Protein AF-0000000080329953 (afdb_homodimer)

Organism: NCBI:txid40318

pLDDT: mean 87.81, std 15.81, range [31.98, 98.62]

InterPro domains:
  IPR001647 DNA-binding HTH domain, TetR-type [PF00440] (15-60)
  IPR001647 DNA-binding HTH domain, TetR-type [PS50977] (8-68)
  IPR009057 Homedomain-like superfamily [SSF46689] (3-81)
  IPR036271 Tetracyclin repressor-like, C-terminal domain superfamily [SSF48498] (82-198)
  IPR050109 HTH-type, TetR-like transcriptional regulator [PTHR30055] (5-197)

Nearest PDB structures (foldseek):
  1ui6-assembly1_A  TM=7.140E-01  e=4.423E-07  Streptomyces coelicolor A3(2)
  1ui6-assembly1_B  TM=7.508E-01  e=1.209E-06  Streptomyces coelicolor A3(2)
  7ky1-assembly1_A  TM=6.993E-01  e=3.965E-06  Streptomyces coelicolor
  3f1b-assembly1_A-2  TM=6.992E-01  e=2.536E-04  Rhodococcus jostii RHA1
  3ppb-assembly1_B  TM=5.971E-01  e=1.439E-03  Shewanella loihica PV-4

Secondary structure (DSSP, 8-state):
-HHHHHHHHHHHHHHHHHHHHHHHHHHHH--HHHHHHHHT--HHHHHHH-SSHHHHHHHHHHHHHHHHHHHHHHHHHTT--HHHHHHHHHHHHHHHHHH-HHHHHHHHHHHH-TTS--TTHHHHHHHHHHHHHHHHHHS-TT----HHHHHHHHHHHHHHHHHHHHHHTS--TT-----HHHHHHHHHHHHHH-SGGGG-/-HHHHHHHHHHHHHHHHHHHHHHHHHHHH--HHHHHHHHT--HHHHHHH-SSHHHHHHHHHHHHHHHHHHHHHHHHHTT--HHHHHHHHHHHHHHHHHH-HHHHHHHHHHHH-TTS--TTHHHHHHHHHHHHHHHHHHS-TT----HHHHHHHHHHHHHHHHHHHHHHTS--TT-----HHHHHHHHHHHHHH-SGGGG-

Solvent-accessible surface area (backbone atoms only — not comparable to full-atom values): 21028 Å² total; per-residue (Å²): 108,68,66,57,52,50,50,50,50,50,52,51,39,43,42,51,28,41,20,51,41,28,57,73,53,32,76,88,62,42,50,70,68,58,27,22,61,71,45,71,44,53,68,68,58,46,42,71,78,32,82,39,71,64,52,45,51,49,52,30,34,50,54,20,30,52,57,50,41,54,51,52,53,54,46,65,67,64,69,51,60,39,68,58,34,45,46,50,46,50,25,49,50,35,38,40,42,73,74,27,55,42,36,37,22,15,49,49,46,31,65,74,37,69,91,44,79,45,52,46,59,63,58,49,50,61,55,47,52,49,32,43,52,46,38,60,66,73,41,63,88,71,57,78,70,50,58,67,31,53,54,48,44,52,53,17,46,46,46,19,41,52,50,47,54,66,60,48,70,54,69,60,86,78,65,80,70,67,57,59,29,56,50,48,44,45,35,42,52,43,31,40,60,22,58,41,78,57,78,108,106,68,65,58,51,50,51,50,50,51,51,51,39,44,42,51,28,41,18,51,41,28,58,72,54,32,73,86,63,44,48,69,67,58,28,22,62,69,45,73,43,52,68,66,58,46,40,70,78,30,81,40,72,65,52,44,52,51,50,30,34,50,54,19,31,52,57,51,41,54,52,51,54,54,47,66,68,65,70,52,60,38,67,58,34,46,45,50,47,50,26,50,51,36,37,41,42,70,74,27,55,42,37,38,24,15,48,49,46,30,65,74,38,69,90,44,80,45,54,48,56,62,58,48,49,60,54,47,52,50,32,42,52,48,37,60,67,71,42,66,84,72,58,78,69,50,59,66,29,54,54,49,46,52,52,17,47,47,46,19,41,51,52,46,55,66,61,48,69,52,69,60,88,80,64,80,70,67,59,59,29,57,49,48,44,43,34,45,52,43,31,40,61,22,58,42,76,57,77,109

Structure (mmCIF, N/CA/C/O backbone):
data_AF-0000000080329953-model_v1
#
loop_
_entity.id
_entity.type
_entity.pdbx_description
1 polymer 'TetR family transcriptional regulator'
#
loop_
_atom_site.group_PDB
_atom_site.id
_atom_site.type_symbol
_atom_site.label_atom_id
_atom_site.label_alt_id
_atom_site.label_comp_id
_atom_site.label_asym_id
_atom_site.label_entity_id
_atom_site.label_seq_id
_atom_site.pdbx_PDB_ins_code
_atom_site.Cartn_x
_atom_site.Cartn_y
_atom_site.Cartn_z
_atom_site.occupancy
_atom_site.B_iso_or_equiv
_atom_site.auth_seq_id
_atom_site.auth_comp_id
_atom_site.auth_asym_id
_atom_site.auth_atom_id
_atom_site.pdbx_PDB_model_num
ATOM 1 N N . MET A 1 1 ? -42.219 14.172 7.141 1 68.75 1 MET A N 1
ATOM 2 C CA . MET A 1 1 ? -41.656 13.234 6.188 1 68.75 1 MET A CA 1
ATOM 3 C C . MET A 1 1 ? -40.594 13.914 5.328 1 68.75 1 MET A C 1
ATOM 5 O O . MET A 1 1 ? -39.469 13.414 5.211 1 68.75 1 MET A O 1
ATOM 9 N N . VAL A 1 2 ? -40.938 14.984 4.863 1 78.75 2 VAL A N 1
ATOM 10 C CA . VAL A 1 2 ? -40.062 15.758 3.988 1 78.75 2 VAL A CA 1
ATOM 11 C C . VAL A 1 2 ? -38.812 16.203 4.762 1 78.75 2 VAL A C 1
ATOM 13 O O . VAL A 1 2 ? -37.688 16.125 4.25 1 78.75 2 VAL A O 1
ATOM 16 N N . VAL A 1 3 ? -39 16.562 6.066 1 76.06 3 VAL A N 1
ATOM 17 C CA . VAL A 1 3 ? -37.906 17.047 6.906 1 76.06 3 VAL A CA 1
ATOM 18 C C . VAL A 1 3 ? -36.938 15.906 7.172 1 76.06 3 VAL A C 1
ATOM 20 O O . VAL A 1 3 ? -35.719 16.109 7.145 1 76.06 3 VAL A O 1
ATOM 23 N N . GLN A 1 4 ? -37.531 14.812 7.352 1 82.75 4 GLN A N 1
ATOM 24 C CA . GLN A 1 4 ? -36.719 13.633 7.613 1 82.75 4 GLN A CA 1
ATOM 25 C C . GLN A 1 4 ? -35.875 13.266 6.391 1 82.75 4 GLN A C 1
ATOM 27 O O . GLN A 1 4 ? -34.719 12.922 6.52 1 82.75 4 GLN A O 1
ATOM 32 N N . GLU A 1 5 ? -36.531 13.398 5.246 1 86.19 5 GLU A N 1
ATOM 33 C CA . GLU A 1 5 ? -35.812 13.094 3.998 1 86.19 5 GLU A CA 1
ATOM 34 C C . GLU A 1 5 ? -34.688 14.086 3.736 1 86.19 5 GLU A C 1
ATOM 36 O O . GLU A 1 5 ? -33.625 13.703 3.258 1 86.19 5 GLU A O 1
ATOM 41 N N . ARG A 1 6 ? -34.969 15.297 4.039 1 84.44 6 ARG A N 1
ATOM 42 C CA . ARG A 1 6 ? -33.938 16.328 3.871 1 84.44 6 ARG A CA 1
ATOM 43 C C . ARG A 1 6 ? -32.781 16.094 4.801 1 84.44 6 ARG A C 1
ATOM 45 O O . ARG A 1 6 ? -31.609 16.266 4.406 1 84.44 6 ARG A O 1
ATOM 52 N N . ALA A 1 7 ? -33.094 15.719 5.977 1 88.19 7 ALA A N 1
ATOM 53 C CA . ALA A 1 7 ? -32.062 15.438 6.957 1 88.19 7 ALA A CA 1
ATOM 54 C C . ALA A 1 7 ? -31.188 14.266 6.508 1 88.19 7 ALA A C 1
ATOM 56 O O . ALA A 1 7 ? -29.969 14.305 6.652 1 88.19 7 ALA A O 1
ATOM 57 N N . VAL A 1 8 ? -31.812 13.328 5.957 1 91.44 8 VAL A N 1
ATOM 58 C CA . VAL A 1 8 ? -31.109 12.148 5.473 1 91.44 8 VAL A CA 1
ATOM 59 C C . VAL A 1 8 ? -30.203 12.539 4.293 1 91.44 8 VAL A C 1
ATOM 61 O O . VAL A 1 8 ? -29.062 12.086 4.203 1 91.44 8 VAL A O 1
ATOM 64 N N . ARG A 1 9 ? -30.656 13.336 3.502 1 93.06 9 ARG A N 1
ATOM 65 C CA . ARG A 1 9 ? -29.891 13.789 2.346 1 93.06 9 ARG A CA 1
ATOM 66 C C . ARG A 1 9 ? -28.672 14.609 2.777 1 93.06 9 ARG A C 1
ATOM 68 O O . ARG A 1 9 ? -27.578 14.438 2.236 1 93.06 9 ARG A O 1
ATOM 75 N N . THR A 1 10 ? -28.922 15.445 3.76 1 94.38 10 THR A N 1
ATOM 76 C CA . THR A 1 10 ? -27.828 16.266 4.27 1 94.38 10 THR A CA 1
ATOM 77 C C . THR A 1 10 ? -26.766 15.398 4.926 1 94.38 10 THR A C 1
ATOM 79 O O . THR A 1 10 ? -25.562 15.617 4.715 1 94.38 10 THR A O 1
ATOM 82 N N . ARG A 1 11 ? -27.219 14.469 5.648 1 95.94 11 ARG A N 1
ATOM 83 C CA . ARG A 1 11 ? -26.297 13.562 6.312 1 95.94 11 ARG A CA 1
ATOM 84 C C . ARG A 1 11 ? -25.438 12.812 5.297 1 95.94 11 ARG A C 1
ATOM 86 O O . ARG A 1 11 ? -24.219 12.688 5.469 1 95.94 11 ARG A O 1
ATOM 93 N N . ARG A 1 12 ? -26.031 12.367 4.238 1 95.75 12 ARG A N 1
ATOM 94 C CA . ARG A 1 12 ? -25.328 11.648 3.188 1 95.75 12 ARG A CA 1
ATOM 95 C C . ARG A 1 12 ? -24.328 12.562 2.486 1 95.75 12 ARG A C 1
ATOM 97 O O . ARG A 1 12 ? -23.203 12.141 2.174 1 95.75 12 ARG A O 1
ATOM 104 N N . ARG A 1 13 ? -24.719 13.727 2.285 1 96.38 13 ARG A N 1
ATOM 105 C CA . ARG A 1 13 ? -23.828 14.695 1.654 1 96.38 13 ARG A CA 1
ATOM 106 C C . ARG A 1 13 ? -22.609 14.977 2.523 1 96.38 13 ARG A C 1
ATOM 108 O O . ARG A 1 13 ? -21.484 15.094 2.014 1 96.38 13 ARG A O 1
ATOM 115 N N . LEU A 1 14 ? -22.859 15.07 3.754 1 97.88 14 LEU A N 1
ATOM 116 C CA . LEU A 1 14 ? -21.781 15.336 4.695 1 97.88 14 LEU A CA 1
ATOM 117 C C . LEU A 1 14 ? -20.812 14.156 4.754 1 97.88 14 LEU A C 1
ATOM 119 O O . LEU A 1 14 ? -19.594 14.352 4.754 1 97.88 14 LEU A O 1
ATOM 123 N N . VAL A 1 15 ? -21.359 12.984 4.734 1 98.19 15 VAL A N 1
ATOM 124 C CA . VAL A 1 15 ? -20.516 11.797 4.785 1 98.19 15 VAL A CA 1
ATOM 125 C C . VAL A 1 15 ? -19.672 11.711 3.516 1 98.19 15 VAL A C 1
ATOM 127 O O . VAL A 1 15 ? -18.469 11.445 3.582 1 98.19 15 VAL A O 1
ATOM 130 N N . ARG A 1 16 ? -20.25 11.977 2.4 1 98 16 ARG A N 1
ATOM 131 C CA . ARG A 1 16 ? -19.516 11.922 1.139 1 98 16 ARG A CA 1
ATOM 132 C C . ARG A 1 16 ? -18.438 13 1.083 1 98 16 ARG A C 1
ATOM 134 O O . ARG A 1 16 ? -17.312 12.734 0.666 1 98 16 ARG A O 1
ATOM 141 N N . ALA A 1 17 ? -18.797 14.18 1.483 1 98.25 17 ALA A N 1
ATOM 142 C CA . ALA A 1 17 ? -17.828 15.273 1.513 1 98.25 17 ALA A CA 1
ATOM 143 C C . ALA A 1 17 ? -16.672 14.961 2.449 1 98.25 17 ALA A C 1
ATOM 145 O O . ALA A 1 17 ? -15.508 15.242 2.131 1 98.25 17 ALA A O 1
ATOM 146 N N . ALA A 1 18 ? -17 14.398 3.576 1 98.62 18 ALA A N 1
ATOM 147 C CA . ALA A 1 18 ? -15.977 14.016 4.543 1 98.62 18 ALA A CA 1
ATOM 148 C C . ALA A 1 18 ? -15.078 12.922 3.979 1 98.62 18 ALA A C 1
ATOM 150 O O . ALA A 1 18 ? -13.859 12.953 4.164 1 98.62 18 ALA A O 1
ATOM 151 N N . ALA A 1 19 ? -15.695 11.984 3.303 1 98.31 19 ALA A N 1
ATOM 152 C CA . ALA A 1 19 ? -14.93 10.906 2.688 1 98.31 19 ALA A CA 1
ATOM 153 C C . ALA A 1 19 ? -13.953 11.453 1.652 1 98.31 19 ALA A C 1
ATOM 155 O O . ALA A 1 19 ? -12.797 11.023 1.596 1 98.31 19 ALA A O 1
ATOM 156 N N . LEU A 1 20 ? -14.398 12.352 0.886 1 97.19 20 LEU A N 1
ATOM 157 C CA . LEU A 1 20 ? -13.539 12.984 -0.117 1 97.19 20 LEU A CA 1
ATOM 158 C C . LEU A 1 20 ? -12.375 13.711 0.542 1 97.19 20 LEU A C 1
ATOM 160 O O . LEU A 1 20 ? -11.227 13.578 0.107 1 97.19 20 LEU A O 1
ATOM 164 N N . GLU A 1 21 ? -12.656 14.438 1.584 1 97 21 GLU A N 1
ATOM 165 C CA . GLU A 1 21 ? -11.641 15.203 2.299 1 97 21 GLU A CA 1
ATOM 166 C C . GLU A 1 21 ? -10.625 14.281 2.961 1 97 21 GLU A C 1
ATOM 168 O O . GLU A 1 21 ? -9.414 14.492 2.836 1 97 21 GLU A O 1
ATOM 173 N N . ILE A 1 22 ? -11.109 13.273 3.574 1 96.38 22 ILE A N 1
ATOM 174 C CA . ILE A 1 22 ? -10.242 12.344 4.285 1 96.38 22 ILE A CA 1
ATOM 175 C C . ILE A 1 22 ? -9.43 11.523 3.283 1 96.38 22 ILE A C 1
ATOM 177 O O . ILE A 1 22 ? -8.266 11.211 3.525 1 96.38 22 ILE A O 1
ATOM 181 N N . ASP A 1 23 ? -10.047 11.164 2.223 1 94.75 23 ASP A N 1
ATOM 182 C CA . ASP A 1 23 ? -9.305 10.461 1.18 1 94.75 23 ASP A CA 1
ATOM 183 C C . ASP A 1 23 ? -8.125 11.297 0.682 1 94.75 23 ASP A C 1
ATOM 185 O O . ASP A 1 23 ? -7.047 10.766 0.414 1 94.75 23 ASP A O 1
ATOM 189 N N . ARG A 1 24 ? -8.32 12.508 0.621 1 90.81 24 ARG A N 1
ATOM 190 C CA . ARG A 1 24 ? -7.328 13.422 0.054 1 90.81 24 ARG A CA 1
ATOM 191 C C . ARG A 1 24 ? -6.234 13.742 1.065 1 90.81 24 ARG A C 1
ATOM 193 O O . ARG A 1 24 ? -5.047 13.664 0.747 1 90.81 24 ARG A O 1
ATOM 200 N N . VAL A 1 25 ? -6.637 14.016 2.373 1 90.31 25 VAL A N 1
ATOM 201 C CA . VAL A 1 25 ? -5.645 14.617 3.254 1 90.31 25 VAL A CA 1
ATOM 202 C C . VAL A 1 25 ? -5.484 13.766 4.512 1 90.31 25 VAL A C 1
ATOM 204 O O . VAL A 1 25 ? -4.652 14.07 5.371 1 90.31 25 VAL A O 1
ATOM 207 N N . GLY A 1 26 ? -6.262 12.734 4.617 1 92.81 26 GLY A N 1
ATOM 208 C CA . GLY A 1 26 ? -6.184 11.898 5.805 1 92.81 26 GLY A CA 1
ATOM 209 C C . GLY A 1 26 ? -7.031 12.414 6.953 1 92.81 26 GLY A C 1
ATOM 210 O O . GLY A 1 26 ? -7.602 13.5 6.875 1 92.81 26 GLY A O 1
ATOM 211 N N . TYR A 1 27 ? -7.125 11.664 8.008 1 94.44 27 TYR A N 1
ATOM 212 C CA . TYR A 1 27 ? -7.98 11.961 9.156 1 94.44 27 TYR A CA 1
ATOM 213 C C . TYR A 1 27 ? -7.496 13.211 9.883 1 94.44 27 TYR A C 1
ATOM 215 O O . TYR A 1 27 ? -8.281 14.117 10.172 1 94.44 27 TYR A O 1
ATOM 223 N N . GLU A 1 28 ? -6.242 13.203 10.148 1 91.38 28 GLU A N 1
ATOM 224 C CA . GLU A 1 28 ? -5.684 14.328 10.898 1 91.38 28 GLU A CA 1
ATOM 225 C C . GLU A 1 28 ? -5.754 15.617 10.086 1 91.38 28 GLU A C 1
ATOM 227 O O . GLU A 1 28 ? -6.031 16.688 10.641 1 91.38 28 GLU A O 1
ATOM 232 N N . GLY A 1 29 ? -5.637 15.547 8.82 1 92 29 GLY A N 1
ATOM 233 C CA . GLY A 1 29 ? -5.598 16.719 7.965 1 92 29 GLY A CA 1
ATOM 234 C C . GLY A 1 29 ? -6.977 17.25 7.613 1 92 29 GLY A C 1
ATOM 235 O O . GLY A 1 29 ? -7.117 18.391 7.191 1 92 29 GLY A O 1
ATOM 236 N N . ALA A 1 30 ? -7.953 16.453 7.809 1 96.12 30 ALA A N 1
ATOM 237 C CA . ALA A 1 30 ? -9.305 16.828 7.41 1 96.12 30 ALA A CA 1
ATOM 238 C C . ALA A 1 30 ? -9.867 17.906 8.336 1 96.12 30 ALA A C 1
ATOM 240 O O . ALA A 1 30 ? -9.711 17.828 9.555 1 96.12 30 ALA A O 1
ATOM 241 N N . ARG A 1 31 ? -10.5 18.891 7.746 1 96.25 31 ARG A N 1
ATOM 242 C CA . ARG A 1 31 ? -11.086 20 8.492 1 96.25 31 ARG A CA 1
ATOM 243 C C . ARG A 1 31 ? -12.594 20.062 8.273 1 96.25 31 ARG A C 1
ATOM 245 O O . ARG A 1 31 ? -13.07 19.938 7.145 1 96.25 31 ARG A O 1
ATOM 252 N N . LEU A 1 32 ? -13.258 20.328 9.328 1 97.62 32 LEU A N 1
ATOM 253 C CA . LEU A 1 32 ? -14.719 20.406 9.273 1 97.62 32 LEU A CA 1
ATOM 254 C C . LEU A 1 32 ? -15.164 21.578 8.398 1 97.62 32 LEU A C 1
ATOM 256 O O . LEU A 1 32 ? -16.172 21.469 7.688 1 97.62 32 LEU A O 1
ATOM 260 N N . SER A 1 33 ? -14.414 22.625 8.414 1 97.56 33 SER A N 1
ATOM 261 C CA . SER A 1 33 ? -14.758 23.781 7.609 1 97.56 33 SER A CA 1
ATOM 262 C C . SER A 1 33 ? -14.727 23.453 6.121 1 97.56 33 SER A C 1
ATOM 264 O O . SER A 1 33 ? -15.602 23.875 5.367 1 97.56 33 SER A O 1
ATOM 266 N N . ARG A 1 34 ? -13.805 22.688 5.672 1 97.69 34 ARG A N 1
ATOM 267 C CA . ARG A 1 34 ? -13.695 22.297 4.273 1 97.69 34 ARG A CA 1
ATOM 268 C C . ARG A 1 34 ? -14.805 21.328 3.887 1 97.69 34 ARG A C 1
ATOM 270 O O . ARG A 1 34 ? -15.328 21.375 2.771 1 97.69 34 ARG A O 1
ATOM 277 N N . ILE A 1 35 ? -15.117 20.484 4.797 1 98.19 35 ILE A N 1
ATOM 278 C CA . ILE A 1 35 ? -16.188 19.531 4.57 1 98.19 35 ILE A CA 1
ATOM 279 C C . ILE A 1 35 ? -17.516 20.281 4.395 1 98.19 35 ILE A C 1
ATOM 281 O O . ILE A 1 35 ? -18.281 20 3.473 1 98.19 35 ILE A O 1
ATOM 285 N N . CYS A 1 36 ? -17.719 21.281 5.254 1 97.88 36 CYS A N 1
ATOM 286 C CA . CYS A 1 36 ? -18.906 22.109 5.16 1 97.88 36 CYS A CA 1
ATOM 287 C C . CYS A 1 36 ? -18.969 22.812 3.807 1 97.88 36 CYS A C 1
ATOM 289 O O . CYS A 1 36 ? -20.016 22.781 3.146 1 97.88 36 CYS A O 1
ATOM 291 N N . ALA A 1 37 ? -17.891 23.375 3.42 1 97.62 37 ALA A N 1
ATOM 292 C CA . ALA A 1 37 ? -17.828 24.094 2.154 1 97.62 37 ALA A CA 1
ATOM 293 C C . ALA A 1 37 ? -18.125 23.172 0.978 1 97.62 37 ALA A C 1
ATOM 295 O O . ALA A 1 37 ? -18.922 23.5 0.097 1 97.62 37 ALA A O 1
ATOM 296 N N . SER A 1 38 ? -17.609 22 1.024 1 96.44 38 SER A N 1
ATOM 297 C CA . SER A 1 38 ? -17.781 21.031 -0.05 1 96.44 38 SER A CA 1
ATOM 298 C C . SER A 1 38 ? -19.219 20.531 -0.103 1 96.44 38 SER A C 1
ATOM 300 O O . SER A 1 38 ? -19.75 20.266 -1.185 1 96.44 38 SER A O 1
ATOM 302 N N . ALA A 1 39 ? -19.812 20.375 1.014 1 97.19 39 ALA A N 1
ATOM 303 C CA . ALA A 1 39 ? -21.172 19.828 1.104 1 97.19 39 ALA A CA 1
ATOM 304 C C . ALA A 1 39 ? -22.203 20.938 0.98 1 97.19 39 ALA A C 1
ATOM 306 O O . ALA A 1 39 ? -23.406 20.672 0.897 1 97.19 39 ALA A O 1
ATOM 307 N N . SER A 1 40 ? -21.703 22.219 1.068 1 97.06 40 SER A N 1
ATOM 308 C CA . SER A 1 40 ? -22.609 23.359 1.083 1 97.06 40 SER A CA 1
ATOM 309 C C . SER A 1 40 ? -23.578 23.297 2.254 1 97.06 40 SER A C 1
ATOM 311 O O . SER A 1 40 ? -24.781 23.453 2.07 1 97.06 40 SER A O 1
ATOM 313 N N . VAL A 1 41 ? -23.016 23.016 3.367 1 96.31 41 VAL A N 1
ATOM 314 C CA . VAL A 1 41 ? -23.766 22.938 4.621 1 96.31 41 VAL A CA 1
ATOM 315 C C . VAL A 1 41 ? -23.094 23.812 5.68 1 96.31 41 VAL A C 1
ATOM 317 O O . VAL A 1 41 ? -21.859 23.922 5.711 1 96.31 41 VAL A O 1
ATOM 320 N N . SER A 1 42 ? -23.875 24.422 6.512 1 96.25 42 SER A N 1
ATOM 321 C CA . SER A 1 42 ? -23.328 25.25 7.57 1 96.25 42 SER A CA 1
ATOM 322 C C . SER A 1 42 ? -22.656 24.406 8.656 1 96.25 42 SER A C 1
ATOM 324 O O . SER A 1 42 ? -22.953 23.219 8.781 1 96.25 42 SER A O 1
ATOM 326 N N . MET A 1 43 ? -21.781 25.047 9.406 1 96.62 43 MET A N 1
ATOM 327 C CA . MET A 1 43 ? -21.125 24.375 10.531 1 96.62 43 MET A CA 1
ATOM 328 C C . MET A 1 43 ? -22.172 23.922 11.562 1 96.62 43 MET A C 1
ATOM 330 O O . MET A 1 43 ? -22.031 22.859 12.156 1 96.62 43 MET A O 1
ATOM 334 N N . GLY A 1 44 ? -23.125 24.75 11.766 1 96 44 GLY A N 1
ATOM 335 C CA . GLY A 1 44 ? -24.203 24.391 12.68 1 96 44 GLY A CA 1
ATOM 336 C C . GLY A 1 44 ? -24.922 23.125 12.273 1 96 44 GLY A C 1
ATOM 337 O O . GLY A 1 44 ? -25.188 22.25 13.109 1 96 44 GLY A O 1
ATOM 338 N N . ALA A 1 45 ? -25.219 23.078 11.039 1 95.62 45 ALA A N 1
ATOM 339 C CA . ALA A 1 45 ? -25.891 21.891 10.508 1 95.62 45 ALA A CA 1
ATOM 340 C C . ALA A 1 45 ? -25 20.656 10.641 1 95.62 45 ALA A C 1
ATOM 342 O O . ALA A 1 45 ? -25.484 19.578 10.977 1 95.62 45 ALA A O 1
ATOM 343 N N . LEU A 1 46 ? -23.719 20.781 10.336 1 97.44 46 LEU A N 1
ATOM 344 C CA . LEU A 1 46 ? -22.797 19.672 10.5 1 97.44 46 LEU A CA 1
ATOM 345 C C . LEU A 1 46 ? -22.812 19.141 11.938 1 97.44 46 LEU A C 1
ATOM 347 O O . LEU A 1 46 ? -22.922 17.938 12.164 1 97.44 46 LEU A O 1
ATOM 351 N N . THR A 1 47 ? -22.781 20.047 12.891 1 96.12 47 THR A N 1
ATOM 352 C CA . THR A 1 47 ? -22.688 19.672 14.297 1 96.12 47 THR A CA 1
ATOM 353 C C . THR A 1 47 ? -24 19.031 14.758 1 96.12 47 THR A C 1
ATOM 355 O O . THR A 1 47 ? -24 18.172 15.641 1 96.12 47 THR A O 1
ATOM 358 N N . PHE A 1 48 ? -25.047 19.5 14.125 1 96.44 48 PHE A N 1
ATOM 359 C CA . PHE A 1 48 ? -26.344 18.875 14.398 1 96.44 48 PHE A CA 1
ATOM 360 C C . PHE A 1 48 ? -26.312 17.406 14.039 1 96.44 48 PHE A C 1
ATOM 362 O O . PHE A 1 48 ? -26.812 16.562 14.789 1 96.44 48 PHE A O 1
ATOM 369 N N . HIS A 1 49 ? -25.656 17.062 12.953 1 97.06 49 HIS A N 1
ATOM 370 C CA . HIS A 1 49 ? -25.625 15.688 12.469 1 97.06 49 HIS A CA 1
ATOM 371 C C . HIS A 1 49 ? -24.469 14.914 13.086 1 97.06 49 HIS A C 1
ATOM 373 O O . HIS A 1 49 ? -24.609 13.719 13.367 1 97.06 49 HIS A O 1
ATOM 379 N N . PHE A 1 50 ? -23.312 15.617 13.242 1 98.19 50 PHE A N 1
ATOM 380 C CA . PHE A 1 50 ? -22.094 15.008 13.742 1 98.19 50 PHE A CA 1
ATOM 381 C C . PHE A 1 50 ? -21.391 15.938 14.734 1 98.19 50 PHE A C 1
ATOM 383 O O . PHE A 1 50 ? -20.703 16.875 14.336 1 98.19 50 PHE A O 1
ATOM 390 N N . PRO A 1 51 ? -21.406 15.531 15.93 1 96.56 51 PRO A N 1
ATOM 391 C CA . PRO A 1 51 ? -20.906 16.438 16.969 1 96.56 51 PRO A CA 1
ATOM 392 C C . PRO A 1 51 ? -19.391 16.578 16.953 1 96.56 51 PRO A C 1
ATOM 394 O O . PRO A 1 51 ? -18.828 17.469 17.594 1 96.56 51 PRO A O 1
ATOM 397 N N . SER A 1 52 ? -18.766 15.594 16.203 1 96.31 52 SER A N 1
ATOM 398 C CA . SER A 1 52 ? -17.297 15.648 16.172 1 96.31 52 SER A CA 1
ATOM 399 C C . SER A 1 52 ? -16.75 15.055 14.867 1 96.31 52 SER A C 1
ATOM 401 O O . SER A 1 52 ? -17.484 14.367 14.141 1 96.31 52 SER A O 1
ATOM 403 N N . LYS A 1 53 ? -15.562 15.32 14.641 1 96.69 53 LYS A N 1
ATOM 404 C CA . LYS A 1 53 ? -14.852 14.703 13.523 1 96.69 53 LYS A CA 1
ATOM 405 C C . LYS A 1 53 ? -14.859 13.18 13.641 1 96.69 53 LYS A C 1
ATOM 407 O O . LYS A 1 53 ? -15.008 12.484 12.633 1 96.69 53 LYS A O 1
ATOM 412 N N . ALA A 1 54 ? -14.711 12.742 14.844 1 96.88 54 ALA A N 1
ATOM 413 C CA . ALA A 1 54 ? -14.695 11.305 15.102 1 96.88 54 ALA A CA 1
ATOM 414 C C . ALA A 1 54 ? -16.031 10.664 14.727 1 96.88 54 ALA A C 1
ATOM 416 O O . ALA A 1 54 ? -16.078 9.578 14.156 1 96.88 54 ALA A O 1
ATOM 417 N N . ALA A 1 55 ? -17.031 11.359 15.039 1 97.5 55 ALA A N 1
ATOM 418 C CA . ALA A 1 55 ? -18.359 10.852 14.711 1 97.5 55 ALA A CA 1
ATOM 419 C C . ALA A 1 55 ? -18.547 10.758 13.203 1 97.5 55 ALA A C 1
ATOM 421 O O . ALA A 1 55 ? -19.172 9.812 12.703 1 97.5 55 ALA A O 1
ATOM 422 N N . LEU A 1 56 ? -18.062 11.727 12.562 1 97.5 56 LEU A N 1
ATOM 423 C CA . LEU A 1 56 ? -18.125 11.734 11.109 1 97.5 56 LEU A CA 1
ATOM 424 C C . LEU A 1 56 ? -17.281 10.594 10.523 1 97.5 56 LEU A C 1
ATOM 426 O O . LEU A 1 56 ? -17.734 9.883 9.625 1 97.5 56 LEU A O 1
ATOM 430 N N . ALA A 1 57 ? -16.156 10.383 11.039 1 97.94 57 ALA A N 1
ATOM 431 C CA . ALA A 1 57 ? -15.281 9.281 10.625 1 97.94 57 ALA A CA 1
ATOM 432 C C . ALA A 1 57 ? -15.945 7.934 10.867 1 97.94 57 ALA A C 1
ATOM 434 O O . ALA A 1 57 ? -15.875 7.035 10.023 1 97.94 57 ALA A O 1
ATOM 435 N N . ASP A 1 58 ? -16.594 7.836 11.961 1 97.56 58 ASP A N 1
ATOM 436 C CA . ASP A 1 58 ? -17.312 6.602 12.281 1 97.56 58 ASP A CA 1
ATOM 437 C C . ASP A 1 58 ? -18.406 6.312 11.258 1 97.56 58 ASP A C 1
ATOM 439 O O . ASP A 1 58 ? -18.609 5.156 10.875 1 97.56 58 ASP A O 1
ATOM 443 N N . ALA A 1 59 ? -19.047 7.336 10.875 1 98 59 ALA A N 1
ATOM 444 C CA . ALA A 1 59 ? -20.109 7.176 9.891 1 98 59 ALA A CA 1
ATOM 445 C C . ALA A 1 59 ? -19.547 6.691 8.555 1 98 59 ALA A C 1
ATOM 447 O O . ALA A 1 59 ? -20.141 5.832 7.906 1 98 59 ALA A O 1
ATOM 448 N N . ILE A 1 60 ? -18.438 7.23 8.133 1 98.25 60 ILE A N 1
ATOM 449 C CA . ILE A 1 60 ? -17.766 6.789 6.914 1 98.25 60 ILE A CA 1
ATOM 450 C C . ILE A 1 60 ? -17.406 5.312 7.027 1 98.25 60 ILE A C 1
ATOM 452 O O . ILE A 1 60 ? -17.672 4.527 6.113 1 98.25 60 ILE A O 1
ATOM 456 N N . GLN A 1 61 ? -16.812 4.914 8.125 1 97.94 61 GLN A N 1
ATOM 457 C CA . GLN A 1 61 ? -16.391 3.539 8.336 1 97.94 61 GLN A CA 1
ATOM 458 C C . GLN A 1 61 ? -17.578 2.58 8.336 1 97.94 61 GLN A C 1
ATOM 460 O O . GLN A 1 61 ? -17.484 1.471 7.812 1 97.94 61 GLN A O 1
ATOM 465 N N . GLU A 1 62 ? -18.656 3.061 8.93 1 97.31 62 GLU A N 1
ATOM 466 C CA . GLU A 1 62 ? -19.844 2.223 8.969 1 97.31 62 GLU A CA 1
ATOM 467 C C . GLU A 1 62 ? -20.422 2.012 7.566 1 97.31 62 GLU A C 1
ATOM 469 O O . GLU A 1 62 ? -20.781 0.894 7.199 1 97.31 62 GLU A O 1
ATOM 474 N N . GLU A 1 63 ? -20.516 3.055 6.828 1 97.38 63 GLU A N 1
ATOM 475 C CA . GLU A 1 63 ? -21.016 2.924 5.461 1 97.38 63 GLU A CA 1
ATOM 476 C C . GLU A 1 63 ? -20.078 2.062 4.613 1 97.38 63 GLU A C 1
ATOM 478 O O . GLU A 1 63 ? -20.531 1.234 3.822 1 97.38 63 GLU A O 1
ATOM 483 N N . GLY A 1 64 ? -18.797 2.244 4.766 1 97.44 64 GLY A N 1
ATOM 484 C CA . GLY A 1 64 ? -17.844 1.389 4.09 1 97.44 64 GLY A CA 1
ATOM 485 C C . GLY A 1 64 ? -17.984 -0.076 4.457 1 97.44 64 GLY A C 1
ATOM 486 O O . GLY A 1 64 ? -17.875 -0.951 3.596 1 97.44 64 GLY A O 1
ATOM 487 N N . ARG A 1 65 ? -18.188 -0.302 5.695 1 97.31 65 ARG A N 1
ATOM 488 C CA . ARG A 1 65 ? -18.406 -1.66 6.188 1 97.31 65 ARG A CA 1
ATOM 489 C C . ARG A 1 65 ? -19.609 -2.307 5.504 1 97.31 65 ARG A C 1
ATOM 491 O O . ARG A 1 65 ? -19.531 -3.461 5.074 1 97.31 65 ARG A O 1
ATOM 498 N N . VAL A 1 66 ? -20.641 -1.571 5.395 1 97.62 66 VAL A N 1
ATOM 499 C CA . VAL A 1 66 ? -21.875 -2.08 4.789 1 97.62 66 VAL A CA 1
ATOM 500 C C . VAL A 1 66 ? -21.625 -2.426 3.324 1 97.62 66 VAL A C 1
ATOM 502 O O . VAL A 1 66 ? -22.047 -3.484 2.85 1 97.62 66 VAL A O 1
ATOM 505 N N . ILE A 1 67 ? -20.938 -1.595 2.656 1 97.31 67 ILE A N 1
ATOM 506 C CA . ILE A 1 67 ? -20.594 -1.796 1.253 1 97.31 67 ILE A CA 1
ATOM 507 C C . ILE A 1 67 ? -19.766 -3.07 1.101 1 97.31 67 ILE A C 1
ATOM 509 O O . ILE A 1 67 ? -20.047 -3.906 0.24 1 97.31 67 ILE A O 1
ATOM 513 N N . ALA A 1 68 ? -18.812 -3.256 1.911 1 97.88 68 ALA A N 1
ATOM 514 C CA . ALA A 1 68 ? -17.938 -4.43 1.86 1 97.88 68 ALA A CA 1
ATOM 515 C C . ALA A 1 68 ? -18.703 -5.699 2.213 1 97.88 68 ALA A C 1
ATOM 517 O O . ALA A 1 68 ? -18.516 -6.746 1.595 1 97.88 68 ALA A O 1
ATOM 518 N N . HIS A 1 69 ? -19.562 -5.59 3.176 1 97.94 69 HIS A N 1
ATOM 519 C CA . HIS A 1 69 ? -20.359 -6.742 3.607 1 97.94 69 HIS A CA 1
ATOM 520 C C . HIS A 1 69 ? -21.266 -7.238 2.488 1 97.94 69 HIS A C 1
ATOM 522 O O . HIS A 1 69 ? -21.438 -8.445 2.312 1 97.94 69 HIS A O 1
ATOM 528 N N . THR A 1 70 ? -21.844 -6.32 1.819 1 98.06 70 THR A N 1
ATOM 529 C CA . THR A 1 70 ? -22.703 -6.676 0.698 1 98.06 70 THR A CA 1
ATOM 530 C C . THR A 1 70 ? -21.922 -7.473 -0.349 1 98.06 70 THR A C 1
ATOM 532 O O . THR A 1 70 ? -22.422 -8.461 -0.881 1 98.06 70 THR A O 1
ATOM 535 N N . LEU A 1 71 ? -20.75 -7.07 -0.637 1 98 71 LEU A N 1
ATOM 536 C CA . LEU A 1 71 ? -19.891 -7.785 -1.58 1 98 71 LEU A CA 1
ATOM 537 C C . LEU A 1 71 ? -19.547 -9.172 -1.057 1 98 71 LEU A C 1
ATOM 539 O O . LEU A 1 71 ? -19.594 -10.148 -1.807 1 98 71 LEU A O 1
ATOM 543 N N . VAL A 1 72 ? -19.203 -9.289 0.197 1 98 72 VAL A N 1
ATOM 544 C CA . VAL A 1 72 ? -18.859 -10.57 0.809 1 98 72 VAL A CA 1
ATOM 545 C C . VAL A 1 72 ? -20.016 -11.547 0.667 1 98 72 VAL A C 1
ATOM 547 O O . VAL A 1 72 ? -19.844 -12.695 0.258 1 98 72 VAL A O 1
ATOM 550 N N . ASP A 1 73 ? -21.203 -11.023 0.951 1 97.31 73 ASP A N 1
ATOM 551 C CA . ASP A 1 73 ? -22.391 -11.852 0.854 1 97.31 73 ASP A CA 1
ATOM 552 C C . ASP A 1 73 ? -22.594 -12.359 -0.571 1 97.31 73 ASP A C 1
ATOM 554 O O . ASP A 1 73 ? -22.906 -13.539 -0.779 1 97.31 73 ASP A O 1
ATOM 558 N N . ARG A 1 74 ? -22.406 -11.547 -1.502 1 96.94 74 ARG A N 1
ATOM 559 C CA . ARG A 1 74 ? -22.578 -11.906 -2.906 1 96.94 74 ARG A CA 1
ATOM 560 C C . ARG A 1 74 ? -21.594 -12.984 -3.328 1 96.94 74 ARG A C 1
ATOM 562 O O . ARG A 1 74 ? -21.953 -13.938 -4.02 1 96.94 74 ARG A O 1
ATOM 569 N N . VAL A 1 75 ? -20.375 -12.867 -2.902 1 96.12 75 VAL A N 1
ATOM 570 C CA . VAL A 1 75 ? -19.344 -13.82 -3.264 1 96.12 75 VAL A CA 1
ATOM 571 C C . VAL A 1 75 ? -19.641 -15.18 -2.639 1 96.12 75 VAL A C 1
ATOM 573 O O . VAL A 1 75 ? -19.484 -16.219 -3.285 1 96.12 75 VAL A O 1
ATOM 576 N N . LEU A 1 76 ? -20.094 -15.195 -1.44 1 94.62 76 LEU A N 1
ATOM 577 C CA . LEU A 1 76 ? -20.391 -16.438 -0.743 1 94.62 76 LEU A CA 1
ATOM 578 C C . LEU A 1 76 ? -21.594 -17.141 -1.359 1 94.62 76 LEU A C 1
ATOM 580 O O . LEU A 1 76 ? -21.688 -18.375 -1.34 1 94.62 76 LEU A O 1
ATOM 584 N N . GLU A 1 77 ? -22.422 -16.406 -1.973 1 94.12 77 GLU A N 1
ATOM 585 C CA . GLU A 1 77 ? -23.609 -16.953 -2.619 1 94.12 77 GLU A CA 1
ATOM 586 C C . GLU A 1 77 ? -23.266 -17.625 -3.947 1 94.12 77 GLU A C 1
ATOM 588 O O . GLU A 1 77 ? -23.984 -18.516 -4.41 1 94.12 77 GLU A O 1
ATOM 593 N N . SER A 1 78 ? -22.203 -17.266 -4.602 1 88.31 78 SER A N 1
ATOM 594 C CA . SER A 1 78 ? -21.828 -17.781 -5.914 1 88.31 78 SER A CA 1
ATOM 595 C C . SER A 1 78 ? -21.328 -19.219 -5.82 1 88.31 78 SER A C 1
ATOM 597 O O . SER A 1 78 ? -21.25 -19.922 -6.828 1 88.31 78 SER A O 1
ATOM 599 N N . ARG A 1 79 ? -21.031 -19.812 -4.77 1 83.06 79 ARG A N 1
ATOM 600 C CA . ARG A 1 79 ? -20.594 -21.172 -4.504 1 83.06 79 ARG A CA 1
ATOM 601 C C . ARG A 1 79 ? -19.406 -21.547 -5.387 1 83.06 79 ARG A C 1
ATOM 603 O O . ARG A 1 79 ? -19.344 -22.672 -5.898 1 83.06 79 ARG A O 1
ATOM 610 N N . GLU A 1 80 ? -18.547 -20.562 -5.699 1 84.06 80 GLU A N 1
ATOM 611 C CA . GLU A 1 80 ? -17.297 -20.844 -6.387 1 84.06 80 GLU A CA 1
ATOM 612 C C . GLU A 1 80 ? -16.359 -21.672 -5.516 1 84.06 80 GLU A C 1
ATOM 614 O O . GLU A 1 80 ? -16.469 -21.656 -4.285 1 84.06 80 GLU A O 1
ATOM 619 N N . PRO A 1 81 ? -15.484 -22.438 -6.273 1 85.38 81 PRO A N 1
ATOM 620 C CA . PRO A 1 81 ? -14.438 -23.062 -5.469 1 85.38 81 PRO A CA 1
ATOM 621 C C . PRO A 1 81 ? -13.695 -22.062 -4.578 1 85.38 81 PRO A C 1
ATOM 623 O O . PRO A 1 81 ? -13.594 -20.891 -4.926 1 85.38 81 PRO A O 1
ATOM 626 N N . THR A 1 82 ? -13.227 -22.484 -3.479 1 86.31 82 THR A N 1
ATOM 627 C CA . THR A 1 82 ? -12.766 -21.672 -2.363 1 86.31 82 THR A CA 1
ATOM 628 C C . THR A 1 82 ? -11.734 -20.641 -2.836 1 86.31 82 THR A C 1
ATOM 630 O O . THR A 1 82 ? -11.875 -19.453 -2.576 1 86.31 82 THR A O 1
ATOM 633 N N . LEU A 1 83 ? -10.734 -21.031 -3.615 1 86.75 83 LEU A N 1
ATOM 634 C CA . LEU A 1 83 ? -9.688 -20.094 -4.016 1 86.75 83 LEU A CA 1
ATOM 635 C C . LEU A 1 83 ? -10.219 -19.094 -5.047 1 86.75 83 LEU A C 1
ATOM 637 O O . LEU A 1 83 ? -9.797 -17.938 -5.066 1 86.75 83 LEU A O 1
ATOM 641 N N . ARG A 1 84 ? -11.055 -19.578 -5.879 1 91.25 84 ARG A N 1
ATOM 642 C CA . ARG A 1 84 ? -11.68 -18.672 -6.836 1 91.25 84 ARG A CA 1
ATOM 643 C C . ARG A 1 84 ? -12.562 -17.656 -6.129 1 91.25 84 ARG A C 1
ATOM 645 O O . ARG A 1 84 ? -12.648 -16.5 -6.555 1 91.25 84 ARG A O 1
ATOM 652 N N . ALA A 1 85 ? -13.195 -18.094 -5.094 1 94.5 85 ALA A N 1
ATOM 653 C CA . ALA A 1 85 ? -14 -17.188 -4.293 1 94.5 85 ALA A CA 1
ATOM 654 C C . ALA A 1 85 ? -13.125 -16.109 -3.637 1 94.5 85 ALA A C 1
ATOM 656 O O . ALA A 1 85 ? -13.516 -14.945 -3.568 1 94.5 85 ALA A O 1
ATOM 657 N N . VAL A 1 86 ? -11.938 -16.516 -3.145 1 95.5 86 VAL A N 1
ATOM 658 C CA . VAL A 1 86 ? -11 -15.562 -2.564 1 95.5 86 VAL A CA 1
ATOM 659 C C . VAL A 1 86 ? -10.57 -14.547 -3.625 1 95.5 86 VAL A C 1
ATOM 661 O O . VAL A 1 86 ? -10.531 -13.344 -3.363 1 95.5 86 VAL A O 1
ATOM 664 N N . ALA A 1 87 ? -10.305 -15.07 -4.812 1 95.38 87 ALA A N 1
ATOM 665 C CA . ALA A 1 87 ? -9.914 -14.195 -5.914 1 95.38 87 ALA A CA 1
ATOM 666 C C . ALA A 1 87 ? -11.031 -13.219 -6.262 1 95.38 87 ALA A C 1
A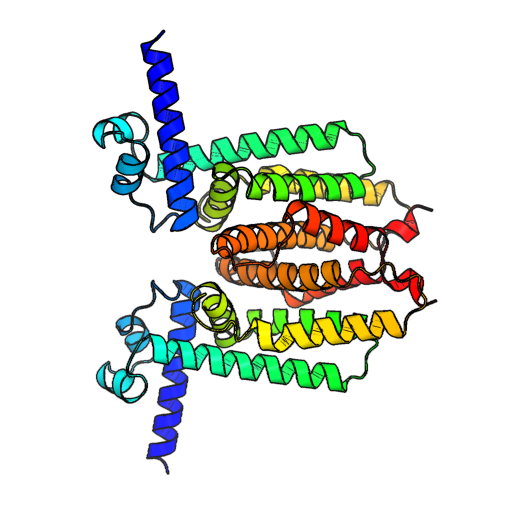TOM 668 O O . ALA A 1 87 ? -10.789 -12.016 -6.398 1 95.38 87 ALA A O 1
ATOM 669 N N . GLU A 1 88 ? -12.227 -13.703 -6.344 1 96.81 88 GLU A N 1
ATOM 670 C CA . GLU A 1 88 ? -13.383 -12.867 -6.664 1 96.81 88 GLU A CA 1
ATOM 671 C C . GLU A 1 88 ? -13.594 -11.789 -5.602 1 96.81 88 GLU A C 1
ATOM 673 O O . GLU A 1 88 ? -13.891 -10.641 -5.93 1 96.81 88 GLU A O 1
ATOM 678 N N . LEU A 1 89 ? -13.453 -12.188 -4.395 1 98.12 89 LEU A N 1
ATOM 679 C CA . LEU A 1 89 ? -13.594 -11.242 -3.295 1 98.12 89 LEU A CA 1
ATOM 680 C C . LEU A 1 89 ? -12.539 -10.148 -3.371 1 98.12 89 LEU A C 1
ATOM 682 O O . LEU A 1 89 ? -12.852 -8.961 -3.227 1 98.12 89 LEU A O 1
ATOM 686 N N . THR A 1 90 ? -11.312 -10.531 -3.619 1 98.38 90 THR A N 1
ATOM 687 C CA . THR A 1 90 ? -10.211 -9.578 -3.707 1 98.38 90 THR A CA 1
ATOM 688 C C . THR A 1 90 ? -10.438 -8.594 -4.852 1 98.38 90 THR A C 1
ATOM 690 O O . THR A 1 90 ? -10.273 -7.383 -4.676 1 98.38 90 THR A O 1
ATOM 693 N N . VAL A 1 91 ? -10.844 -9.102 -5.977 1 98.19 91 VAL A N 1
ATOM 694 C CA . VAL A 1 91 ? -11.109 -8.281 -7.152 1 98.19 91 VAL A CA 1
ATOM 695 C C . VAL A 1 91 ? -12.266 -7.328 -6.867 1 98.19 91 VAL A C 1
ATOM 697 O O . VAL A 1 91 ? -12.203 -6.145 -7.199 1 98.19 91 VAL A O 1
ATOM 700 N N . GLY A 1 92 ? -13.297 -7.859 -6.238 1 98.25 92 GLY A N 1
ATOM 701 C CA . GLY A 1 92 ? -14.445 -7.035 -5.883 1 98.25 92 GLY A CA 1
ATOM 702 C C . GLY A 1 92 ? -14.102 -5.918 -4.918 1 98.25 92 GLY A C 1
ATOM 703 O O . GLY A 1 92 ? -14.578 -4.793 -5.07 1 98.25 92 GLY A O 1
ATOM 704 N N . LEU A 1 93 ? -13.32 -6.223 -3.934 1 98.56 93 LEU A N 1
ATOM 705 C CA . LEU A 1 93 ? -12.898 -5.211 -2.973 1 98.56 93 LEU A CA 1
ATOM 706 C C . LEU A 1 93 ? -12.062 -4.133 -3.65 1 98.56 93 LEU A C 1
ATOM 708 O O . LEU A 1 93 ? -12.234 -2.943 -3.377 1 98.56 93 LEU A O 1
ATOM 712 N N . ALA A 1 94 ? -11.148 -4.551 -4.516 1 98.06 94 ALA A N 1
ATOM 713 C CA . ALA A 1 94 ? -10.367 -3.582 -5.281 1 98.06 94 ALA A CA 1
ATOM 714 C C . ALA A 1 94 ? -11.281 -2.678 -6.109 1 98.06 94 ALA A C 1
ATOM 716 O O . ALA A 1 94 ? -11.055 -1.467 -6.188 1 98.06 94 ALA A O 1
ATOM 717 N N . GLY A 1 95 ? -12.289 -3.27 -6.684 1 97.75 95 GLY A N 1
ATOM 718 C CA . GLY A 1 95 ? -13.273 -2.496 -7.422 1 97.75 95 GLY A CA 1
ATOM 719 C C . GLY A 1 95 ? -14.016 -1.498 -6.559 1 97.75 95 GLY A C 1
ATOM 720 O O . GLY A 1 95 ? -14.258 -0.363 -6.977 1 97.75 95 GLY A O 1
ATOM 721 N N . LEU A 1 96 ? -14.367 -1.901 -5.398 1 97.75 96 LEU A N 1
ATOM 722 C CA . LEU A 1 96 ? -15.047 -1.005 -4.465 1 97.75 96 LEU A CA 1
ATOM 723 C C . LEU A 1 96 ? -14.156 0.185 -4.117 1 97.75 96 LEU A C 1
ATOM 725 O O . LEU A 1 96 ? -14.625 1.323 -4.07 1 97.75 96 LEU A O 1
ATOM 729 N N . LEU A 1 97 ? -12.883 -0.097 -3.879 1 97.19 97 LEU A N 1
ATOM 730 C CA . LEU A 1 97 ? -11.945 0.968 -3.537 1 97.19 97 LEU A CA 1
ATOM 731 C C . LEU A 1 97 ? -11.82 1.968 -4.68 1 97.19 97 LEU A C 1
ATOM 733 O O . LEU A 1 97 ? -11.617 3.162 -4.445 1 97.19 97 LEU A O 1
ATOM 737 N N . GLU A 1 98 ? -11.898 1.48 -5.855 1 95.44 98 GLU A N 1
ATOM 738 C CA . GLU A 1 98 ? -11.766 2.322 -7.043 1 95.44 98 GLU A CA 1
ATOM 739 C C . GLU A 1 98 ? -13.023 3.156 -7.262 1 95.44 98 GLU A C 1
ATOM 741 O O . GLU A 1 98 ? -12.938 4.34 -7.594 1 95.44 98 GLU A O 1
ATOM 746 N N . GLU A 1 99 ? -14.188 2.592 -6.961 1 95.94 99 GLU A N 1
ATOM 747 C CA . GLU A 1 99 ? -15.453 3.186 -7.387 1 95.94 99 GLU A CA 1
ATOM 748 C C . GLU A 1 99 ? -16.078 4.012 -6.27 1 95.94 99 GLU A C 1
ATOM 750 O O . GLU A 1 99 ? -16.891 4.902 -6.531 1 95.94 99 GLU A O 1
ATOM 755 N N . SER A 1 100 ? -15.742 3.709 -5.078 1 97.19 100 SER A N 1
ATOM 756 C CA . SER A 1 100 ? -16.406 4.344 -3.941 1 97.19 100 SER A CA 1
ATOM 757 C C . SER A 1 100 ? -15.391 5.062 -3.053 1 97.19 100 SER A C 1
ATOM 759 O O . SER A 1 100 ? -14.609 4.422 -2.348 1 97.19 100 SER A O 1
ATOM 761 N N . VAL A 1 101 ? -15.578 6.348 -3.004 1 96.88 101 VAL A N 1
ATOM 762 C CA . VAL A 1 101 ? -14.688 7.133 -2.152 1 96.88 101 VAL A CA 1
ATOM 763 C C . VAL A 1 101 ? -14.977 6.824 -0.685 1 96.88 101 VAL A C 1
ATOM 765 O O . VAL A 1 101 ? -14.07 6.863 0.152 1 96.88 101 VAL A O 1
ATOM 768 N N . VAL A 1 102 ? -16.172 6.48 -0.391 1 97.75 102 VAL A N 1
ATOM 769 C CA . VAL A 1 102 ? -16.531 6.129 0.98 1 97.75 102 VAL A CA 1
ATOM 770 C C . VAL A 1 102 ? -15.805 4.852 1.396 1 97.75 102 VAL A C 1
ATOM 772 O O . VAL A 1 102 ? -15.211 4.793 2.477 1 97.75 102 VAL A O 1
ATOM 775 N N . ALA A 1 103 ? -15.75 3.848 0.506 1 97.44 103 ALA A N 1
ATOM 776 C CA . ALA A 1 103 ? -15.031 2.609 0.787 1 97.44 103 ALA A CA 1
ATOM 777 C C . ALA A 1 103 ? -13.531 2.871 0.952 1 97.44 103 ALA A C 1
ATOM 779 O O . ALA A 1 103 ? -12.906 2.359 1.881 1 97.44 103 ALA A O 1
ATOM 780 N N . ARG A 1 104 ? -13.055 3.643 0.044 1 96.44 104 ARG A N 1
ATOM 781 C CA . ARG A 1 104 ? -11.625 3.945 0.062 1 96.44 104 ARG A CA 1
ATOM 782 C C . ARG A 1 104 ? -11.242 4.715 1.323 1 96.44 104 ARG A C 1
ATOM 784 O O . ARG A 1 104 ? -10.219 4.43 1.941 1 96.44 104 ARG A O 1
ATOM 791 N N . SER A 1 105 ? -12.07 5.648 1.735 1 96.88 105 SER A N 1
ATOM 792 C CA . SER A 1 105 ? -11.828 6.414 2.955 1 96.88 105 SER A CA 1
ATOM 793 C C . SER A 1 105 ? -12 5.543 4.195 1 96.88 105 SER A C 1
ATOM 795 O O . SER A 1 105 ? -11.281 5.711 5.184 1 96.88 105 SER A O 1
ATOM 797 N N . ALA A 1 106 ? -12.938 4.652 4.152 1 96.81 106 ALA A N 1
ATOM 798 C CA . ALA A 1 106 ? -13.117 3.717 5.262 1 96.81 106 ALA A CA 1
ATOM 799 C C . ALA A 1 106 ? -11.867 2.859 5.461 1 96.81 106 ALA A C 1
ATOM 801 O O . ALA A 1 106 ? -11.422 2.656 6.59 1 96.81 106 ALA A O 1
ATOM 802 N N . ALA A 1 107 ? -11.305 2.393 4.367 1 95.31 107 ALA A N 1
ATOM 803 C CA . ALA A 1 107 ? -10.078 1.604 4.43 1 95.31 107 ALA A CA 1
ATOM 804 C C . ALA A 1 107 ? -8.93 2.424 5.004 1 95.31 107 ALA A C 1
ATOM 806 O O . ALA A 1 107 ? -8.172 1.938 5.852 1 95.31 107 ALA A O 1
ATOM 807 N N . ARG A 1 108 ? -8.797 3.615 4.562 1 93.19 108 ARG A N 1
ATOM 808 C CA . ARG A 1 108 ? -7.758 4.512 5.059 1 93.19 108 ARG A CA 1
ATOM 809 C C . ARG A 1 108 ? -7.922 4.766 6.555 1 93.19 108 ARG A C 1
ATOM 811 O O . ARG A 1 108 ? -6.945 4.715 7.309 1 93.19 108 ARG A O 1
ATOM 818 N N . LEU A 1 109 ? -9.141 5.059 6.988 1 94.62 109 LEU A N 1
ATOM 819 C CA . LEU A 1 109 ? -9.43 5.355 8.391 1 94.62 109 LEU A CA 1
ATOM 820 C C . LEU A 1 109 ? -9.078 4.172 9.281 1 94.62 109 LEU A C 1
ATOM 822 O O . LEU A 1 109 ? -8.602 4.355 10.406 1 94.62 109 LEU A O 1
ATOM 826 N N . ALA A 1 110 ? -9.289 3.016 8.758 1 92.5 110 ALA A N 1
ATOM 827 C CA . ALA A 1 110 ? -8.969 1.812 9.516 1 92.5 110 ALA A CA 1
ATOM 828 C C . ALA A 1 110 ? -7.473 1.755 9.836 1 92.5 110 ALA A C 1
ATOM 830 O O . ALA A 1 110 ? -7.078 1.256 10.891 1 92.5 110 ALA A O 1
ATOM 831 N N . ARG A 1 111 ? -6.664 2.297 8.984 1 87.56 111 ARG A N 1
ATOM 832 C CA . ARG A 1 111 ? -5.219 2.301 9.18 1 87.56 111 ARG A CA 1
ATOM 833 C C . ARG A 1 111 ? -4.781 3.5 10.016 1 87.56 111 ARG A C 1
ATOM 835 O O . ARG A 1 111 ? -3.842 3.404 10.812 1 87.56 111 ARG A O 1
ATOM 842 N N . GLU A 1 112 ? -5.473 4.551 9.922 1 88.62 112 GLU A N 1
ATOM 843 C CA . GLU A 1 112 ? -5.016 5.809 10.508 1 88.62 112 GLU A CA 1
ATOM 844 C C . GLU A 1 112 ? -5.551 5.98 11.93 1 88.62 112 GLU A C 1
ATOM 846 O O . GLU A 1 112 ? -5.082 6.84 12.672 1 88.62 112 GLU A O 1
ATOM 851 N N . ARG A 1 113 ? -6.539 5.211 12.297 1 89.5 113 ARG A N 1
ATOM 852 C CA . ARG A 1 113 ? -7.074 5.227 13.656 1 89.5 113 ARG A CA 1
ATOM 853 C C . ARG A 1 113 ? -6.898 3.871 14.328 1 89.5 113 ARG A C 1
ATOM 855 O O . ARG A 1 113 ? -7.879 3.213 14.68 1 89.5 113 ARG A O 1
ATOM 862 N N . PRO A 1 114 ? -5.68 3.506 14.578 1 81.19 114 PRO A N 1
ATOM 863 C CA . PRO A 1 114 ? -5.375 2.148 15.039 1 81.19 114 PRO A CA 1
ATOM 864 C C . PRO A 1 114 ? -5.961 1.846 16.422 1 81.19 114 PRO A C 1
ATOM 866 O O . PRO A 1 114 ? -6.051 0.68 16.812 1 81.19 114 PRO A O 1
ATOM 869 N N . GLN A 1 115 ? -6.34 2.896 17.047 1 85.19 115 GLN A N 1
ATOM 870 C CA . GLN A 1 115 ? -6.949 2.699 18.359 1 85.19 115 GLN A CA 1
ATOM 871 C C . GLN A 1 115 ? -8.398 2.248 18.234 1 85.19 115 GLN A C 1
ATOM 873 O O . GLN A 1 115 ? -9.008 1.807 19.203 1 85.19 115 GLN A O 1
ATOM 878 N N . GLU A 1 116 ? -8.93 2.396 17.047 1 86.44 116 GLU A N 1
ATOM 879 C CA . GLU A 1 116 ? -10.289 1.959 16.734 1 86.44 116 GLU A CA 1
ATOM 880 C C . GLU A 1 116 ? -10.289 0.599 16.047 1 86.44 116 GLU A C 1
ATOM 882 O O . GLU A 1 116 ? -9.297 0.219 15.414 1 86.44 116 GLU A O 1
ATOM 887 N N . PRO A 1 117 ? -11.367 -0.105 16.219 1 85.25 117 PRO A N 1
ATOM 888 C CA . PRO A 1 117 ? -11.445 -1.381 15.5 1 85.25 117 PRO A CA 1
ATOM 889 C C . PRO A 1 117 ? -11.312 -1.219 13.984 1 85.25 117 PRO A C 1
ATOM 891 O O . PRO A 1 117 ? -11.883 -0.283 13.414 1 85.25 117 PRO A O 1
ATOM 894 N N . ASP A 1 118 ? -10.5 -2.027 13.383 1 89.38 118 ASP A N 1
ATOM 895 C CA . ASP A 1 118 ? -10.375 -2.049 11.93 1 89.38 118 ASP A CA 1
ATOM 896 C C . ASP A 1 118 ? -11.617 -2.658 11.281 1 89.38 118 ASP A C 1
ATOM 898 O O . ASP A 1 118 ? -11.594 -3.816 10.859 1 89.38 118 ASP A O 1
ATOM 902 N N . ARG A 1 119 ? -12.656 -1.905 11.102 1 89.12 119 ARG A N 1
ATOM 903 C CA . ARG A 1 119 ? -13.969 -2.363 10.672 1 89.12 119 ARG A CA 1
ATOM 904 C C . ARG A 1 119 ? -13.969 -2.727 9.188 1 89.12 119 ARG A C 1
ATOM 906 O O . ARG A 1 119 ? -14.852 -3.441 8.719 1 89.12 119 ARG A O 1
ATOM 913 N N . TRP A 1 120 ? -13.039 -2.236 8.492 1 93.19 120 TRP A N 1
ATOM 914 C CA . TRP A 1 120 ? -12.93 -2.531 7.07 1 93.19 120 TRP A CA 1
ATOM 915 C C . TRP A 1 120 ? -12.375 -3.932 6.844 1 93.19 120 TRP A C 1
ATOM 917 O O . TRP A 1 120 ? -13.023 -4.777 6.227 1 93.19 120 TRP A O 1
ATOM 927 N N . THR A 1 121 ? -11.266 -4.25 7.414 1 94.12 121 THR A N 1
ATOM 928 C CA . THR A 1 121 ? -10.602 -5.539 7.246 1 94.12 121 THR A CA 1
ATOM 929 C C . THR A 1 121 ? -11.391 -6.652 7.922 1 94.12 121 THR A C 1
ATOM 931 O O . THR A 1 121 ? -11.438 -7.781 7.43 1 94.12 121 THR A O 1
ATOM 934 N N . GLN A 1 122 ? -12.023 -6.312 8.969 1 95.44 122 GLN A N 1
ATOM 935 C CA . GLN A 1 122 ? -12.773 -7.301 9.734 1 95.44 122 GLN A CA 1
ATOM 936 C C . GLN A 1 122 ? -13.977 -7.816 8.945 1 95.44 122 GLN A C 1
ATOM 938 O O . GLN A 1 122 ? -14.547 -8.852 9.281 1 95.44 122 GLN A O 1
ATOM 943 N N . VAL A 1 123 ? -14.352 -7.117 7.957 1 96.56 123 VAL A N 1
ATOM 944 C CA . VAL A 1 123 ? -15.508 -7.523 7.164 1 96.56 123 VAL A CA 1
ATOM 945 C C . VAL A 1 123 ? -15.117 -8.672 6.234 1 96.56 123 VAL A C 1
ATOM 947 O O . VAL A 1 123 ? -15.875 -9.625 6.066 1 96.56 123 VAL A O 1
ATOM 950 N N . TRP A 1 124 ? -13.977 -8.602 5.719 1 97.5 124 TRP A N 1
ATOM 951 C CA . TRP A 1 124 ? -13.688 -9.547 4.641 1 97.5 124 TRP A CA 1
ATOM 952 C C . TRP A 1 124 ? -12.609 -10.539 5.062 1 97.5 124 TRP A C 1
ATOM 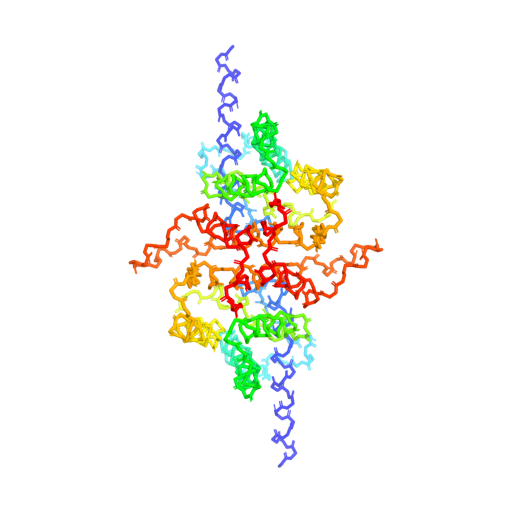954 O O . TRP A 1 124 ? -12.547 -11.656 4.539 1 97.5 124 TRP A O 1
ATOM 964 N N . LEU A 1 125 ? -11.75 -10.242 5.98 1 96.94 125 LEU A N 1
ATOM 965 C CA . LEU A 1 125 ? -10.609 -11.086 6.332 1 96.94 125 LEU A CA 1
ATOM 966 C C . LEU A 1 125 ? -11.078 -12.43 6.883 1 96.94 125 LEU A C 1
ATOM 968 O O . LEU A 1 125 ? -10.586 -13.477 6.469 1 96.94 125 LEU A O 1
ATOM 972 N N . PRO A 1 126 ? -12.07 -12.484 7.82 1 96.5 126 PRO A N 1
ATOM 973 C CA . PRO A 1 126 ? -12.539 -13.789 8.305 1 96.5 126 PRO A CA 1
ATOM 974 C C . PRO A 1 126 ? -13.086 -14.672 7.184 1 96.5 126 PRO A C 1
ATOM 976 O O . PRO A 1 126 ? -12.922 -15.891 7.223 1 96.5 126 PRO A O 1
ATOM 979 N N . THR A 1 127 ? -13.719 -14.023 6.242 1 96.69 127 THR A N 1
ATOM 980 C CA . THR A 1 127 ? -14.25 -14.773 5.109 1 96.69 127 THR A CA 1
ATOM 981 C C . THR A 1 127 ? -13.125 -15.383 4.285 1 96.69 127 THR A C 1
ATOM 983 O O . THR A 1 127 ? -13.195 -16.547 3.896 1 96.69 127 THR A O 1
ATOM 986 N N . VAL A 1 128 ? -12.07 -14.656 4.043 1 96.38 128 VAL A N 1
ATOM 987 C CA . VAL A 1 128 ? -10.898 -15.164 3.342 1 96.38 128 VAL A CA 1
ATOM 988 C C . VAL A 1 128 ? -10.312 -16.344 4.105 1 96.38 128 VAL A C 1
ATOM 990 O O . VAL A 1 128 ? -10.047 -17.406 3.518 1 96.38 128 VAL A O 1
ATOM 993 N N . GLN A 1 129 ? -10.156 -16.172 5.359 1 94.94 129 GLN A N 1
ATOM 994 C CA . GLN A 1 129 ? -9.57 -17.219 6.195 1 94.94 129 GLN A CA 1
ATOM 995 C C . GLN A 1 129 ? -10.438 -18.469 6.211 1 94.94 129 GLN A C 1
ATOM 997 O O . GLN A 1 129 ? -9.93 -19.578 6.113 1 94.94 129 GLN A O 1
ATOM 1002 N N . ASP A 1 130 ? -11.688 -18.281 6.289 1 93.81 130 ASP A N 1
ATOM 1003 C CA . ASP A 1 130 ? -12.625 -19.406 6.281 1 93.81 130 ASP A CA 1
ATOM 1004 C C . ASP A 1 130 ? -12.57 -20.156 4.949 1 93.81 130 ASP A C 1
ATOM 1006 O O . ASP A 1 130 ? -12.523 -21.391 4.93 1 93.81 130 ASP A O 1
ATOM 1010 N N . LEU A 1 131 ? -12.586 -19.438 3.887 1 92.5 131 LEU A N 1
ATOM 1011 C CA . LEU A 1 131 ? -12.516 -20.047 2.561 1 92.5 131 LEU A CA 1
ATOM 1012 C C . LEU A 1 131 ? -11.219 -20.844 2.393 1 92.5 131 LEU A C 1
ATOM 1014 O O . LEU A 1 131 ? -11.227 -21.938 1.826 1 92.5 131 LEU A O 1
ATOM 1018 N N . LEU A 1 132 ? -10.156 -20.281 2.904 1 90.88 132 LEU A N 1
ATOM 1019 C CA . LEU A 1 132 ? -8.867 -20.953 2.785 1 90.88 132 LEU A CA 1
ATOM 1020 C C . LEU A 1 132 ? -8.812 -22.203 3.658 1 90.88 132 LEU A C 1
ATOM 1022 O O . LEU A 1 132 ? -8.203 -23.203 3.281 1 90.88 132 LEU A O 1
ATOM 1026 N N . GLU A 1 133 ? -9.406 -22.125 4.785 1 88.62 133 GLU A N 1
ATOM 1027 C CA . GLU A 1 133 ? -9.492 -23.312 5.648 1 88.62 133 GLU A CA 1
ATOM 1028 C C . GLU A 1 133 ? -10.305 -24.422 4.984 1 88.62 133 GLU A C 1
ATOM 1030 O O . GLU A 1 133 ? -9.922 -25.594 5.039 1 88.62 133 GLU A O 1
ATOM 1035 N N . ARG A 1 134 ? -11.344 -24.094 4.367 1 86.44 134 ARG A N 1
ATOM 1036 C CA . ARG A 1 134 ? -12.156 -25.062 3.641 1 86.44 134 ARG A CA 1
ATOM 1037 C C . ARG A 1 134 ? -11.391 -25.656 2.465 1 86.44 134 ARG A C 1
ATOM 1039 O O . ARG A 1 134 ? -11.516 -26.844 2.168 1 86.44 134 ARG A O 1
ATOM 1046 N N . ALA A 1 135 ? -10.711 -24.75 1.772 1 81.88 135 ALA A N 1
ATOM 1047 C CA . ALA A 1 135 ? -9.891 -25.234 0.658 1 81.88 135 ALA A CA 1
ATOM 1048 C C . ALA A 1 135 ? -8.875 -26.266 1.126 1 81.88 135 ALA A C 1
ATOM 1050 O O . ALA A 1 135 ? -8.594 -27.234 0.417 1 81.88 135 ALA A O 1
ATOM 1051 N N . ARG A 1 136 ? -8.273 -25.969 2.195 1 79.19 136 ARG A N 1
ATOM 1052 C CA . ARG A 1 136 ? -7.309 -26.891 2.773 1 79.19 136 ARG A CA 1
ATOM 1053 C C . ARG A 1 136 ? -7.965 -28.234 3.1 1 79.19 136 ARG A C 1
ATOM 1055 O O . ARG A 1 136 ? -7.363 -29.281 2.9 1 79.19 136 ARG A O 1
ATOM 1062 N N . GLU A 1 137 ? -9.156 -28.156 3.529 1 76.19 137 GLU A N 1
ATOM 1063 C CA . GLU A 1 137 ? -9.883 -29.359 3.914 1 76.19 137 GLU A CA 1
ATOM 1064 C C . GLU A 1 137 ? -10.328 -30.156 2.686 1 76.19 137 GLU A C 1
ATOM 1066 O O . GLU A 1 137 ? -10.344 -31.391 2.703 1 76.19 137 GLU A O 1
ATOM 1071 N N . ASP A 1 138 ? -10.922 -29.422 1.747 1 67.12 138 ASP A N 1
ATOM 1072 C CA . ASP A 1 138 ? -11.422 -30.062 0.532 1 67.12 138 ASP A CA 1
ATOM 1073 C C . ASP A 1 138 ? -10.273 -30.609 -0.305 1 67.12 138 ASP A C 1
ATOM 1075 O O . ASP A 1 138 ? -10.477 -31.516 -1.129 1 67.12 138 ASP A O 1
ATOM 1079 N N . GLY A 1 139 ? -9.305 -29.859 -0.387 1 58 139 GLY A N 1
ATOM 1080 C CA . GLY A 1 139 ? -8.211 -30.172 -1.295 1 58 139 GLY A CA 1
ATOM 1081 C C . GLY A 1 139 ? -7.324 -31.297 -0.79 1 58 139 GLY A C 1
ATOM 1082 O O . GLY A 1 139 ? -7.328 -31.609 0.402 1 58 139 GLY A O 1
ATOM 1083 N N . ARG A 1 140 ? -6.941 -32.25 -1.614 1 49.5 140 ARG A N 1
ATOM 1084 C CA . ARG A 1 140 ? -5.859 -33.188 -1.4 1 49.5 140 ARG A CA 1
ATOM 1085 C C . ARG A 1 140 ? -4.637 -32.5 -0.796 1 49.5 140 ARG A C 1
ATOM 1087 O O . ARG A 1 140 ? -4.461 -31.297 -0.948 1 49.5 140 ARG A O 1
ATOM 1094 N N . PRO A 1 141 ? -3.965 -33.125 0.149 1 47.22 141 PRO A N 1
ATOM 1095 C CA . PRO A 1 141 ? -2.787 -32.719 0.924 1 47.22 141 PRO A CA 1
ATOM 1096 C C . PRO A 1 141 ? -1.846 -31.812 0.141 1 47.22 141 PRO A C 1
ATOM 1098 O O . PRO A 1 141 ? -0.991 -31.141 0.732 1 47.22 141 PRO A O 1
ATOM 1101 N N . ARG A 1 142 ? -1.979 -31.875 -1.141 1 48.84 142 ARG A N 1
ATOM 1102 C CA . ARG A 1 142 ? -0.829 -31.328 -1.848 1 48.84 142 ARG A CA 1
ATOM 1103 C C . ARG A 1 142 ? -0.942 -29.812 -1.975 1 48.84 142 ARG A C 1
ATOM 1105 O O . ARG A 1 142 ? -0.063 -29.156 -2.549 1 48.84 142 ARG A O 1
ATOM 1112 N N . LEU A 1 143 ? -2.203 -29.312 -1.662 1 51.12 143 LEU A N 1
ATOM 1113 C CA . LEU A 1 143 ? -2.168 -27.875 -1.87 1 51.12 143 LEU A CA 1
ATOM 1114 C C . LEU A 1 143 ? -1.297 -27.188 -0.819 1 51.12 143 LEU A C 1
ATOM 1116 O O . LEU A 1 143 ? -1.632 -27.188 0.367 1 51.12 143 LEU A O 1
ATOM 1120 N N . ALA A 1 144 ? -0.076 -27.25 -1.089 1 56.69 144 ALA A N 1
ATOM 1121 C CA . ALA A 1 144 ? 0.954 -26.516 -0.349 1 56.69 144 ALA A CA 1
ATOM 1122 C C . ALA A 1 144 ? 0.566 -25.047 -0.162 1 56.69 144 ALA A C 1
ATOM 1124 O O . ALA A 1 144 ? 1.423 -24.203 0.101 1 56.69 144 ALA A O 1
ATOM 1125 N N . VAL A 1 145 ? -0.867 -24.891 -0.271 1 61.44 145 VAL A N 1
ATOM 1126 C CA . VAL A 1 145 ? -1.213 -23.484 -0.091 1 61.44 145 VAL A CA 1
ATOM 1127 C C . VAL A 1 145 ? -1.056 -23.094 1.378 1 61.44 145 VAL A C 1
ATOM 1129 O O . VAL A 1 145 ? -1.638 -23.734 2.26 1 61.44 145 VAL A O 1
ATOM 1132 N N . ARG A 1 146 ? -0.153 -22.328 1.642 1 80.69 146 ARG A N 1
ATOM 1133 C CA . ARG A 1 146 ? -0.022 -21.719 2.963 1 80.69 146 ARG A CA 1
ATOM 1134 C C . ARG A 1 146 ? -1.037 -20.594 3.152 1 80.69 146 ARG A C 1
ATOM 1136 O O . ARG A 1 146 ? -0.889 -19.516 2.58 1 80.69 146 ARG A O 1
ATOM 1143 N N . PRO A 1 147 ? -2.197 -20.906 3.85 1 87.81 147 PRO A N 1
ATOM 1144 C CA . PRO A 1 147 ? -3.25 -19.906 4.027 1 87.81 147 PRO A CA 1
ATOM 1145 C C . PRO A 1 147 ? -2.701 -18.531 4.434 1 87.81 147 PRO A C 1
ATOM 1147 O O . PRO A 1 147 ? -3.242 -17.5 4.027 1 87.81 147 PRO A O 1
ATOM 1150 N N . GLU A 1 148 ? -1.668 -18.562 5.145 1 89.12 148 GLU A N 1
ATOM 1151 C CA . GLU A 1 148 ? -1.088 -17.312 5.609 1 89.12 148 GLU A CA 1
ATOM 1152 C C . GLU A 1 148 ? -0.535 -16.484 4.445 1 89.12 148 GLU A C 1
ATOM 1154 O O . GLU A 1 148 ? -0.676 -15.266 4.414 1 89.12 148 GLU A O 1
ATOM 1159 N N . ALA A 1 149 ? 0.056 -17.188 3.49 1 91.62 149 ALA A N 1
ATOM 1160 C CA . ALA A 1 149 ? 0.609 -16.5 2.33 1 91.62 149 ALA A CA 1
ATOM 1161 C C . ALA A 1 149 ? -0.5 -15.906 1.465 1 91.62 149 ALA A C 1
ATOM 1163 O O . ALA A 1 149 ? -0.375 -14.781 0.968 1 91.62 149 ALA A O 1
ATOM 1164 N N . VAL A 1 150 ? -1.582 -16.641 1.347 1 92.88 150 VAL A N 1
ATOM 1165 C CA . VAL A 1 150 ? -2.695 -16.156 0.537 1 92.88 150 VAL A CA 1
ATOM 1166 C C . VAL A 1 150 ? -3.361 -14.961 1.229 1 92.88 150 VAL A C 1
ATOM 1168 O O . VAL A 1 150 ? -3.699 -13.969 0.582 1 92.88 150 VAL A O 1
ATOM 1171 N N . THR A 1 151 ? -3.549 -15.055 2.504 1 94.88 151 THR A N 1
ATOM 1172 C CA . THR A 1 151 ? -4.137 -13.961 3.271 1 94.88 151 THR A CA 1
ATOM 1173 C C . THR A 1 151 ? -3.289 -12.695 3.154 1 94.88 151 THR A C 1
ATOM 1175 O O . THR A 1 151 ? -3.818 -11.609 2.938 1 94.88 151 THR A O 1
ATOM 1178 N N . THR A 1 152 ? -1.994 -12.875 3.27 1 94.94 152 THR A N 1
ATOM 1179 C CA . THR A 1 152 ? -1.078 -11.75 3.135 1 94.94 152 THR A CA 1
ATOM 1180 C C . THR A 1 152 ? -1.121 -11.188 1.718 1 94.94 152 THR A C 1
ATOM 1182 O O . THR A 1 152 ? -1.105 -9.969 1.528 1 94.94 152 THR A O 1
ATOM 1185 N N . LEU A 1 153 ? -1.189 -12.055 0.764 1 95.81 153 LEU A N 1
ATOM 1186 C CA . LEU A 1 153 ? -1.312 -11.625 -0.624 1 95.81 153 LEU A CA 1
ATOM 1187 C C . LEU A 1 153 ? -2.543 -10.742 -0.811 1 95.81 153 LEU A C 1
ATOM 1189 O O . LEU A 1 153 ? -2.459 -9.664 -1.412 1 95.81 153 LEU A O 1
ATOM 1193 N N . VAL A 1 154 ? -3.682 -11.172 -0.288 1 97.19 154 VAL A N 1
ATOM 1194 C CA . VAL A 1 154 ? -4.922 -10.406 -0.399 1 97.19 154 VAL A CA 1
ATOM 1195 C C . VAL A 1 154 ? -4.734 -9.023 0.219 1 97.19 154 VAL A C 1
ATOM 1197 O O . VAL A 1 154 ? -5.086 -8.008 -0.393 1 97.19 154 VAL A O 1
ATOM 1200 N N . ARG A 1 155 ? -4.145 -8.984 1.377 1 96.12 155 ARG A N 1
ATOM 1201 C CA . ARG A 1 155 ? -3.92 -7.723 2.068 1 96.12 155 ARG A CA 1
ATOM 1202 C C . ARG A 1 155 ? -3.014 -6.805 1.252 1 96.12 155 ARG A C 1
ATOM 1204 O O . ARG A 1 155 ? -3.311 -5.621 1.079 1 96.12 155 ARG A O 1
ATOM 1211 N N . TYR A 1 156 ? -1.924 -7.344 0.748 1 96.38 156 TYR A N 1
ATOM 1212 C CA . TYR A 1 156 ? -0.9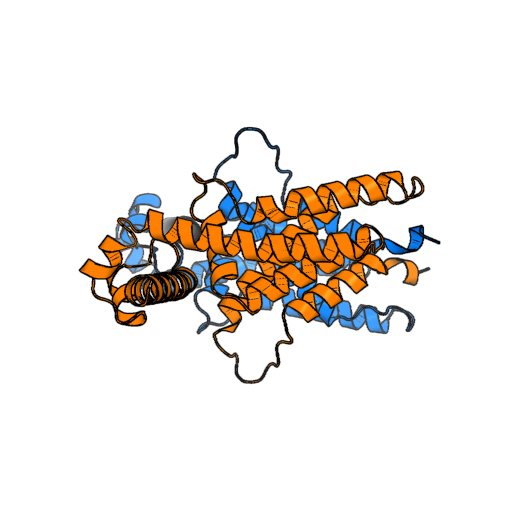64 -6.547 -0.008 1 96.38 156 TYR A CA 1
ATOM 1213 C C . TYR A 1 156 ? -1.578 -6.043 -1.309 1 96.38 156 TYR A C 1
ATOM 1215 O O . TYR A 1 156 ? -1.38 -4.887 -1.689 1 96.38 156 TYR A O 1
ATOM 1223 N N . LEU A 1 157 ? -2.34 -6.879 -1.976 1 97.31 157 LEU A N 1
ATOM 1224 C CA . LEU A 1 157 ? -2.973 -6.465 -3.223 1 97.31 157 LEU A CA 1
ATOM 1225 C C . LEU A 1 157 ? -3.947 -5.316 -2.98 1 97.31 157 LEU A C 1
ATOM 1227 O O . LEU A 1 157 ? -3.967 -4.344 -3.738 1 97.31 157 LEU A O 1
ATOM 1231 N N . LEU A 1 158 ? -4.703 -5.414 -1.937 1 97.06 158 LEU A N 1
ATOM 1232 C CA . LEU A 1 158 ? -5.699 -4.383 -1.654 1 97.06 158 LEU A CA 1
ATOM 1233 C C . LEU A 1 158 ? -5.027 -3.08 -1.234 1 97.06 158 LEU A C 1
ATOM 1235 O O . LEU A 1 158 ? -5.445 -1.997 -1.648 1 97.06 158 LEU A O 1
ATOM 1239 N N . THR A 1 159 ? -4.023 -3.23 -0.45 1 93.75 159 THR A N 1
ATOM 1240 C CA . THR A 1 159 ? -3.287 -2.035 -0.052 1 93.75 159 THR A CA 1
ATOM 1241 C C . THR A 1 159 ? -2.602 -1.397 -1.257 1 93.75 159 THR A C 1
ATOM 1243 O O . THR A 1 159 ? -2.648 -0.178 -1.431 1 93.75 159 THR A O 1
ATOM 1246 N N . GLY A 1 160 ? -1.941 -2.211 -2.045 1 93.44 160 GLY A N 1
ATOM 1247 C CA . GLY A 1 160 ? -1.337 -1.707 -3.268 1 93.44 160 GLY A CA 1
ATOM 1248 C C . GLY A 1 160 ? -2.332 -1.026 -4.188 1 93.44 160 GLY A C 1
ATOM 1249 O O . GLY A 1 160 ? -2.051 0.042 -4.734 1 93.44 160 GLY A O 1
ATOM 1250 N N . ALA A 1 161 ? -3.486 -1.615 -4.352 1 93.94 161 ALA A N 1
ATOM 1251 C CA . ALA A 1 161 ? -4.555 -1.036 -5.164 1 93.94 161 ALA A CA 1
ATOM 1252 C C . ALA A 1 161 ? -4.977 0.326 -4.625 1 93.94 161 ALA A C 1
ATOM 1254 O O . ALA A 1 161 ? -5.117 1.286 -5.387 1 93.94 161 ALA A O 1
ATOM 1255 N N . GLU A 1 162 ? -5.16 0.373 -3.377 1 92.88 162 GLU A N 1
ATOM 1256 C CA . GLU A 1 162 ? -5.57 1.616 -2.732 1 92.88 162 GLU A CA 1
ATOM 1257 C C . GLU A 1 162 ? -4.57 2.734 -3 1 92.88 162 GLU A C 1
ATOM 1259 O O . GLU A 1 162 ? -4.953 3.844 -3.377 1 92.88 162 GLU A O 1
ATOM 1264 N N . VAL A 1 163 ? -3.355 2.457 -2.828 1 88.56 163 VAL A N 1
ATOM 1265 C CA . VAL A 1 163 ? -2.291 3.439 -3.006 1 88.56 163 VAL A CA 1
ATOM 1266 C C . VAL A 1 163 ? -2.223 3.869 -4.469 1 88.56 163 VAL A C 1
ATOM 1268 O O . VAL A 1 163 ? -2.059 5.055 -4.77 1 88.56 163 VAL A O 1
ATOM 1271 N N . GLN A 1 164 ? -2.322 2.934 -5.34 1 89.94 164 GLN A N 1
ATOM 1272 C CA . GLN A 1 164 ? -2.301 3.258 -6.762 1 89.94 164 GLN A CA 1
ATOM 1273 C C . GLN A 1 164 ? -3.455 4.188 -7.133 1 89.94 164 GLN A C 1
ATOM 1275 O O . GLN A 1 164 ? -3.268 5.152 -7.875 1 89.94 164 GLN A O 1
ATOM 1280 N N . ILE A 1 165 ? -4.582 3.893 -6.625 1 91.56 165 ILE A N 1
ATOM 1281 C CA . ILE A 1 165 ? -5.762 4.703 -6.91 1 91.56 165 ILE A CA 1
ATOM 1282 C C . ILE A 1 165 ? -5.535 6.133 -6.422 1 91.56 165 ILE A C 1
ATOM 1284 O O . ILE A 1 165 ? -5.844 7.09 -7.133 1 91.56 165 ILE A O 1
ATOM 1288 N N . ARG A 1 166 ? -5.008 6.289 -5.32 1 84.75 166 ARG A N 1
ATOM 1289 C CA . ARG A 1 166 ? -4.789 7.605 -4.734 1 84.75 166 ARG A CA 1
ATOM 1290 C C . ARG A 1 166 ? -3.684 8.359 -5.469 1 84.75 166 ARG A C 1
ATOM 1292 O O . ARG A 1 166 ? -3.721 9.586 -5.57 1 84.75 166 ARG A O 1
ATOM 1299 N N . GLY A 1 167 ? -2.596 7.656 -5.82 1 75.88 167 GLY A N 1
ATOM 1300 C CA . GLY A 1 167 ? -1.512 8.273 -6.57 1 75.88 167 GLY A CA 1
ATOM 1301 C C . GLY A 1 167 ? -1.885 8.594 -8.008 1 75.88 167 GLY A C 1
ATOM 1302 O O . GLY A 1 167 ? -1.258 9.445 -8.641 1 75.88 167 GLY A O 1
ATOM 1303 N N . ALA A 1 168 ? -2.664 7.613 -8.68 1 56.53 168 ALA A N 1
ATOM 1304 C CA . ALA A 1 168 ? -3.113 7.805 -10.055 1 56.53 168 ALA A CA 1
ATOM 1305 C C . ALA A 1 168 ? -3.939 9.078 -10.195 1 56.53 168 ALA A C 1
ATOM 1307 O O . ALA A 1 168 ? -4.199 9.539 -11.305 1 56.53 168 ALA A O 1
ATOM 1308 N N . GLY A 1 169 ? -4.629 9.453 -9.266 1 49.97 169 GLY A N 1
ATOM 1309 C CA . GLY A 1 169 ? -5.379 10.695 -9.414 1 49.97 169 GLY A CA 1
ATOM 1310 C C . GLY A 1 169 ? -4.59 11.789 -10.094 1 49.97 169 GLY A C 1
ATOM 1311 O O . GLY A 1 169 ? -5.145 12.828 -10.469 1 49.97 169 GLY A O 1
ATOM 1312 N N . ALA A 1 170 ? -3.285 11.727 -10.062 1 43.59 170 ALA A N 1
ATOM 1313 C CA . ALA A 1 170 ? -2.648 12.625 -11.023 1 43.59 170 ALA A CA 1
ATOM 1314 C C . ALA A 1 170 ? -2.584 11.984 -12.406 1 43.59 170 ALA A C 1
ATOM 1316 O O . ALA A 1 170 ? -1.97 10.93 -12.586 1 43.59 170 ALA A O 1
ATOM 1317 N N . PRO A 1 171 ? -3.6 12.195 -13.211 1 36.84 171 PRO A N 1
ATOM 1318 C CA . PRO A 1 171 ? -3.627 11.539 -14.516 1 36.84 171 PRO A CA 1
ATOM 1319 C C . PRO A 1 171 ? -2.252 11.484 -15.18 1 36.84 171 PRO A C 1
ATOM 1321 O O . PRO A 1 171 ? -1.549 12.5 -15.234 1 36.84 171 PRO A O 1
ATOM 1324 N N . VAL A 1 172 ? -1.344 10.664 -14.828 1 37.28 172 VAL A N 1
ATOM 1325 C CA . VAL A 1 172 ? -0.264 10.703 -15.812 1 37.28 172 VAL A CA 1
ATOM 1326 C C . VAL A 1 172 ? -0.849 10.711 -17.219 1 37.28 172 VAL A C 1
ATOM 1328 O O . VAL A 1 172 ? -1.744 9.93 -17.531 1 37.28 172 VAL A O 1
ATOM 1331 N N . ALA A 1 173 ? -0.814 11.766 -17.828 1 36.62 173 ALA A N 1
ATOM 1332 C CA . ALA A 1 173 ? -1.193 11.961 -19.234 1 36.62 173 ALA A CA 1
ATOM 1333 C C . ALA A 1 173 ? -0.728 10.797 -20.094 1 36.62 173 ALA A C 1
ATOM 1335 O O . ALA A 1 173 ? 0.455 10.445 -20.094 1 36.62 173 ALA A O 1
ATOM 1336 N N . GLY A 1 174 ? -1.712 9.812 -20.422 1 42.22 174 GLY A N 1
ATOM 1337 C CA . GLY A 1 174 ? -1.531 8.875 -21.516 1 42.22 174 GLY A CA 1
ATOM 1338 C C . GLY A 1 174 ? -1.499 7.43 -21.062 1 42.22 174 GLY A C 1
ATOM 1339 O O . GLY A 1 174 ? -1.509 6.512 -21.891 1 42.22 174 GLY A O 1
ATOM 1340 N N . ALA A 1 175 ? -0.87 7.184 -19.906 1 46.34 175 ALA A N 1
ATOM 1341 C CA . ALA A 1 175 ? -0.762 5.734 -19.75 1 46.34 175 ALA A CA 1
ATOM 1342 C C . ALA A 1 175 ? -2.08 5.137 -19.266 1 46.34 175 ALA A C 1
ATOM 1344 O O . ALA A 1 175 ? -2.699 5.656 -18.328 1 46.34 175 ALA A O 1
ATOM 1345 N N . ASP A 1 176 ? -2.961 4.719 -20.047 1 49.72 176 ASP A N 1
ATOM 1346 C CA . ASP A 1 176 ? -4.129 3.889 -19.766 1 49.72 176 ASP A CA 1
ATOM 1347 C C . ASP A 1 176 ? -3.836 2.883 -18.656 1 49.72 176 ASP A C 1
ATOM 1349 O O . ASP A 1 176 ? -3.357 1.778 -18.922 1 49.72 176 ASP A O 1
ATOM 1353 N N . VAL A 1 177 ? -3.623 3.529 -17.562 1 60.44 177 VAL A N 1
ATOM 1354 C CA . VAL A 1 177 ? -3.428 2.525 -16.516 1 60.44 177 VAL A CA 1
ATOM 1355 C C . VAL A 1 177 ? -4.73 1.767 -16.281 1 60.44 177 VAL A C 1
ATOM 1357 O O . VAL A 1 177 ? -5.785 2.377 -16.078 1 60.44 177 VAL A O 1
ATOM 1360 N N . GLY A 1 178 ? -4.996 0.622 -16.875 1 77.25 178 GLY A N 1
ATOM 1361 C CA . GLY A 1 178 ? -6.172 -0.219 -16.703 1 77.25 178 GLY A CA 1
ATOM 1362 C C . GLY A 1 178 ? -6.754 -0.151 -15.305 1 77.25 178 GLY A C 1
ATOM 1363 O O . GLY A 1 178 ? -6.152 0.436 -14.406 1 77.25 178 GLY A O 1
ATOM 1364 N N . ARG A 1 179 ? -8.008 -0.49 -15.242 1 90.19 179 ARG A N 1
ATOM 1365 C CA . ARG A 1 179 ? -8.695 -0.559 -13.953 1 90.19 179 ARG A CA 1
ATOM 1366 C C . ARG A 1 179 ? -7.926 -1.43 -12.969 1 90.19 179 ARG A C 1
ATOM 1368 O O . ARG A 1 179 ? -7.375 -2.467 -13.344 1 90.19 179 ARG A O 1
ATOM 1375 N N . VAL A 1 180 ? -7.836 -0.983 -11.688 1 94.44 180 VAL A N 1
ATOM 1376 C CA . VAL A 1 180 ? -7.121 -1.712 -10.648 1 94.44 180 VAL A CA 1
ATOM 1377 C C . VAL A 1 180 ? -7.723 -3.105 -10.484 1 94.44 180 VAL A C 1
ATOM 1379 O O . VAL A 1 180 ? -7 -4.082 -10.273 1 94.44 180 VAL A O 1
ATOM 1382 N N . ALA A 1 181 ? -9.078 -3.186 -10.578 1 95.44 181 ALA A N 1
ATOM 1383 C CA . ALA A 1 181 ? -9.742 -4.477 -10.469 1 95.44 181 ALA A CA 1
ATOM 1384 C C . ALA A 1 181 ? -9.234 -5.449 -11.531 1 95.44 181 ALA A C 1
ATOM 1386 O O . ALA A 1 181 ? -9.016 -6.629 -11.25 1 95.44 181 ALA A O 1
ATOM 1387 N N . ASP A 1 182 ? -9 -4.949 -12.742 1 94.88 182 ASP A N 1
ATOM 1388 C CA . ASP A 1 182 ? -8.477 -5.781 -13.82 1 94.88 182 ASP A CA 1
ATOM 1389 C C . ASP A 1 182 ? -7.055 -6.238 -13.516 1 94.88 182 ASP A C 1
ATOM 1391 O O . ASP A 1 182 ? -6.68 -7.371 -13.828 1 94.88 182 ASP A O 1
ATOM 1395 N N . GLN A 1 183 ? -6.312 -5.348 -12.984 1 94.69 183 GLN A N 1
ATOM 1396 C CA . GLN A 1 183 ? -4.938 -5.68 -12.633 1 94.69 183 GLN A CA 1
ATOM 1397 C C . GLN A 1 183 ? -4.895 -6.754 -11.547 1 94.69 183 GLN A C 1
ATOM 1399 O O . GLN A 1 183 ? -4.121 -7.707 -11.641 1 94.69 183 GLN A O 1
ATOM 1404 N N . VAL A 1 184 ? -5.723 -6.621 -10.516 1 96.94 184 VAL A N 1
ATOM 1405 C CA . VAL A 1 184 ? -5.801 -7.605 -9.438 1 96.94 184 VAL A CA 1
ATOM 1406 C C . VAL A 1 184 ? -6.262 -8.945 -10 1 96.94 184 VAL A C 1
ATOM 1408 O O . VAL A 1 184 ? -5.742 -10 -9.625 1 96.94 184 VAL A O 1
ATOM 1411 N N . GLU A 1 185 ? -7.191 -8.875 -10.898 1 95.31 185 GLU A N 1
ATOM 1412 C CA . GLU A 1 185 ? -7.656 -10.094 -11.547 1 95.31 185 GLU A CA 1
ATOM 1413 C C . GLU A 1 185 ? -6.527 -10.766 -12.32 1 95.31 185 GLU A C 1
ATOM 1415 O O . GLU A 1 185 ? -6.383 -11.992 -12.281 1 95.31 185 GLU A O 1
ATOM 1420 N N . GLY A 1 186 ? -5.785 -9.969 -13.07 1 92.5 186 GLY A N 1
ATOM 1421 C CA . GLY A 1 186 ? -4.641 -10.508 -13.789 1 92.5 186 GLY A CA 1
ATOM 1422 C C . GLY A 1 186 ? -3.631 -11.18 -12.883 1 92.5 186 GLY A C 1
ATOM 1423 O O . GLY A 1 186 ? -3.086 -12.234 -13.227 1 92.5 186 GLY A O 1
ATOM 1424 N N . ILE A 1 187 ? -3.4 -10.633 -11.742 1 93.88 187 ILE A N 1
ATOM 1425 C CA . ILE A 1 187 ? -2.469 -11.203 -10.773 1 93.88 187 ILE A CA 1
ATOM 1426 C C . ILE A 1 187 ? -3.012 -12.531 -10.258 1 93.88 187 ILE A C 1
ATOM 1428 O O . ILE A 1 187 ? -2.27 -13.516 -10.141 1 93.88 187 ILE A O 1
ATOM 1432 N N . TRP A 1 188 ? -4.285 -12.555 -9.953 1 92.81 188 TRP A N 1
ATOM 1433 C CA . TRP A 1 188 ? -4.867 -13.789 -9.43 1 92.81 188 TRP A CA 1
ATOM 1434 C C . TRP A 1 188 ? -4.852 -14.891 -10.484 1 92.81 188 TRP A C 1
ATOM 1436 O O . TRP A 1 188 ? -4.691 -16.062 -10.156 1 92.81 188 TRP A O 1
ATOM 1446 N N . ARG A 1 189 ? -5.035 -14.578 -11.742 1 89.31 189 ARG A N 1
ATOM 1447 C CA . ARG A 1 189 ? -4.898 -15.578 -12.797 1 89.31 189 ARG A CA 1
ATOM 1448 C C . ARG A 1 189 ? -3.498 -16.188 -12.797 1 89.31 189 ARG A C 1
ATOM 1450 O O . ARG A 1 189 ? -3.342 -17.406 -12.961 1 89.31 189 ARG A O 1
ATOM 1457 N N . LEU A 1 190 ? -2.58 -15.328 -12.57 1 85.62 190 LEU A N 1
ATOM 1458 C CA . LEU A 1 190 ? -1.199 -15.789 -12.469 1 85.62 190 LEU A CA 1
ATOM 1459 C C . LEU A 1 190 ? -1.02 -16.719 -11.281 1 85.62 190 LEU A C 1
ATOM 1461 O O . LEU A 1 190 ? -0.384 -17.781 -11.398 1 85.62 190 LEU A O 1
ATOM 1465 N N . VAL A 1 191 ? -1.544 -16.406 -10.156 1 86.88 191 VAL A N 1
ATOM 1466 C CA . VAL A 1 191 ? -1.399 -17.156 -8.914 1 86.88 191 VAL A CA 1
ATOM 1467 C C . VAL A 1 191 ? -2.119 -18.5 -9.039 1 86.88 191 VAL A C 1
ATOM 1469 O O . VAL A 1 191 ? -1.602 -19.531 -8.602 1 86.88 191 VAL A O 1
ATOM 1472 N N . LEU A 1 192 ? -3.281 -18.516 -9.633 1 83.5 192 LEU A N 1
ATOM 1473 C CA . LEU A 1 192 ? -4.098 -19.719 -9.727 1 83.5 192 LEU A CA 1
ATOM 1474 C C . LEU A 1 192 ? -3.529 -20.672 -10.773 1 83.5 192 LEU A C 1
ATOM 1476 O O . LEU A 1 192 ? -3.568 -21.891 -10.594 1 83.5 192 LEU A O 1
ATOM 1480 N N . ASP A 1 193 ? -3 -20.125 -11.828 1 76.56 193 ASP A N 1
ATOM 1481 C CA . ASP A 1 193 ? -2.467 -20.953 -12.906 1 76.56 193 ASP A CA 1
ATOM 1482 C C . ASP A 1 193 ? -1.039 -21.406 -12.602 1 76.56 193 ASP A C 1
ATOM 1484 O O . ASP A 1 193 ? -0.615 -22.484 -13.031 1 76.56 193 ASP A O 1
ATOM 1488 N N . GLY A 1 194 ? -0.334 -20.812 -11.664 1 69.88 194 GLY A N 1
ATOM 1489 C CA . GLY A 1 194 ? 1.067 -21.078 -11.375 1 69.88 194 GLY A CA 1
ATOM 1490 C C . GLY A 1 194 ? 1.996 -20.641 -12.492 1 69.88 194 GLY A C 1
ATOM 1491 O O . GLY A 1 194 ? 1.561 -20.453 -13.633 1 69.88 194 GLY A O 1
ATOM 1492 N N . MET A 1 195 ? 3.158 -20.203 -12.203 1 57.38 195 MET A N 1
ATOM 1493 C CA . MET A 1 195 ? 4.172 -19.844 -13.195 1 57.38 195 MET A CA 1
ATOM 1494 C C . MET A 1 195 ? 5.098 -21.031 -13.469 1 57.38 195 MET A C 1
ATOM 1496 O O . MET A 1 195 ? 5.711 -21.109 -14.531 1 57.38 195 MET A O 1
ATOM 1500 N N . ALA A 1 196 ? 5.523 -21.953 -12.453 1 52.44 196 ALA A N 1
ATOM 1501 C CA . ALA A 1 196 ? 6.469 -23.047 -12.648 1 52.44 196 ALA A CA 1
ATOM 1502 C C . ALA A 1 196 ? 5.91 -24.094 -13.617 1 52.44 196 ALA A C 1
ATOM 1504 O O . ALA A 1 196 ? 6.656 -24.906 -14.156 1 52.44 196 ALA A O 1
ATOM 1505 N N . ALA A 1 197 ? 4.656 -24.547 -13.578 1 47.41 197 ALA A N 1
ATOM 1506 C CA . ALA A 1 197 ? 4.383 -25.672 -14.461 1 47.41 197 ALA A CA 1
ATOM 1507 C C . ALA A 1 197 ? 5.141 -25.531 -15.781 1 47.41 197 ALA A C 1
ATOM 1509 O O . ALA A 1 197 ? 5.254 -26.484 -16.547 1 47.41 197 ALA A O 1
ATOM 1510 N N . GLN A 1 198 ? 5.613 -24.359 -16.078 1 40.59 198 GLN A N 1
ATOM 1511 C CA . GLN A 1 198 ? 6.012 -24.281 -17.484 1 40.59 198 GLN A CA 1
ATOM 1512 C C . GLN A 1 198 ? 7.484 -24.641 -17.656 1 40.59 198 GLN A C 1
ATOM 1514 O O . GLN A 1 198 ? 7.98 -24.719 -18.781 1 40.59 198 GLN A O 1
ATOM 1519 N N . GLY A 1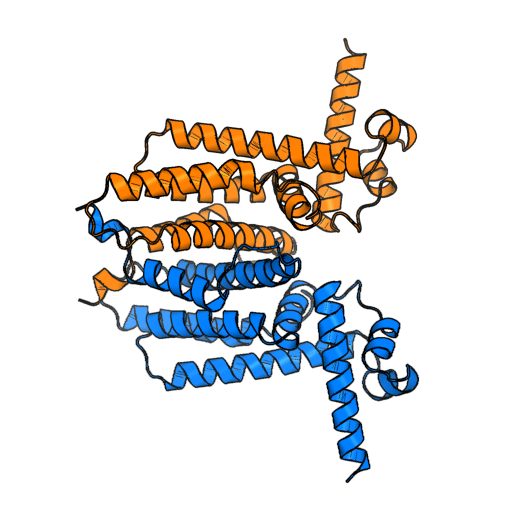 199 ? 8.352 -24.516 -16.672 1 36.56 199 GLY A N 1
ATOM 1520 C CA . GLY A 1 199 ? 9.711 -24.891 -17.047 1 36.56 199 GLY A CA 1
ATOM 1521 C C . GLY A 1 199 ? 9.914 -26.391 -17.141 1 36.56 199 GLY A C 1
ATOM 1522 O O . GLY A 1 199 ? 11.039 -26.859 -17.297 1 36.56 199 GLY A O 1
ATOM 1523 N N . GLY A 1 200 ? 9.031 -27.266 -16.625 1 32.25 200 GLY A N 1
ATOM 1524 C CA . GLY A 1 200 ? 9.43 -28.594 -17.062 1 32.25 200 GLY A CA 1
ATOM 1525 C C . GLY A 1 200 ? 9.18 -28.844 -18.531 1 32.25 200 GLY A C 1
ATOM 1526 O O . GLY A 1 200 ? 8.352 -28.172 -19.156 1 32.25 200 GLY A O 1
ATOM 1527 N N . MET B 1 1 ? 41.156 17.469 7.391 1 69.5 1 MET B N 1
ATOM 1528 C CA . MET B 1 1 ? 40.656 16.094 7.273 1 69.5 1 MET B CA 1
ATOM 1529 C C . MET B 1 1 ? 39.594 15.812 8.32 1 69.5 1 MET B C 1
ATOM 1531 O O . MET B 1 1 ? 38.5 15.328 7.984 1 69.5 1 MET B O 1
ATOM 1535 N N . VAL B 1 2 ? 39.906 16.141 9.438 1 79.12 2 VAL B N 1
ATOM 1536 C CA . VAL B 1 2 ? 39 15.922 10.57 1 79.12 2 VAL B CA 1
ATOM 1537 C C . VAL B 1 2 ? 37.719 16.719 10.375 1 79.12 2 VAL B C 1
ATOM 1539 O O . VAL B 1 2 ? 36.625 16.219 10.617 1 79.12 2 VAL B O 1
ATOM 1542 N N . VAL B 1 3 ? 37.844 17.953 9.836 1 75.94 3 VAL B N 1
ATOM 1543 C CA . VAL B 1 3 ? 36.688 18.844 9.617 1 75.94 3 VAL B CA 1
ATOM 1544 C C . VAL B 1 3 ? 35.781 18.25 8.547 1 75.94 3 VAL B C 1
ATOM 1546 O O . VAL B 1 3 ? 34.562 18.281 8.68 1 75.94 3 VAL B O 1
ATOM 1549 N N . GLN B 1 4 ? 36.469 17.719 7.602 1 82.75 4 GLN B N 1
ATOM 1550 C CA . GLN B 1 4 ? 35.719 17.094 6.512 1 82.75 4 GLN B CA 1
ATOM 1551 C C . GLN B 1 4 ? 34.938 15.875 6.996 1 82.75 4 GLN B C 1
ATOM 1553 O O . GLN B 1 4 ? 33.781 15.68 6.617 1 82.75 4 GLN B O 1
ATOM 1558 N N . GLU B 1 5 ? 35.594 15.156 7.867 1 86.12 5 GLU B N 1
ATOM 1559 C CA . GLU B 1 5 ? 34.969 13.961 8.422 1 86.12 5 GLU B CA 1
ATOM 1560 C C . GLU B 1 5 ? 33.781 14.32 9.312 1 86.12 5 GLU B C 1
ATOM 1562 O O . GLU B 1 5 ? 32.75 13.641 9.297 1 86.12 5 GLU B O 1
ATOM 1567 N N . ARG B 1 6 ? 33.969 15.352 10.055 1 84.25 6 ARG B N 1
ATOM 1568 C CA . ARG B 1 6 ? 32.875 15.82 10.922 1 84.25 6 ARG B CA 1
ATOM 1569 C C . ARG B 1 6 ? 31.688 16.297 10.102 1 84.25 6 ARG B C 1
ATOM 1571 O O . ARG B 1 6 ? 30.547 16.031 10.461 1 84.25 6 ARG B O 1
ATOM 1578 N N . ALA B 1 7 ? 32 16.969 9.062 1 88 7 ALA B N 1
ATOM 1579 C CA . ALA B 1 7 ? 30.953 17.469 8.188 1 88 7 ALA B CA 1
ATOM 1580 C C . ALA B 1 7 ? 30.172 16.312 7.559 1 88 7 ALA B C 1
ATOM 1582 O O . ALA B 1 7 ? 28.953 16.375 7.461 1 88 7 ALA B O 1
ATOM 1583 N N . VAL B 1 8 ? 30.891 15.336 7.223 1 91.38 8 VAL B N 1
ATOM 1584 C CA . VAL B 1 8 ? 30.266 14.164 6.617 1 91.38 8 VAL B CA 1
ATOM 1585 C C . VAL B 1 8 ? 29.391 13.453 7.645 1 91.38 8 VAL B C 1
ATOM 1587 O O . VAL B 1 8 ? 28.281 13.016 7.328 1 91.38 8 VAL B O 1
ATOM 1590 N N . ARG B 1 9 ? 29.812 13.398 8.789 1 93 9 ARG B N 1
ATOM 1591 C CA . ARG B 1 9 ? 29.047 12.758 9.859 1 93 9 ARG B CA 1
ATOM 1592 C C . ARG B 1 9 ? 27.766 13.523 10.164 1 93 9 ARG B C 1
ATOM 1594 O O . ARG B 1 9 ? 26.703 12.93 10.344 1 93 9 ARG B O 1
ATOM 1601 N N . THR B 1 10 ? 27.922 14.828 10.172 1 94.31 10 THR B N 1
ATOM 1602 C CA . THR B 1 10 ? 26.766 15.672 10.438 1 94.31 10 THR B CA 1
ATOM 1603 C C . THR B 1 10 ? 25.734 15.539 9.328 1 94.31 10 THR B C 1
ATOM 1605 O O . THR B 1 10 ? 24.531 15.438 9.594 1 94.31 10 THR B O 1
ATOM 1608 N N . ARG B 1 11 ? 26.234 15.523 8.164 1 95.88 11 ARG B N 1
ATOM 1609 C CA . ARG B 1 11 ? 25.344 15.391 7.012 1 95.88 11 ARG B CA 1
ATOM 1610 C C . ARG B 1 11 ? 24.562 14.07 7.074 1 95.88 11 ARG B C 1
ATOM 1612 O O . ARG B 1 11 ? 23.359 14.047 6.832 1 95.88 11 ARG B O 1
ATOM 1619 N N . ARG B 1 12 ? 25.25 13.016 7.43 1 95.75 12 ARG B N 1
ATOM 1620 C CA . ARG B 1 12 ? 24.625 11.703 7.535 1 95.75 12 ARG B CA 1
ATOM 1621 C C . ARG B 1 12 ? 23.578 11.688 8.656 1 95.75 12 ARG B C 1
ATOM 1623 O O . ARG B 1 12 ? 22.5 11.102 8.5 1 95.75 12 ARG B O 1
ATOM 1630 N N . ARG B 1 13 ? 23.891 12.312 9.688 1 96.38 13 ARG B N 1
ATOM 1631 C CA . ARG B 1 13 ? 22.969 12.398 10.812 1 96.38 13 ARG B CA 1
ATOM 1632 C C . ARG B 1 13 ? 21.703 13.156 10.422 1 96.38 13 ARG B C 1
ATOM 1634 O O . ARG B 1 13 ? 20.594 12.766 10.812 1 96.38 13 ARG B O 1
ATOM 1641 N N . LEU B 1 14 ? 21.922 14.18 9.703 1 97.88 14 LEU B N 1
ATOM 1642 C CA . LEU B 1 14 ? 20.781 14.992 9.266 1 97.88 14 LEU B CA 1
ATOM 1643 C C . LEU B 1 14 ? 19.891 14.219 8.297 1 97.88 14 LEU B C 1
ATOM 1645 O O . LEU B 1 14 ? 18.672 14.258 8.414 1 97.88 14 LEU B O 1
ATOM 1649 N N . VAL B 1 15 ? 20.516 13.484 7.434 1 98.19 15 VAL B N 1
ATOM 1650 C CA . VAL B 1 15 ? 19.75 12.695 6.469 1 98.19 15 VAL B CA 1
ATOM 1651 C C . VAL B 1 15 ? 18.953 11.617 7.195 1 98.19 15 VAL B C 1
ATOM 1653 O O . VAL B 1 15 ? 17.766 11.422 6.914 1 98.19 15 VAL B O 1
ATOM 1656 N N . ARG B 1 16 ? 19.547 10.977 8.141 1 98 16 ARG B N 1
ATOM 1657 C CA . ARG B 1 16 ? 18.875 9.93 8.891 1 98 16 ARG B CA 1
ATOM 1658 C C . ARG B 1 16 ? 17.719 10.508 9.719 1 98 16 ARG B C 1
ATOM 1660 O O . ARG B 1 16 ? 16.625 9.945 9.75 1 98 16 ARG B O 1
ATOM 1667 N N . ALA B 1 17 ? 17.984 11.594 10.367 1 98.25 17 ALA B N 1
ATOM 1668 C CA . ALA B 1 17 ? 16.938 12.258 11.156 1 98.25 17 ALA B CA 1
ATOM 1669 C C . ALA B 1 17 ? 15.773 12.688 10.266 1 98.25 17 ALA B C 1
ATOM 1671 O O . ALA B 1 17 ? 14.609 12.555 10.656 1 98.25 17 ALA B O 1
ATOM 1672 N N . ALA B 1 18 ? 16.109 13.211 9.117 1 98.62 18 ALA B N 1
ATOM 1673 C CA . ALA B 1 18 ? 15.078 13.633 8.172 1 98.62 18 ALA B CA 1
ATOM 1674 C C . ALA B 1 18 ? 14.266 12.438 7.676 1 98.62 18 ALA B C 1
ATOM 1676 O O . ALA B 1 18 ? 13.047 12.516 7.547 1 98.62 18 ALA B O 1
ATOM 1677 N N . ALA B 1 19 ? 14.984 11.352 7.422 1 98.31 19 ALA B N 1
ATOM 1678 C CA . ALA B 1 19 ? 14.312 10.141 6.973 1 98.31 19 ALA B CA 1
ATOM 1679 C C . ALA B 1 19 ? 13.336 9.633 8.023 1 98.31 19 ALA B C 1
ATOM 1681 O O . ALA B 1 19 ? 12.211 9.234 7.703 1 98.31 19 ALA B O 1
ATOM 1682 N N . LEU B 1 20 ? 13.742 9.664 9.219 1 97.19 20 LEU B N 1
ATOM 1683 C CA . LEU B 1 20 ? 12.883 9.25 10.32 1 97.19 20 LEU B CA 1
ATOM 1684 C C . LEU B 1 20 ? 11.648 10.141 10.414 1 97.19 20 LEU B C 1
ATOM 1686 O O . LEU B 1 20 ? 10.531 9.641 10.555 1 97.19 20 LEU B O 1
ATOM 1690 N N . GLU B 1 21 ? 11.852 11.414 10.305 1 97 21 GLU B N 1
ATOM 1691 C CA . GLU B 1 21 ? 10.766 12.383 10.398 1 97 21 GLU B CA 1
ATOM 1692 C C . GLU B 1 21 ? 9.789 12.227 9.234 1 97 21 GLU B C 1
ATOM 1694 O O . GLU B 1 21 ? 8.57 12.188 9.445 1 97 21 GLU B O 1
ATOM 1699 N N . ILE B 1 22 ? 10.32 12.078 8.078 1 96.38 22 ILE B N 1
ATOM 1700 C CA . ILE B 1 22 ? 9.484 11.953 6.887 1 96.38 22 ILE B CA 1
ATOM 1701 C C . ILE B 1 22 ? 8.773 10.609 6.887 1 96.38 22 ILE B C 1
ATOM 1703 O O . ILE B 1 22 ? 7.617 10.516 6.461 1 96.38 22 ILE B O 1
ATOM 1707 N N . ASP B 1 23 ? 9.438 9.617 7.32 1 94.81 23 ASP B N 1
ATOM 1708 C CA . ASP B 1 23 ? 8.781 8.32 7.438 1 94.81 23 ASP B CA 1
ATOM 1709 C C . ASP B 1 23 ? 7.566 8.398 8.359 1 94.81 23 ASP B C 1
ATOM 1711 O O . ASP B 1 23 ? 6.535 7.773 8.102 1 94.81 23 ASP B O 1
ATOM 1715 N N . ARG B 1 24 ? 7.676 9.141 9.328 1 90.88 24 ARG B N 1
ATOM 1716 C CA . ARG B 1 24 ? 6.648 9.227 10.359 1 90.88 24 ARG B CA 1
ATOM 1717 C C . ARG B 1 24 ? 5.504 10.133 9.914 1 90.88 24 ARG B C 1
ATOM 1719 O O . ARG B 1 24 ? 4.332 9.758 10.031 1 90.88 24 ARG B O 1
ATOM 1726 N N . VAL B 1 25 ? 5.852 11.344 9.297 1 90.38 25 VAL B N 1
ATOM 1727 C CA . VAL B 1 25 ? 4.793 12.336 9.156 1 90.38 25 VAL B CA 1
ATOM 1728 C C . VAL B 1 25 ? 4.648 12.742 7.691 1 90.38 25 VAL B C 1
ATOM 1730 O O . VAL B 1 25 ? 3.771 13.531 7.344 1 90.38 25 VAL B O 1
ATOM 1733 N N . GLY B 1 26 ? 5.488 12.203 6.844 1 92.88 26 GLY B N 1
ATOM 1734 C CA . GLY B 1 26 ? 5.43 12.562 5.438 1 92.88 26 GLY B CA 1
ATOM 1735 C C . GLY B 1 26 ? 6.203 13.828 5.113 1 92.88 26 GLY B C 1
ATOM 1736 O O . GLY B 1 26 ? 6.699 14.5 6.016 1 92.88 26 GLY B O 1
ATOM 1737 N N . TYR B 1 27 ? 6.32 14.156 3.885 1 94.5 27 TYR B N 1
ATOM 1738 C CA . TYR B 1 27 ? 7.113 15.281 3.404 1 94.5 27 TYR B CA 1
ATOM 1739 C C . TYR B 1 27 ? 6.52 16.609 3.871 1 94.5 27 TYR B C 1
ATOM 1741 O O . TYR B 1 27 ? 7.238 17.453 4.398 1 94.5 27 TYR B O 1
ATOM 1749 N N . GLU B 1 28 ? 5.254 16.719 3.652 1 91.5 28 GLU B N 1
ATOM 1750 C CA . GLU B 1 28 ? 4.602 17.969 4.008 1 91.5 28 GLU B CA 1
ATOM 1751 C C . GLU B 1 28 ? 4.605 18.188 5.516 1 91.5 28 GLU B C 1
ATOM 1753 O O . GLU B 1 28 ? 4.793 19.312 5.988 1 91.5 28 GLU B O 1
ATOM 1758 N N . GLY B 1 29 ? 4.535 17.172 6.262 1 92.12 29 GLY B N 1
ATOM 1759 C CA . GLY B 1 29 ? 4.445 17.266 7.711 1 92.12 29 GLY B CA 1
ATOM 1760 C C . GLY B 1 29 ? 5.797 17.422 8.383 1 92.12 29 GLY B C 1
ATOM 1761 O O . GLY B 1 29 ? 5.875 17.859 9.539 1 92.12 29 GLY B O 1
ATOM 1762 N N . ALA B 1 30 ? 6.816 17.141 7.688 1 96.19 30 ALA B N 1
ATOM 1763 C CA . ALA B 1 30 ? 8.156 17.172 8.273 1 96.19 30 ALA B CA 1
ATOM 1764 C C . ALA B 1 30 ? 8.617 18.609 8.516 1 96.19 30 ALA B C 1
ATOM 1766 O O . ALA B 1 30 ? 8.414 19.484 7.668 1 96.19 30 ALA B O 1
ATOM 1767 N N . ARG B 1 31 ? 9.188 18.828 9.656 1 96.25 31 ARG B N 1
ATOM 1768 C CA . ARG B 1 31 ? 9.672 20.141 10.039 1 96.25 31 ARG B CA 1
ATOM 1769 C C . ARG B 1 31 ? 11.18 20.125 10.273 1 96.25 31 ARG B C 1
ATOM 1771 O O . ARG B 1 31 ? 11.703 19.219 10.938 1 96.25 31 ARG B O 1
ATOM 1778 N N . LEU B 1 32 ? 11.805 21.141 9.828 1 97.62 32 LEU B N 1
ATOM 1779 C CA . LEU B 1 32 ? 13.25 21.25 9.969 1 97.62 32 LEU B CA 1
ATOM 1780 C C . LEU B 1 32 ? 13.648 21.359 11.438 1 97.62 32 LEU B C 1
ATOM 1782 O O . LEU B 1 32 ? 14.672 20.812 11.852 1 97.62 32 LEU B O 1
ATOM 1786 N N . SER B 1 33 ? 12.828 22 12.195 1 97.5 33 SER B N 1
ATOM 1787 C CA . SER B 1 33 ? 13.117 22.156 13.617 1 97.5 33 SER B CA 1
ATOM 1788 C C . SER B 1 33 ? 13.148 20.812 14.328 1 97.5 33 SER B C 1
ATOM 1790 O O . SER B 1 33 ? 14.023 20.562 15.156 1 97.5 33 SER B O 1
ATOM 1792 N N . ARG B 1 34 ? 12.297 19.922 14 1 97.62 34 ARG B N 1
ATOM 1793 C CA . ARG B 1 34 ? 12.258 18.594 14.594 1 97.62 34 ARG B CA 1
ATOM 1794 C C . ARG B 1 34 ? 13.445 17.75 14.141 1 97.62 34 ARG B C 1
ATOM 1796 O O . ARG B 1 34 ? 13.992 16.969 14.914 1 97.62 34 ARG B O 1
ATOM 1803 N N . ILE B 1 35 ? 13.781 17.906 12.922 1 98.19 35 ILE B N 1
ATOM 1804 C CA . ILE B 1 35 ? 14.93 17.203 12.375 1 98.19 35 ILE B CA 1
ATOM 1805 C C . ILE B 1 35 ? 16.203 17.641 13.102 1 98.19 35 ILE B C 1
ATOM 1807 O O . ILE B 1 35 ? 17.016 16.797 13.5 1 98.19 35 ILE B O 1
ATOM 1811 N N . CYS B 1 36 ? 16.312 18.953 13.312 1 97.88 36 CYS B N 1
ATOM 1812 C CA . CYS B 1 36 ? 17.438 19.5 14.047 1 97.88 36 CYS B CA 1
ATOM 1813 C C . CYS B 1 36 ? 17.516 18.906 15.461 1 97.88 36 CYS B C 1
ATOM 1815 O O . CYS B 1 36 ? 18.562 18.469 15.898 1 97.88 36 CYS B O 1
ATOM 1817 N N . ALA B 1 37 ? 16.391 18.906 16.109 1 97.62 37 ALA B N 1
ATOM 1818 C CA . ALA B 1 37 ? 16.328 18.406 17.469 1 97.62 37 ALA B CA 1
ATOM 1819 C C . ALA B 1 37 ? 16.719 16.922 17.531 1 97.62 37 ALA B C 1
ATOM 1821 O O . ALA B 1 37 ? 17.516 16.531 18.391 1 97.62 37 ALA B O 1
ATOM 1822 N N . SER B 1 38 ? 16.281 16.188 16.594 1 96.38 38 SER B N 1
ATOM 1823 C CA . SER B 1 38 ? 16.562 14.75 16.547 1 96.38 38 SER B CA 1
ATOM 1824 C C . SER B 1 38 ? 18.031 14.484 16.25 1 96.38 38 SER B C 1
ATOM 1826 O O . SER B 1 38 ? 18.609 13.531 16.766 1 96.38 38 SER B O 1
ATOM 1828 N N . ALA B 1 39 ? 18.594 15.273 15.422 1 97.12 39 ALA B N 1
ATOM 1829 C CA . ALA B 1 39 ? 19.984 15.094 15 1 97.12 39 ALA B CA 1
ATOM 1830 C C . ALA B 1 39 ? 20.953 15.781 15.961 1 97.12 39 ALA B C 1
ATOM 1832 O O . ALA B 1 39 ? 22.156 15.633 15.844 1 97.12 39 ALA B O 1
ATOM 1833 N N . SER B 1 40 ? 20.359 16.625 16.859 1 97.06 40 SER B N 1
ATOM 1834 C CA . SER B 1 40 ? 21.172 17.438 17.75 1 97.06 40 SER B CA 1
ATOM 1835 C C . SER B 1 40 ? 22.109 18.359 16.969 1 97.06 40 SER B C 1
ATOM 1837 O O . SER B 1 40 ? 23.312 18.391 17.234 1 97.06 40 SER B O 1
ATOM 1839 N N . VAL B 1 41 ? 21.547 19 16.031 1 96.19 41 VAL B N 1
ATOM 1840 C CA . VAL B 1 41 ? 22.234 19.953 15.172 1 96.19 41 VAL B CA 1
ATOM 1841 C C . VAL B 1 41 ? 21.484 21.266 15.133 1 96.19 41 VAL B C 1
ATOM 1843 O O . VAL B 1 41 ? 20.25 21.281 15.164 1 96.19 41 VAL B O 1
ATOM 1846 N N . SER B 1 42 ? 22.188 22.359 15.078 1 96.25 42 SER B N 1
ATOM 1847 C CA . SER B 1 42 ? 21.547 23.656 15.016 1 96.25 42 SER B CA 1
ATOM 1848 C C . SER B 1 42 ? 20.906 23.906 13.656 1 96.25 42 SER B C 1
ATOM 1850 O O . SER B 1 42 ? 21.281 23.266 12.664 1 96.25 42 SER B O 1
ATOM 1852 N N . MET B 1 43 ? 19.969 24.828 13.641 1 96.62 43 MET B N 1
ATOM 1853 C CA . MET B 1 43 ? 19.328 25.203 12.383 1 96.62 43 MET B CA 1
ATOM 1854 C C . MET B 1 43 ? 20.359 25.781 11.406 1 96.62 43 MET B C 1
ATOM 1856 O O . MET B 1 43 ? 20.281 25.531 10.203 1 96.62 43 MET B O 1
ATOM 1860 N N . GLY B 1 44 ? 21.25 26.531 11.938 1 96 44 GLY B N 1
ATOM 1861 C CA . GLY B 1 44 ? 22.312 27.062 11.102 1 96 44 GLY B CA 1
ATOM 1862 C C . GLY B 1 44 ? 23.141 25.984 10.422 1 96 44 GLY B C 1
ATOM 1863 O O . GLY B 1 44 ? 23.422 26.078 9.227 1 96 44 GLY B O 1
ATOM 1864 N N . ALA B 1 45 ? 23.484 25.047 11.203 1 95.56 45 ALA B N 1
ATOM 1865 C CA . ALA B 1 45 ? 24.25 23.922 10.656 1 95.56 45 ALA B CA 1
ATOM 1866 C C . ALA B 1 45 ? 23.438 23.172 9.602 1 95.56 45 ALA B C 1
ATOM 1868 O O . ALA B 1 45 ? 23.984 22.766 8.578 1 95.56 45 ALA B O 1
ATOM 1869 N N . LEU B 1 46 ? 22.156 22.922 9.852 1 97.44 46 LEU B N 1
ATOM 1870 C CA . LEU B 1 46 ? 21.297 22.266 8.867 1 97.44 46 LEU B CA 1
ATOM 1871 C C . LEU B 1 46 ? 21.312 23.031 7.547 1 97.44 46 LEU B C 1
ATOM 1873 O O . LEU B 1 46 ? 21.5 22.438 6.48 1 97.44 46 LEU B O 1
ATOM 1877 N N . THR B 1 47 ? 21.188 24.344 7.613 1 96.12 47 THR B N 1
ATOM 1878 C CA . THR B 1 47 ? 21.094 25.172 6.41 1 96.12 47 THR B CA 1
ATOM 1879 C C . THR B 1 47 ? 22.422 25.188 5.664 1 96.12 47 THR B C 1
ATOM 1881 O O . THR B 1 47 ? 22.453 25.328 4.438 1 96.12 47 THR B O 1
ATOM 1884 N N . PHE B 1 48 ? 23.453 25.078 6.469 1 96.38 48 PHE B N 1
ATOM 1885 C CA . PHE B 1 48 ? 24.766 24.984 5.855 1 96.38 48 PHE B CA 1
ATOM 1886 C C . PHE B 1 48 ? 24.859 23.75 4.957 1 96.38 48 PHE B C 1
ATOM 1888 O O . PHE B 1 48 ? 25.375 23.828 3.846 1 96.38 48 PHE B O 1
ATOM 1895 N N . HIS B 1 49 ? 24.281 22.656 5.375 1 97.06 49 HIS B N 1
ATOM 1896 C CA . HIS B 1 49 ? 24.359 21.406 4.641 1 97.06 49 HIS B CA 1
ATOM 1897 C C . HIS B 1 49 ? 23.234 21.297 3.611 1 97.06 49 HIS B C 1
ATOM 1899 O O . HIS B 1 49 ? 23.438 20.75 2.521 1 97.06 49 HIS B O 1
ATOM 1905 N N . PHE B 1 50 ? 22.016 21.781 4.02 1 98.19 50 PHE B N 1
ATOM 1906 C CA . PHE B 1 50 ? 20.828 21.703 3.191 1 98.19 50 PHE B CA 1
ATOM 1907 C C . PHE B 1 50 ? 20.031 23 3.236 1 98.19 50 PHE B C 1
ATOM 1909 O O . PHE B 1 50 ? 19.297 23.25 4.191 1 98.19 50 PHE B O 1
ATOM 1916 N N . PRO B 1 51 ? 20.047 23.672 2.156 1 96.5 51 PRO B N 1
ATOM 1917 C CA . PRO B 1 51 ? 19.453 25 2.16 1 96.5 51 PRO B CA 1
ATOM 1918 C C . PRO B 1 51 ? 17.922 24.984 2.234 1 96.5 51 PRO B C 1
ATOM 1920 O O . PRO B 1 51 ? 17.297 26.016 2.488 1 96.5 51 PRO B O 1
ATOM 1923 N N . SER B 1 52 ? 17.391 23.734 1.947 1 96.38 52 SER B N 1
ATOM 1924 C CA . SER B 1 52 ? 15.93 23.656 1.96 1 96.38 52 SER B CA 1
ATOM 1925 C C . SER B 1 52 ? 15.469 22.25 2.33 1 96.38 52 SER B C 1
ATOM 1927 O O . SER B 1 52 ? 16.25 21.297 2.297 1 96.38 52 SER B O 1
ATOM 1929 N N . LYS B 1 53 ? 14.266 22.156 2.643 1 96.75 53 LYS B N 1
ATOM 1930 C CA . LYS B 1 53 ? 13.641 20.859 2.877 1 96.75 53 LYS B CA 1
ATOM 1931 C C . LYS B 1 53 ? 13.742 19.969 1.643 1 96.75 53 LYS B C 1
ATOM 1933 O O . LYS B 1 53 ? 13.977 18.75 1.76 1 96.75 53 LYS B O 1
ATOM 1938 N N . ALA B 1 54 ? 13.586 20.594 0.522 1 96.88 54 ALA B N 1
ATOM 1939 C CA . ALA B 1 54 ? 13.664 19.859 -0.741 1 96.88 54 ALA B CA 1
ATOM 1940 C C . ALA B 1 54 ? 15.055 19.25 -0.942 1 96.88 54 ALA B C 1
ATOM 1942 O O . ALA B 1 54 ? 15.18 18.125 -1.404 1 96.88 54 ALA B O 1
ATOM 1943 N N . ALA B 1 55 ? 15.984 20.016 -0.589 1 97.5 55 ALA B N 1
ATOM 1944 C CA . ALA B 1 55 ? 17.359 19.516 -0.723 1 97.5 55 ALA B CA 1
ATOM 1945 C C . ALA B 1 55 ? 17.594 18.312 0.184 1 97.5 55 ALA B C 1
ATOM 1947 O O . ALA B 1 55 ? 18.297 17.375 -0.196 1 97.5 55 ALA B O 1
ATOM 1948 N N . LEU B 1 56 ? 17.078 18.406 1.318 1 97.56 56 LEU B N 1
ATOM 1949 C CA . LEU B 1 56 ? 17.172 17.312 2.268 1 97.56 56 LEU B CA 1
ATOM 1950 C C . LEU B 1 56 ? 16.438 16.078 1.751 1 97.56 56 LEU B C 1
ATOM 1952 O O . LEU B 1 56 ? 16.953 14.961 1.811 1 97.56 56 LEU B O 1
ATOM 1956 N N . ALA B 1 57 ? 15.297 16.266 1.22 1 97.94 57 ALA B N 1
ATOM 1957 C CA . ALA B 1 57 ? 14.516 15.18 0.625 1 97.94 57 ALA B CA 1
ATOM 1958 C C . ALA B 1 57 ? 15.258 14.547 -0.545 1 97.94 57 ALA B C 1
ATOM 1960 O O . ALA B 1 57 ? 15.273 13.32 -0.688 1 97.94 57 ALA B O 1
ATOM 1961 N N . ASP B 1 58 ? 15.883 15.359 -1.302 1 97.56 58 ASP B N 1
ATOM 1962 C CA . ASP B 1 58 ? 16.672 14.859 -2.432 1 97.56 58 ASP B CA 1
ATOM 1963 C C . ASP B 1 58 ? 17.812 13.961 -1.957 1 97.56 58 ASP B C 1
ATOM 1965 O O . ASP B 1 58 ? 18.094 12.945 -2.582 1 97.56 58 ASP B O 1
ATOM 1969 N N . ALA B 1 59 ? 18.391 14.367 -0.913 1 98 59 ALA B N 1
ATOM 1970 C CA . ALA B 1 59 ? 19.5 13.594 -0.366 1 98 59 ALA B CA 1
ATOM 1971 C C . ALA B 1 59 ? 19.016 12.219 0.112 1 98 59 ALA B C 1
ATOM 1973 O O . ALA B 1 59 ? 19.688 11.211 -0.106 1 98 59 ALA B O 1
ATOM 1974 N N . ILE B 1 60 ? 17.891 12.172 0.767 1 98.31 60 ILE B N 1
ATOM 1975 C CA . ILE B 1 60 ? 17.281 10.914 1.199 1 98.31 60 ILE B CA 1
ATOM 1976 C C . ILE B 1 60 ? 17.016 10.023 -0.015 1 98.31 60 ILE B C 1
ATOM 1978 O O . ILE B 1 60 ? 17.359 8.844 -0.015 1 98.31 60 ILE B O 1
ATOM 1982 N N . GLN B 1 61 ? 16.422 10.562 -1.045 1 97.94 61 GLN B N 1
ATOM 1983 C CA . GLN B 1 61 ? 16.078 9.812 -2.246 1 97.94 61 GLN B CA 1
ATOM 1984 C C . GLN B 1 61 ? 17.328 9.281 -2.945 1 97.94 61 GLN B C 1
ATOM 1986 O O . GLN B 1 61 ? 17.328 8.156 -3.453 1 97.94 61 GLN B O 1
ATOM 1991 N N . GLU B 1 62 ? 18.359 10.109 -2.934 1 97.25 62 GLU B N 1
ATOM 1992 C CA . GLU B 1 62 ? 19.594 9.68 -3.559 1 97.25 62 GLU B CA 1
ATOM 1993 C C . GLU B 1 62 ? 20.219 8.516 -2.797 1 97.25 62 GLU B C 1
ATOM 1995 O O . GLU B 1 62 ? 20.672 7.539 -3.4 1 97.25 62 GLU B O 1
ATOM 2000 N N . GLU B 1 63 ? 20.281 8.625 -1.525 1 97.38 63 GLU B N 1
ATOM 2001 C CA . GLU B 1 63 ? 20.828 7.539 -0.724 1 97.38 63 GLU B CA 1
ATOM 2002 C C . GLU B 1 63 ? 19.984 6.273 -0.863 1 97.38 63 GLU B C 1
ATOM 2004 O O . GLU B 1 63 ? 20.516 5.172 -0.969 1 97.38 63 GLU B O 1
ATOM 2009 N N . GLY B 1 64 ? 18.688 6.426 -0.853 1 97.5 64 GLY B N 1
ATOM 2010 C CA . GLY B 1 64 ? 17.812 5.293 -1.097 1 97.5 64 GLY B CA 1
ATOM 2011 C C . GLY B 1 64 ? 18.031 4.641 -2.447 1 97.5 64 GLY B C 1
ATOM 2012 O O . GLY B 1 64 ? 18.031 3.416 -2.562 1 97.5 64 GLY B O 1
ATOM 2013 N N . ARG B 1 65 ? 18.219 5.457 -3.418 1 97.31 65 ARG B N 1
ATOM 2014 C CA . ARG B 1 65 ? 18.516 4.969 -4.766 1 97.31 65 ARG B CA 1
ATOM 2015 C C . ARG B 1 65 ? 19.766 4.117 -4.777 1 97.31 65 ARG B C 1
ATOM 2017 O O . ARG B 1 65 ? 19.797 3.043 -5.387 1 97.31 65 ARG B O 1
ATOM 2024 N N . VAL B 1 66 ? 20.766 4.574 -4.113 1 97.62 66 VAL B N 1
ATOM 2025 C CA . VAL B 1 66 ? 22.031 3.871 -4.078 1 97.62 66 VAL B CA 1
ATOM 2026 C C . VAL B 1 66 ? 21.859 2.514 -3.402 1 97.62 66 VAL B C 1
ATOM 2028 O O . VAL B 1 66 ? 22.359 1.5 -3.893 1 97.62 66 VAL B O 1
ATOM 2031 N N . ILE B 1 67 ? 21.141 2.488 -2.363 1 97.31 67 ILE B N 1
ATOM 2032 C CA . ILE B 1 67 ? 20.859 1.264 -1.62 1 97.31 67 ILE B CA 1
ATOM 2033 C C . ILE B 1 67 ? 20.125 0.271 -2.52 1 97.31 67 ILE B C 1
ATOM 2035 O O . ILE B 1 67 ? 20.5 -0.901 -2.596 1 97.31 67 ILE B O 1
ATOM 2039 N N . ALA B 1 68 ? 19.156 0.708 -3.205 1 97.88 68 ALA B N 1
ATOM 2040 C CA . ALA B 1 68 ? 18.375 -0.144 -4.094 1 97.88 68 ALA B CA 1
ATOM 2041 C C . ALA B 1 68 ? 19.219 -0.636 -5.266 1 97.88 68 ALA B C 1
ATOM 2043 O O . ALA B 1 68 ? 19.109 -1.795 -5.676 1 97.88 68 ALA B O 1
ATOM 2044 N N . HIS B 1 69 ? 20.031 0.227 -5.789 1 97.94 69 HIS B N 1
ATOM 2045 C CA . HIS B 1 69 ? 20.875 -0.128 -6.922 1 97.94 69 HIS B CA 1
ATOM 2046 C C . HIS B 1 69 ? 21.859 -1.236 -6.555 1 97.94 69 HIS B C 1
ATOM 2048 O O . HIS B 1 69 ? 22.109 -2.135 -7.359 1 97.94 69 HIS B O 1
ATOM 2054 N N . THR B 1 70 ? 22.406 -1.115 -5.398 1 98.06 70 THR B N 1
ATOM 2055 C CA . THR B 1 70 ? 23.328 -2.143 -4.926 1 98.06 70 THR B CA 1
ATOM 2056 C C . THR B 1 70 ? 22.641 -3.506 -4.883 1 98.06 70 THR B C 1
ATOM 2058 O O . THR B 1 70 ? 23.219 -4.512 -5.281 1 98.06 70 THR B O 1
ATOM 2061 N N . LEU B 1 71 ? 21.453 -3.551 -4.422 1 98 71 LEU B N 1
ATOM 2062 C CA . LEU B 1 71 ? 20.672 -4.785 -4.383 1 98 71 LEU B CA 1
ATOM 2063 C C . LEU B 1 71 ? 20.406 -5.305 -5.793 1 98 71 LEU B C 1
ATOM 2065 O O . LEU B 1 71 ? 20.547 -6.504 -6.055 1 98 71 LEU B O 1
ATOM 2069 N N . VAL B 1 72 ? 20.016 -4.449 -6.703 1 98.06 72 VAL B N 1
ATOM 2070 C CA . VAL B 1 72 ? 19.734 -4.828 -8.086 1 98.06 72 VAL B CA 1
ATOM 2071 C C . VAL B 1 72 ? 20.984 -5.48 -8.695 1 98.06 72 VAL B C 1
ATOM 2073 O O . VAL B 1 72 ? 20.891 -6.543 -9.312 1 98.06 72 VAL B O 1
ATOM 2076 N N . ASP B 1 73 ? 22.109 -4.848 -8.453 1 97.31 73 ASP B N 1
ATOM 2077 C CA . ASP B 1 73 ? 23.359 -5.375 -8.984 1 97.31 73 ASP B CA 1
ATOM 2078 C C . ASP B 1 73 ? 23.641 -6.773 -8.445 1 97.31 73 ASP B C 1
ATOM 2080 O O . ASP B 1 73 ? 24.047 -7.664 -9.195 1 97.31 73 ASP B O 1
ATOM 2084 N N . ARG B 1 74 ? 23.422 -6.977 -7.234 1 96.94 74 ARG B N 1
ATOM 2085 C CA . ARG B 1 74 ? 23.672 -8.266 -6.594 1 96.94 74 ARG B CA 1
ATOM 2086 C C . ARG B 1 74 ? 22.766 -9.344 -7.176 1 96.94 74 ARG B C 1
ATOM 2088 O O . ARG B 1 74 ? 23.219 -10.461 -7.441 1 96.94 74 ARG B O 1
ATOM 2095 N N . VAL B 1 75 ? 21.531 -9.031 -7.391 1 96.19 75 VAL B N 1
ATOM 2096 C CA . VAL B 1 75 ? 20.578 -9.992 -7.918 1 96.19 75 VAL B CA 1
ATOM 2097 C C . VAL B 1 75 ? 20.953 -10.367 -9.352 1 96.19 75 VAL B C 1
ATOM 2099 O O . VAL B 1 75 ? 20.875 -11.539 -9.727 1 96.19 75 VAL B O 1
ATOM 2102 N N . LEU B 1 76 ? 21.359 -9.438 -10.125 1 94.69 76 LEU B N 1
ATOM 2103 C CA . LEU B 1 76 ? 21.719 -9.688 -11.516 1 94.69 76 LEU B CA 1
ATOM 2104 C C . LEU B 1 76 ? 22.984 -10.523 -11.609 1 94.69 76 LEU B C 1
ATOM 2106 O O . LEU B 1 76 ? 23.172 -11.297 -12.555 1 94.69 76 LEU B O 1
ATOM 2110 N N . GLU B 1 77 ? 23.797 -10.461 -10.625 1 94.19 77 GLU B N 1
ATOM 2111 C CA . GLU B 1 77 ? 25.031 -11.227 -10.586 1 94.19 77 GLU B CA 1
ATOM 2112 C C . GLU B 1 77 ? 24.766 -12.688 -10.25 1 94.19 77 GLU B C 1
ATOM 2114 O O . GLU B 1 77 ? 25.562 -13.562 -10.602 1 94.19 77 GLU B O 1
ATOM 2119 N N . SER B 1 78 ? 23.703 -13.031 -9.586 1 88.62 78 SER B N 1
ATOM 2120 C CA . SER B 1 78 ? 23.406 -14.391 -9.141 1 88.62 78 SER B CA 1
ATOM 2121 C C . SER B 1 78 ? 23 -15.281 -10.312 1 88.62 78 SER B C 1
ATOM 2123 O O . SER B 1 78 ? 23 -16.516 -10.195 1 88.62 78 SER B O 1
ATOM 2125 N N . ARG B 1 79 ? 22.719 -14.875 -11.453 1 83.38 79 ARG B N 1
ATOM 2126 C CA . ARG B 1 79 ? 22.375 -15.586 -12.68 1 83.38 79 ARG B CA 1
ATOM 2127 C C . ARG B 1 79 ? 21.25 -16.578 -12.438 1 83.38 79 ARG B C 1
ATOM 2129 O O . ARG B 1 79 ? 21.281 -17.703 -12.961 1 83.38 79 ARG B O 1
ATOM 2136 N N . GLU B 1 80 ? 20.328 -16.234 -11.516 1 84.31 80 GLU B N 1
ATOM 2137 C CA . GLU B 1 80 ? 19.109 -17.031 -11.328 1 84.31 80 GLU B CA 1
ATOM 2138 C C . GLU B 1 80 ? 18.219 -16.969 -12.555 1 84.31 80 GLU B C 1
ATOM 2140 O O . GLU B 1 80 ? 18.281 -16 -13.336 1 84.31 80 GLU B O 1
ATOM 2145 N N . PRO B 1 81 ? 17.406 -18.109 -12.672 1 85.31 81 PRO B N 1
ATOM 2146 C CA . PRO B 1 81 ? 16.375 -17.953 -13.695 1 85.31 81 PRO B CA 1
ATOM 21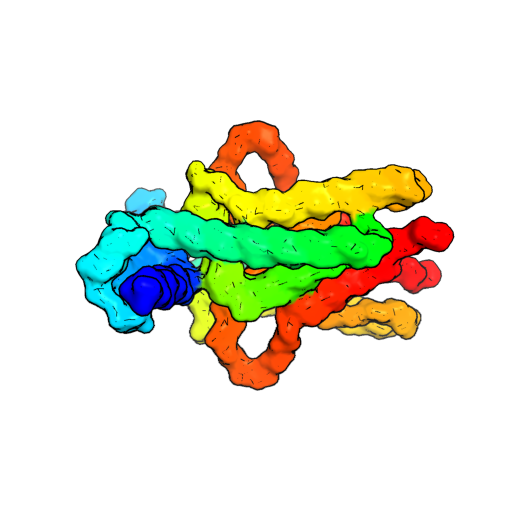47 C C . PRO B 1 81 ? 15.547 -16.688 -13.531 1 85.31 81 PRO B C 1
ATOM 2149 O O . PRO B 1 81 ? 15.375 -16.203 -12.414 1 85.31 81 PRO B O 1
ATOM 2152 N N . THR B 1 82 ? 15.086 -16.141 -14.578 1 86.5 82 THR B N 1
ATOM 2153 C CA . THR B 1 82 ? 14.539 -14.797 -14.688 1 86.5 82 THR B CA 1
ATOM 2154 C C . THR B 1 82 ? 13.453 -14.562 -13.641 1 86.5 82 THR B C 1
ATOM 2156 O O . THR B 1 82 ? 13.5 -13.586 -12.891 1 86.5 82 THR B O 1
ATOM 2159 N N . LEU B 1 83 ? 12.5 -15.477 -13.477 1 87 83 LEU B N 1
ATOM 2160 C CA . LEU B 1 83 ? 11.406 -15.242 -12.539 1 87 83 LEU B CA 1
ATOM 2161 C C . LEU B 1 83 ? 11.891 -15.359 -11.102 1 87 83 LEU B C 1
ATOM 2163 O O . LEU B 1 83 ? 11.398 -14.656 -10.211 1 87 83 LEU B O 1
ATOM 2167 N N . ARG B 1 84 ? 12.789 -16.25 -10.898 1 91.31 84 ARG B N 1
ATOM 2168 C CA . ARG B 1 84 ? 13.375 -16.359 -9.57 1 91.31 84 ARG B CA 1
ATOM 2169 C C . ARG B 1 84 ? 14.164 -15.102 -9.219 1 91.31 84 ARG B C 1
ATOM 2171 O O . ARG B 1 84 ? 14.188 -14.68 -8.062 1 91.31 84 ARG B O 1
ATOM 2178 N N . ALA B 1 85 ? 14.797 -14.562 -10.203 1 94.62 85 ALA B N 1
ATOM 2179 C CA . ALA B 1 85 ? 15.516 -13.305 -9.992 1 94.62 85 ALA B CA 1
ATOM 2180 C C . ALA B 1 85 ? 14.555 -12.18 -9.633 1 94.62 85 ALA B C 1
ATOM 2182 O O . ALA B 1 85 ? 14.859 -11.352 -8.766 1 94.62 85 ALA B O 1
ATOM 2183 N N . VAL B 1 86 ? 13.375 -12.141 -10.297 1 95.56 86 VAL B N 1
ATOM 2184 C CA . VAL B 1 86 ? 12.359 -11.148 -9.969 1 95.56 86 VAL B CA 1
ATOM 2185 C C . VAL B 1 86 ? 11.898 -11.336 -8.531 1 95.56 86 VAL B C 1
ATOM 2187 O O . VAL B 1 86 ? 11.766 -10.367 -7.781 1 95.56 86 VAL B O 1
ATOM 2190 N N . ALA B 1 87 ? 11.703 -12.594 -8.18 1 95.5 87 ALA B N 1
ATOM 2191 C CA . ALA B 1 87 ? 11.281 -12.898 -6.812 1 95.5 87 ALA B CA 1
ATOM 2192 C C . ALA B 1 87 ? 12.344 -12.461 -5.805 1 95.5 87 ALA B C 1
ATOM 2194 O O . ALA B 1 87 ? 12.023 -11.805 -4.809 1 95.5 87 ALA B O 1
ATOM 2195 N N . GLU B 1 88 ? 13.578 -12.75 -6.078 1 96.88 88 GLU B N 1
ATOM 2196 C CA . GLU B 1 88 ? 14.68 -12.375 -5.195 1 96.88 88 GLU B CA 1
ATOM 2197 C C . GLU B 1 88 ? 14.781 -10.859 -5.055 1 96.88 88 GLU B C 1
ATOM 2199 O O . GLU B 1 88 ? 15.008 -10.352 -3.955 1 96.88 88 GLU B O 1
ATOM 2204 N N . LEU B 1 89 ? 14.633 -10.203 -6.141 1 98.12 89 LEU B N 1
ATOM 2205 C CA . LEU B 1 89 ? 14.68 -8.75 -6.125 1 98.12 89 LEU B CA 1
ATOM 2206 C C . LEU B 1 89 ? 13.555 -8.172 -5.27 1 98.12 89 LEU B C 1
ATOM 2208 O O . LEU B 1 89 ? 13.781 -7.285 -4.449 1 98.12 89 LEU B O 1
ATOM 2212 N N . THR B 1 90 ? 12.367 -8.695 -5.441 1 98.38 90 THR B N 1
ATOM 2213 C CA . THR B 1 90 ? 11.203 -8.219 -4.691 1 98.38 90 THR B CA 1
ATOM 2214 C C . THR B 1 90 ? 11.398 -8.453 -3.197 1 98.38 90 THR B C 1
ATOM 2216 O O . THR B 1 90 ? 11.148 -7.555 -2.389 1 98.38 90 THR B O 1
ATOM 2219 N N . VAL B 1 91 ? 11.867 -9.609 -2.848 1 98.19 91 VAL B N 1
ATOM 2220 C CA . VAL B 1 91 ? 12.117 -9.969 -1.453 1 98.19 91 VAL B CA 1
ATOM 2221 C C . VAL B 1 91 ? 13.195 -9.055 -0.871 1 98.19 91 VAL B C 1
ATOM 2223 O O . VAL B 1 91 ? 13.055 -8.555 0.246 1 98.19 91 VAL B O 1
ATOM 2226 N N . GLY B 1 92 ? 14.242 -8.852 -1.651 1 98.31 92 GLY B N 1
ATOM 2227 C CA . GLY B 1 92 ? 15.312 -7.973 -1.213 1 98.31 92 GLY B CA 1
ATOM 2228 C C . GLY B 1 92 ? 14.867 -6.543 -0.989 1 98.31 92 GLY B C 1
ATOM 2229 O O . GLY B 1 92 ? 15.266 -5.902 -0.014 1 98.31 92 GLY B O 1
ATOM 2230 N N . LEU B 1 93 ? 14.078 -6.039 -1.886 1 98.56 93 LEU B N 1
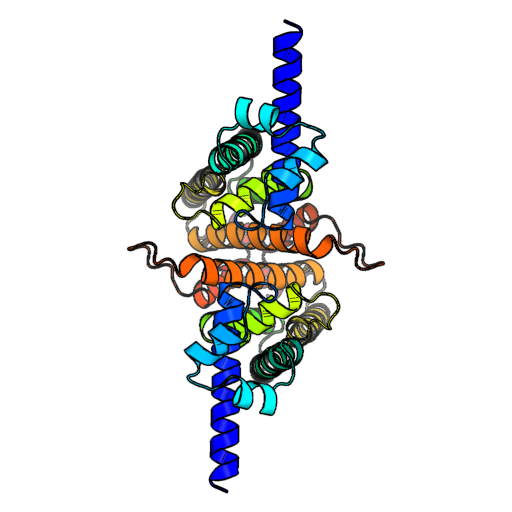ATOM 2231 C CA . LEU B 1 93 ? 13.562 -4.68 -1.749 1 98.56 93 LEU B CA 1
ATOM 2232 C C . LEU B 1 93 ? 12.672 -4.562 -0.517 1 98.56 93 LEU B C 1
ATOM 2234 O O . LEU B 1 93 ? 12.75 -3.578 0.221 1 98.56 93 LEU B O 1
ATOM 2238 N N . ALA B 1 94 ? 11.812 -5.555 -0.302 1 98.06 94 ALA B N 1
ATOM 2239 C CA . ALA B 1 94 ? 10.992 -5.57 0.909 1 98.06 94 ALA B CA 1
ATOM 2240 C C . ALA B 1 94 ? 11.867 -5.559 2.16 1 98.06 94 ALA B C 1
ATOM 2242 O O . ALA B 1 94 ? 11.562 -4.859 3.131 1 98.06 94 ALA B O 1
ATOM 2243 N N . GLY B 1 95 ? 12.922 -6.316 2.105 1 97.81 95 GLY B N 1
ATOM 2244 C CA . GLY B 1 95 ? 13.875 -6.32 3.205 1 97.81 95 GLY B CA 1
ATOM 2245 C C . GLY B 1 95 ? 14.531 -4.969 3.434 1 97.81 95 GLY B C 1
ATOM 2246 O O . GLY B 1 95 ? 14.703 -4.547 4.578 1 97.81 95 GLY B O 1
ATOM 2247 N N . LEU B 1 96 ? 14.883 -4.309 2.391 1 97.75 96 LEU B N 1
ATOM 2248 C CA . LEU B 1 96 ? 15.469 -2.975 2.496 1 97.75 96 LEU B CA 1
ATOM 2249 C C . LEU B 1 96 ? 14.492 -2.002 3.148 1 97.75 96 LEU B C 1
ATOM 2251 O O . LEU B 1 96 ? 14.883 -1.205 4.004 1 97.75 96 LEU B O 1
ATOM 2255 N N . LEU B 1 97 ? 13.227 -2.09 2.746 1 97.19 97 LEU B N 1
ATOM 2256 C CA . LEU B 1 97 ? 12.211 -1.208 3.309 1 97.19 97 LEU B CA 1
ATOM 2257 C C . LEU B 1 97 ? 12.047 -1.447 4.805 1 97.19 97 LEU B C 1
ATOM 2259 O O . LEU B 1 97 ? 11.766 -0.515 5.562 1 97.19 97 LEU B O 1
ATOM 2263 N N . GLU B 1 98 ? 12.188 -2.652 5.184 1 95.44 98 GLU B N 1
ATOM 2264 C CA . GLU B 1 98 ? 12.039 -3.027 6.59 1 95.44 98 GLU B CA 1
ATOM 2265 C C . GLU B 1 98 ? 13.242 -2.574 7.41 1 95.44 98 GLU B C 1
ATOM 2267 O O . GLU B 1 98 ? 13.086 -2.076 8.523 1 95.44 98 GLU B O 1
ATOM 2272 N N . GLU B 1 99 ? 14.438 -2.619 6.824 1 96 99 GLU B N 1
ATOM 2273 C CA . GLU B 1 99 ? 15.664 -2.475 7.598 1 96 99 GLU B CA 1
ATOM 2274 C C . GLU B 1 99 ? 16.203 -1.045 7.527 1 96 99 GLU B C 1
ATOM 2276 O O . GLU B 1 99 ? 16.953 -0.613 8.406 1 96 99 GLU B O 1
ATOM 2281 N N . SER B 1 100 ? 15.852 -0.358 6.52 1 97.19 100 SER B N 1
ATOM 2282 C CA . SER B 1 100 ? 16.422 0.965 6.293 1 97.19 100 SER B CA 1
ATOM 2283 C C . SER B 1 100 ? 15.336 2.035 6.234 1 97.19 100 SER B C 1
ATOM 2285 O O . SER B 1 100 ? 14.578 2.107 5.266 1 97.19 100 SER B O 1
ATOM 2287 N N . VAL B 1 101 ? 15.438 2.906 7.184 1 96.88 101 VAL B N 1
ATOM 2288 C CA . VAL B 1 101 ? 14.477 4 7.199 1 96.88 101 VAL B CA 1
ATOM 2289 C C . VAL B 1 101 ? 14.734 4.938 6.023 1 96.88 101 VAL B C 1
ATOM 2291 O O . VAL B 1 101 ? 13.805 5.543 5.484 1 96.88 101 VAL B O 1
ATOM 2294 N N . VAL B 1 102 ? 15.93 5.023 5.613 1 97.75 102 VAL B N 1
ATOM 2295 C CA . VAL B 1 102 ? 16.266 5.871 4.473 1 97.75 102 VAL B CA 1
ATOM 2296 C C . VAL B 1 102 ? 15.625 5.32 3.207 1 97.75 102 VAL B C 1
ATOM 2298 O O . VAL B 1 102 ? 15.008 6.07 2.441 1 97.75 102 VAL B O 1
ATOM 2301 N N . ALA B 1 103 ? 15.664 3.992 3.02 1 97.44 103 ALA B N 1
ATOM 2302 C CA . ALA B 1 103 ? 15.016 3.363 1.869 1 97.44 103 ALA B CA 1
ATOM 2303 C C . ALA B 1 103 ? 13.508 3.557 1.916 1 97.44 103 ALA B C 1
ATOM 2305 O O . ALA B 1 103 ? 12.883 3.895 0.905 1 97.44 103 ALA B O 1
ATOM 2306 N N . ARG B 1 104 ? 13 3.33 3.078 1 96.5 104 ARG B N 1
ATOM 2307 C CA . ARG B 1 104 ? 11.562 3.445 3.25 1 96.5 104 ARG B CA 1
ATOM 2308 C C . ARG B 1 104 ? 11.094 4.879 3.012 1 96.5 104 ARG B C 1
ATOM 2310 O O . ARG B 1 104 ? 10.062 5.102 2.365 1 96.5 104 ARG B O 1
ATOM 2317 N N . SER B 1 105 ? 11.836 5.852 3.482 1 97 105 SER B N 1
ATOM 2318 C CA . SER B 1 105 ? 11.508 7.254 3.268 1 97 105 SER B CA 1
ATOM 2319 C C . SER B 1 105 ? 11.703 7.652 1.808 1 97 105 SER B C 1
ATOM 2321 O O . SER B 1 105 ? 10.938 8.461 1.276 1 97 105 SER B O 1
ATOM 2323 N N . ALA B 1 106 ? 12.695 7.105 1.187 1 96.81 106 ALA B N 1
ATOM 2324 C CA . ALA B 1 106 ? 12.906 7.359 -0.236 1 96.81 106 ALA B CA 1
ATOM 2325 C C . ALA B 1 106 ? 11.711 6.875 -1.058 1 96.81 106 ALA B C 1
ATOM 2327 O O . ALA B 1 106 ? 11.242 7.578 -1.957 1 96.81 106 ALA B O 1
ATOM 2328 N N . ALA B 1 107 ? 11.219 5.707 -0.731 1 95.31 107 ALA B N 1
ATOM 2329 C CA . ALA B 1 107 ? 10.047 5.16 -1.409 1 95.31 107 ALA B CA 1
ATOM 2330 C C . ALA B 1 107 ? 8.828 6.051 -1.193 1 95.31 107 ALA B C 1
ATOM 2332 O O . ALA B 1 107 ? 8.078 6.328 -2.135 1 95.31 107 ALA B O 1
ATOM 2333 N N . ARG B 1 108 ? 8.625 6.477 -0 1 93.19 108 ARG B N 1
ATOM 2334 C CA . ARG B 1 108 ? 7.508 7.359 0.331 1 93.19 108 ARG B CA 1
ATOM 2335 C C . ARG B 1 108 ? 7.605 8.68 -0.431 1 93.19 108 ARG B C 1
ATOM 2337 O O . ARG B 1 108 ? 6.617 9.156 -0.987 1 93.19 108 ARG B O 1
ATOM 2344 N N . LEU B 1 109 ? 8.797 9.273 -0.446 1 94.75 109 LEU B N 1
ATOM 2345 C CA . LEU B 1 109 ? 9.023 10.555 -1.112 1 94.75 109 LEU B CA 1
ATOM 2346 C C . LEU B 1 109 ? 8.719 10.445 -2.604 1 94.75 109 LEU B C 1
ATOM 2348 O O . LEU B 1 109 ? 8.195 11.391 -3.201 1 94.75 109 LEU B O 1
ATOM 2352 N N . ALA B 1 110 ? 9.023 9.32 -3.146 1 92.5 110 ALA B N 1
ATOM 2353 C CA . ALA B 1 110 ? 8.758 9.109 -4.566 1 92.5 110 ALA B CA 1
ATOM 2354 C C . ALA B 1 110 ? 7.266 9.211 -4.867 1 92.5 110 ALA B C 1
ATOM 2356 O O . ALA B 1 110 ? 6.871 9.664 -5.941 1 92.5 110 ALA B O 1
ATOM 2357 N N . ARG B 1 111 ? 6.453 8.859 -3.928 1 87.69 111 ARG B N 1
ATOM 2358 C CA . ARG B 1 111 ? 5.004 8.914 -4.098 1 87.69 111 ARG B CA 1
ATOM 2359 C C . ARG B 1 111 ? 4.461 10.289 -3.734 1 87.69 111 ARG B C 1
ATOM 2361 O O . ARG B 1 111 ? 3.506 10.766 -4.348 1 87.69 111 ARG B O 1
ATOM 2368 N N . GLU B 1 112 ? 5.074 10.938 -2.84 1 88.75 112 GLU B N 1
ATOM 2369 C CA . GLU B 1 112 ? 4.516 12.164 -2.275 1 88.75 112 GLU B CA 1
ATOM 2370 C C . GLU B 1 112 ? 4.992 13.391 -3.043 1 88.75 112 GLU B C 1
ATOM 2372 O O . GLU B 1 112 ? 4.438 14.484 -2.889 1 88.75 112 GLU B O 1
ATOM 2377 N N . ARG B 1 113 ? 6.023 13.25 -3.832 1 89.69 113 ARG B N 1
ATOM 2378 C CA . ARG B 1 113 ? 6.516 14.336 -4.68 1 89.69 113 ARG B CA 1
ATOM 2379 C C . ARG B 1 113 ? 6.41 13.969 -6.156 1 89.69 113 ARG B C 1
ATOM 2381 O O . ARG B 1 113 ? 7.422 13.883 -6.855 1 89.69 113 ARG B O 1
ATOM 2388 N N . PRO B 1 114 ? 5.203 13.836 -6.637 1 81.31 114 PRO B N 1
ATOM 2389 C CA . PRO B 1 114 ? 4.973 13.297 -7.977 1 81.31 114 PRO B CA 1
ATOM 2390 C C . PRO B 1 114 ? 5.539 14.188 -9.078 1 81.31 114 PRO B C 1
ATOM 2392 O O . PRO B 1 114 ? 5.691 13.75 -10.219 1 81.31 114 PRO B O 1
ATOM 2395 N N . GLN B 1 115 ? 5.82 15.383 -8.68 1 85.56 115 GLN B N 1
ATOM 2396 C CA . GLN B 1 115 ? 6.402 16.297 -9.664 1 85.56 115 GLN B CA 1
ATOM 2397 C C . GLN B 1 115 ? 7.883 16 -9.875 1 85.56 115 GLN B C 1
ATOM 2399 O O . GLN B 1 115 ? 8.484 16.5 -10.828 1 85.56 115 GLN B O 1
ATOM 2404 N N . GLU B 1 116 ? 8.43 15.234 -8.977 1 86.5 116 GLU B N 1
ATOM 2405 C CA . GLU B 1 116 ? 9.82 14.805 -9.078 1 86.5 116 GLU B CA 1
ATOM 2406 C C . GLU B 1 116 ? 9.938 13.406 -9.664 1 86.5 116 GLU B C 1
ATOM 2408 O O . GLU B 1 116 ? 9 12.609 -9.578 1 86.5 116 GLU B O 1
ATOM 2413 N N . PRO B 1 117 ? 11.055 13.148 -10.281 1 85.38 117 PRO B N 1
ATOM 2414 C CA . PRO B 1 117 ? 11.234 11.789 -10.797 1 85.38 117 PRO B CA 1
ATOM 2415 C C . PRO B 1 117 ? 11.148 10.734 -9.695 1 85.38 117 PRO B C 1
ATOM 2417 O O . PRO B 1 117 ? 11.672 10.938 -8.594 1 85.38 117 PRO B O 1
ATOM 2420 N N . ASP B 1 118 ? 10.406 9.688 -9.961 1 89.31 118 ASP B N 1
ATOM 2421 C CA . ASP B 1 118 ? 10.336 8.547 -9.039 1 89.31 118 ASP B CA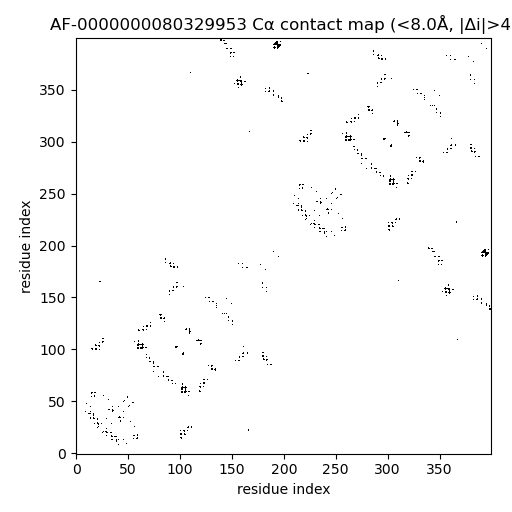 1
ATOM 2422 C C . ASP B 1 118 ? 11.633 7.746 -9.055 1 89.31 118 ASP B C 1
ATOM 2424 O O . ASP B 1 118 ? 11.703 6.676 -9.656 1 89.31 118 ASP B O 1
ATOM 2428 N N . ARG B 1 119 ? 12.625 8.18 -8.336 1 89.12 119 ARG B N 1
ATOM 2429 C CA . ARG B 1 119 ? 13.984 7.641 -8.367 1 89.12 119 ARG B CA 1
ATOM 2430 C C . ARG B 1 119 ? 14.047 6.273 -7.691 1 89.12 119 ARG B C 1
ATOM 2432 O O . ARG B 1 119 ? 14.984 5.504 -7.922 1 89.12 119 ARG B O 1
ATOM 2439 N N . TRP B 1 120 ? 13.117 5.996 -6.879 1 93.19 120 TRP B N 1
ATOM 2440 C CA . TRP B 1 120 ? 13.078 4.711 -6.188 1 93.19 120 TRP B CA 1
ATOM 2441 C C . TRP B 1 120 ? 12.625 3.6 -7.129 1 93.19 120 TRP B C 1
ATOM 2443 O O . TRP B 1 120 ? 13.352 2.629 -7.344 1 93.19 120 TRP B O 1
ATOM 2453 N N . THR B 1 121 ? 11.523 3.758 -7.77 1 94.12 121 THR B N 1
ATOM 2454 C CA . THR B 1 121 ? 10.953 2.754 -8.664 1 94.12 121 THR B CA 1
ATOM 2455 C C . THR B 1 121 ? 11.797 2.613 -9.93 1 94.12 121 THR B C 1
ATOM 2457 O O . THR B 1 121 ? 11.938 1.515 -10.469 1 94.12 121 THR B O 1
ATOM 2460 N N . GLN B 1 122 ? 12.383 3.674 -10.328 1 95.44 122 GLN B N 1
ATOM 2461 C CA . GLN B 1 122 ? 13.18 3.678 -11.547 1 95.44 122 GLN B CA 1
ATOM 2462 C C . GLN B 1 122 ? 14.438 2.826 -11.391 1 95.44 122 GLN B C 1
ATOM 2464 O O . GLN B 1 122 ? 15.07 2.457 -12.383 1 95.44 122 GLN B O 1
ATOM 2469 N N . VAL B 1 123 ? 14.789 2.535 -10.211 1 96.62 123 VAL B N 1
ATOM 2470 C CA . VAL B 1 123 ? 15.992 1.748 -9.977 1 96.62 123 VAL B CA 1
ATOM 2471 C C . VAL B 1 123 ? 15.719 0.276 -10.273 1 96.62 123 VAL B C 1
ATOM 2473 O O . VAL B 1 123 ? 16.547 -0.413 -10.859 1 96.62 123 VAL B O 1
ATOM 2476 N N . TRP B 1 124 ? 14.586 -0.144 -9.922 1 97.5 124 TRP B N 1
ATOM 2477 C CA . TRP B 1 124 ? 14.406 -1.591 -9.961 1 97.5 124 TRP B CA 1
ATOM 2478 C C . TRP B 1 124 ? 13.383 -1.98 -11.023 1 97.5 124 TRP B C 1
ATOM 2480 O O . TRP B 1 124 ? 13.414 -3.1 -11.539 1 97.5 124 TRP B O 1
ATOM 2490 N N . LEU B 1 125 ? 12.477 -1.155 -11.422 1 96.94 125 LEU B N 1
ATOM 2491 C CA . LEU B 1 125 ? 11.391 -1.501 -12.32 1 96.94 125 LEU B CA 1
ATOM 2492 C C . LEU B 1 125 ? 11.922 -1.912 -13.688 1 96.94 125 LEU B C 1
ATOM 2494 O O . LEU B 1 125 ? 11.516 -2.936 -14.242 1 96.94 125 LEU B O 1
ATOM 2498 N N . PRO B 1 126 ? 12.891 -1.168 -14.305 1 96.5 126 PRO B N 1
ATOM 2499 C CA . PRO B 1 126 ? 13.43 -1.604 -15.594 1 96.5 126 PRO B CA 1
ATOM 2500 C C . PRO B 1 126 ? 14.07 -2.986 -15.531 1 96.5 126 PRO B C 1
ATOM 2502 O O . PRO B 1 126 ? 13.992 -3.756 -16.484 1 96.5 126 PRO B O 1
ATOM 2505 N N . THR B 1 127 ? 14.695 -3.244 -14.406 1 96.69 127 THR B N 1
ATOM 2506 C CA . THR B 1 127 ? 15.312 -4.555 -14.234 1 96.69 127 THR B CA 1
ATOM 2507 C C . THR B 1 127 ? 14.258 -5.652 -14.203 1 96.69 127 THR B C 1
ATOM 2509 O O . THR B 1 127 ? 14.422 -6.695 -14.836 1 96.69 127 THR B O 1
ATOM 2512 N N . VAL B 1 128 ? 13.156 -5.441 -13.516 1 96.44 128 VAL B N 1
ATOM 2513 C CA . VAL B 1 128 ? 12.047 -6.383 -13.492 1 96.44 128 VAL B CA 1
ATOM 2514 C C . VAL B 1 128 ? 11.523 -6.605 -14.906 1 96.44 128 VAL B C 1
ATOM 2516 O O . VAL B 1 128 ? 11.344 -7.75 -15.336 1 96.44 128 VAL B O 1
ATOM 2519 N N . GLN B 1 129 ? 11.32 -5.547 -15.586 1 95 129 GLN B N 1
ATOM 2520 C CA . GLN B 1 129 ? 10.781 -5.617 -16.938 1 95 129 GLN B CA 1
ATOM 2521 C C . GLN B 1 129 ? 11.734 -6.352 -17.875 1 95 129 GLN B C 1
ATOM 2523 O O . GLN B 1 129 ? 11.305 -7.18 -18.688 1 95 129 GLN B O 1
ATOM 2528 N N . ASP B 1 130 ? 12.953 -6.086 -17.75 1 93.88 130 ASP B N 1
ATOM 2529 C CA . ASP B 1 130 ? 13.969 -6.75 -18.562 1 93.88 130 ASP B CA 1
ATOM 2530 C C . ASP B 1 130 ? 14.008 -8.25 -18.281 1 93.88 130 ASP B C 1
ATOM 2532 O O . ASP B 1 130 ? 14.047 -9.062 -19.203 1 93.88 130 ASP B O 1
ATOM 2536 N N . LEU B 1 131 ? 14.008 -8.609 -17.047 1 92.5 131 LEU B N 1
ATOM 2537 C CA . LEU B 1 131 ? 14.023 -10.016 -16.656 1 92.5 131 LEU B CA 1
ATOM 2538 C C . LEU B 1 131 ? 12.789 -10.742 -17.188 1 92.5 131 LEU B C 1
ATOM 2540 O O . LEU B 1 131 ? 12.883 -11.875 -17.656 1 92.5 131 LEU B O 1
ATOM 2544 N N . LEU B 1 132 ? 11.672 -10.062 -17.125 1 91 132 LEU B N 1
ATOM 2545 C CA . LEU B 1 132 ? 10.43 -10.672 -17.609 1 91 132 LEU B CA 1
ATOM 2546 C C . LEU B 1 132 ? 10.445 -10.812 -19.125 1 91 132 LEU B C 1
ATOM 2548 O O . LEU B 1 132 ? 9.914 -11.789 -19.672 1 91 132 LEU B O 1
ATOM 2552 N N . GLU B 1 133 ? 10.984 -9.875 -19.781 1 88.69 133 GLU B N 1
ATOM 2553 C CA . GLU B 1 133 ? 11.125 -9.969 -21.234 1 88.69 133 GLU B CA 1
ATOM 2554 C C . GLU B 1 133 ? 12.031 -11.125 -21.625 1 88.69 133 GLU B C 1
ATOM 2556 O O . GLU B 1 133 ? 11.734 -11.867 -22.562 1 88.69 133 GLU B O 1
ATOM 2561 N N . ARG B 1 134 ? 13.062 -11.32 -20.953 1 86.38 134 ARG B N 1
ATOM 2562 C CA . ARG B 1 134 ? 13.969 -12.438 -21.188 1 86.38 134 ARG B CA 1
ATOM 2563 C C . ARG B 1 134 ? 13.281 -13.766 -20.906 1 86.38 134 ARG B C 1
ATOM 2565 O O . ARG B 1 134 ? 13.508 -14.75 -21.625 1 86.38 134 ARG B O 1
ATOM 2572 N N . ALA B 1 135 ? 12.57 -13.773 -19.797 1 82 135 ALA B N 1
ATOM 2573 C CA . ALA B 1 135 ? 11.82 -14.984 -19.469 1 82 135 ALA B CA 1
ATOM 2574 C C . ALA B 1 135 ? 10.859 -15.359 -20.594 1 82 135 ALA B C 1
ATOM 2576 O O . ALA B 1 135 ? 10.664 -16.547 -20.891 1 82 135 ALA B O 1
ATOM 2577 N N . ARG B 1 136 ? 10.195 -14.391 -21.062 1 79.31 136 ARG B N 1
ATOM 2578 C CA . ARG B 1 136 ? 9.281 -14.617 -22.172 1 79.31 136 ARG B CA 1
ATOM 2579 C C . ARG B 1 136 ? 10.016 -15.18 -23.391 1 79.31 136 ARG B C 1
ATOM 2581 O O . ARG B 1 136 ? 9.5 -16.047 -24.078 1 79.31 136 ARG B O 1
ATOM 2588 N N . GLU B 1 137 ? 11.18 -14.711 -23.578 1 76.44 137 GLU B N 1
ATOM 2589 C CA . GLU B 1 137 ? 11.977 -15.141 -24.719 1 76.44 137 GLU B CA 1
ATOM 2590 C C . GLU B 1 137 ? 12.516 -16.547 -24.516 1 76.44 137 GLU B C 1
ATOM 2592 O O . GLU B 1 137 ? 12.609 -17.328 -25.469 1 76.44 137 GLU B O 1
ATOM 2597 N N . ASP B 1 138 ? 13.078 -16.766 -23.328 1 67.19 138 ASP B N 1
ATOM 2598 C CA . ASP B 1 138 ? 13.656 -18.062 -23.016 1 67.19 138 ASP B CA 1
ATOM 2599 C C . ASP B 1 138 ? 12.57 -19.141 -22.938 1 67.19 138 ASP B C 1
ATOM 2601 O O . ASP B 1 138 ? 12.859 -20.328 -23.094 1 67.19 138 ASP B O 1
ATOM 2605 N N . GLY B 1 139 ? 11.539 -18.781 -22.344 1 58.16 139 GLY B N 1
ATOM 2606 C CA . GLY B 1 139 ? 10.5 -19.75 -22.047 1 58.16 139 GLY B CA 1
ATOM 2607 C C . GLY B 1 139 ? 9.672 -20.141 -23.25 1 58.16 139 GLY B C 1
ATOM 2608 O O . GLY B 1 139 ? 9.664 -19.422 -24.266 1 58.16 139 GLY B O 1
ATOM 2609 N N . ARG B 1 140 ? 9.383 -21.391 -23.453 1 49.59 140 ARG B N 1
ATOM 2610 C CA . ARG B 1 140 ? 8.359 -21.906 -24.359 1 49.59 140 ARG B CA 1
ATOM 2611 C C . ARG B 1 140 ? 7.082 -21.078 -24.266 1 49.59 140 ARG B C 1
ATOM 2613 O O . ARG B 1 140 ? 6.828 -20.438 -23.25 1 49.59 140 ARG B O 1
ATOM 2620 N N . PRO B 1 141 ? 6.445 -20.766 -25.344 1 47.53 141 PRO B N 1
ATOM 2621 C CA . PRO B 1 141 ? 5.227 -19.984 -25.562 1 47.53 141 PRO B CA 1
ATOM 2622 C C . PRO B 1 141 ? 4.25 -20.078 -24.391 1 47.53 141 PRO B C 1
ATOM 2624 O O . PRO B 1 141 ? 3.324 -19.266 -24.281 1 47.53 141 PRO B O 1
ATOM 2627 N N . ARG B 1 142 ? 4.445 -21.109 -23.625 1 48.88 142 ARG B N 1
ATOM 2628 C CA . ARG B 1 142 ? 3.289 -21.375 -22.781 1 48.88 142 ARG B CA 1
ATOM 2629 C C . ARG B 1 142 ? 3.301 -20.5 -21.531 1 48.88 142 ARG B C 1
ATOM 2631 O O . ARG B 1 142 ? 2.398 -20.594 -20.703 1 48.88 142 ARG B O 1
ATOM 2638 N N . LEU B 1 143 ? 4.504 -19.859 -21.328 1 51.16 143 LEU B N 1
ATOM 2639 C CA . LEU B 1 143 ? 4.363 -19.109 -20.094 1 51.16 143 LEU B CA 1
ATOM 2640 C C . LEU B 1 143 ? 3.395 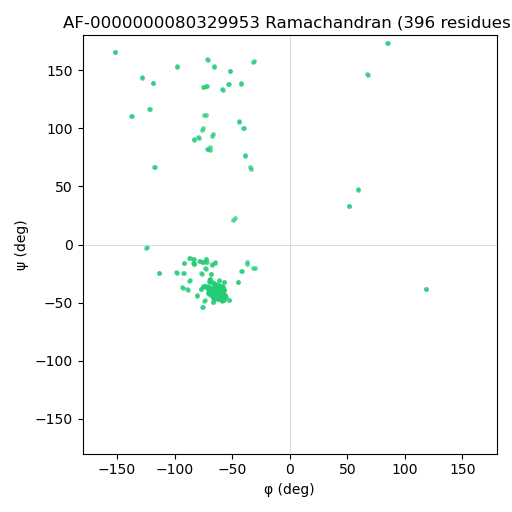-17.938 -20.281 1 51.16 143 LEU B C 1
ATOM 2642 O O . LEU B 1 143 ? 3.672 -17.016 -21.047 1 51.16 143 LEU B O 1
ATOM 2646 N N . ALA B 1 144 ? 2.178 -18.266 -20.156 1 56.47 144 ALA B N 1
ATOM 2647 C CA . ALA B 1 144 ? 1.055 -17.328 -20.109 1 56.47 144 ALA B CA 1
ATOM 2648 C C . ALA B 1 144 ? 1.324 -16.203 -19.109 1 56.47 144 ALA B C 1
ATOM 2650 O O . ALA B 1 144 ? 0.403 -15.5 -18.688 1 56.47 144 ALA B O 1
ATOM 2651 N N . VAL B 1 145 ? 2.744 -16.094 -18.875 1 61.56 145 VAL B N 1
ATOM 2652 C CA . VAL B 1 145 ? 2.977 -15.031 -17.906 1 61.56 145 VAL B CA 1
ATOM 2653 C C . VAL B 1 145 ? 2.783 -13.672 -18.562 1 61.56 145 VAL B C 1
ATOM 2655 O O . VAL B 1 145 ? 3.414 -13.375 -19.578 1 61.56 145 VAL B O 1
ATOM 2658 N N . ARG B 1 146 ? 1.833 -13.016 -18.219 1 80.62 146 ARG B N 1
ATOM 2659 C CA . ARG B 1 146 ? 1.646 -11.625 -18.625 1 80.62 146 ARG B CA 1
ATOM 2660 C C . ARG B 1 146 ? 2.58 -10.703 -17.844 1 80.62 146 ARG B C 1
ATOM 2662 O O . ARG B 1 146 ? 2.375 -10.461 -16.656 1 80.62 146 ARG B O 1
ATOM 2669 N N . PRO B 1 147 ? 3.736 -10.289 -18.484 1 87.88 147 PRO B N 1
ATOM 2670 C CA . PRO B 1 147 ? 4.711 -9.438 -17.797 1 87.88 147 PRO B CA 1
ATOM 2671 C C . PRO B 1 147 ? 4.059 -8.289 -17.031 1 87.88 147 PRO B C 1
ATOM 2673 O O . PRO B 1 147 ? 4.535 -7.898 -15.961 1 87.88 147 PRO B O 1
ATOM 2676 N N . GLU B 1 148 ? 3.008 -7.836 -17.547 1 89.12 148 GLU B N 1
ATOM 2677 C CA . GLU B 1 148 ? 2.328 -6.715 -16.906 1 89.12 148 GLU B CA 1
ATOM 2678 C C . GLU B 1 148 ? 1.758 -7.117 -15.547 1 89.12 148 GLU B C 1
ATOM 2680 O O . GLU B 1 148 ? 1.812 -6.344 -14.586 1 89.12 148 GLU B O 1
ATOM 2685 N N . ALA B 1 149 ? 1.251 -8.336 -15.484 1 91.69 149 ALA B N 1
ATOM 2686 C CA . ALA B 1 149 ? 0.69 -8.812 -14.227 1 91.69 149 ALA B CA 1
ATOM 2687 C C . ALA B 1 149 ? 1.783 -9.016 -13.18 1 91.69 149 ALA B C 1
ATOM 2689 O O . ALA B 1 149 ? 1.597 -8.68 -12.008 1 91.69 149 ALA B O 1
ATOM 2690 N N . VAL B 1 150 ? 2.91 -9.5 -13.625 1 92.88 150 VAL B N 1
ATOM 2691 C CA . VAL B 1 150 ? 4.016 -9.727 -12.695 1 92.88 150 VAL B CA 1
ATOM 2692 C C . VAL B 1 150 ? 4.57 -8.391 -12.219 1 92.88 150 VAL B C 1
ATOM 2694 O O . VAL B 1 150 ? 4.855 -8.219 -11.031 1 92.88 150 VAL B O 1
ATOM 2697 N N . THR B 1 151 ? 4.727 -7.465 -13.102 1 94.88 151 THR B N 1
ATOM 2698 C CA . THR B 1 151 ? 5.211 -6.137 -12.75 1 94.88 151 THR B CA 1
ATOM 2699 C C . THR B 1 151 ? 4.285 -5.473 -11.734 1 94.88 151 THR B C 1
ATOM 2701 O O . THR B 1 151 ? 4.742 -4.898 -10.75 1 94.88 151 THR B O 1
ATOM 2704 N N . THR B 1 152 ? 3.006 -5.598 -11.984 1 94.88 152 THR B N 1
ATOM 2705 C CA . THR B 1 152 ? 2.02 -5.039 -11.07 1 94.88 152 THR B CA 1
ATOM 2706 C C . THR B 1 152 ? 2.07 -5.75 -9.719 1 94.88 152 THR B C 1
ATOM 2708 O O . THR B 1 152 ? 1.979 -5.113 -8.672 1 94.88 152 THR B O 1
ATOM 2711 N N . LEU B 1 153 ? 2.223 -7.027 -9.773 1 95.81 153 LEU B N 1
ATOM 2712 C CA . LEU B 1 153 ? 2.359 -7.797 -8.539 1 95.81 153 LEU B CA 1
ATOM 2713 C C . LEU B 1 153 ? 3.533 -7.293 -7.711 1 95.81 153 LEU B C 1
ATOM 2715 O O . LEU B 1 153 ? 3.395 -7.07 -6.504 1 95.81 153 LEU B O 1
ATOM 2719 N N . VAL B 1 154 ? 4.676 -7.09 -8.336 1 97.19 154 VAL B N 1
ATOM 2720 C CA . VAL B 1 154 ? 5.863 -6.602 -7.648 1 97.19 154 VAL B CA 1
ATOM 2721 C C . VAL B 1 154 ? 5.562 -5.254 -6.992 1 97.19 154 VAL B C 1
ATOM 2723 O O . VAL B 1 154 ? 5.859 -5.051 -5.812 1 97.19 154 VAL B O 1
ATOM 2726 N N . ARG B 1 155 ? 4.941 -4.387 -7.723 1 96.06 155 ARG B N 1
ATOM 2727 C CA . ARG B 1 155 ? 4.613 -3.061 -7.211 1 96.06 155 ARG B CA 1
ATOM 2728 C C . ARG B 1 155 ? 3.672 -3.154 -6.016 1 96.06 155 ARG B C 1
ATOM 2730 O O . ARG B 1 155 ? 3.895 -2.504 -4.992 1 96.06 155 ARG B O 1
ATOM 2737 N N . TYR B 1 156 ? 2.637 -3.961 -6.133 1 96.38 156 TYR B N 1
ATOM 2738 C CA . TYR B 1 156 ? 1.649 -4.09 -5.066 1 96.38 156 TYR B CA 1
ATOM 2739 C C . TYR B 1 156 ? 2.268 -4.715 -3.822 1 96.38 156 TYR B C 1
ATOM 2741 O O . TYR B 1 156 ? 2.006 -4.273 -2.701 1 96.38 156 TYR B O 1
ATOM 2749 N N . LEU B 1 157 ? 3.1 -5.703 -4.004 1 97.25 157 LEU B N 1
ATOM 2750 C CA . LEU B 1 157 ? 3.742 -6.348 -2.863 1 97.25 157 LEU B CA 1
ATOM 2751 C C . LEU B 1 157 ? 4.629 -5.359 -2.111 1 97.25 157 LEU B C 1
ATOM 2753 O O . LEU B 1 157 ? 4.602 -5.309 -0.879 1 97.25 157 LEU B O 1
ATOM 2757 N N . LEU B 1 158 ? 5.359 -4.57 -2.834 1 97.06 158 LEU B N 1
ATOM 2758 C CA . LEU B 1 158 ? 6.273 -3.627 -2.197 1 97.06 158 LEU B CA 1
ATOM 2759 C C . LEU B 1 158 ? 5.5 -2.514 -1.496 1 97.06 158 LEU B C 1
ATOM 2761 O O . LEU B 1 158 ? 5.859 -2.104 -0.391 1 97.06 158 LEU B O 1
ATOM 2765 N N . THR B 1 159 ? 4.488 -2.084 -2.143 1 93.75 159 THR B N 1
ATOM 2766 C CA . THR B 1 159 ? 3.658 -1.062 -1.512 1 93.75 159 THR B CA 1
ATOM 2767 C C . THR B 1 159 ? 2.969 -1.618 -0.269 1 93.75 159 THR B C 1
ATOM 2769 O O . THR B 1 159 ? 2.939 -0.963 0.776 1 93.75 159 THR B O 1
ATOM 2772 N N . GLY B 1 160 ? 2.393 -2.785 -0.413 1 93.44 160 GLY B N 1
ATOM 2773 C CA . GLY B 1 160 ? 1.795 -3.436 0.743 1 93.44 160 GLY B CA 1
ATOM 2774 C C . GLY B 1 160 ? 2.771 -3.633 1.888 1 93.44 160 GLY B C 1
ATOM 2775 O O . GLY B 1 160 ? 2.436 -3.379 3.047 1 93.44 160 GLY B O 1
ATOM 2776 N N . ALA B 1 161 ? 3.969 -4.07 1.58 1 93.94 161 ALA B N 1
ATOM 2777 C CA . ALA B 1 161 ? 5.02 -4.246 2.58 1 93.94 161 ALA B CA 1
ATOM 2778 C C . ALA B 1 161 ? 5.332 -2.93 3.285 1 93.94 161 ALA B C 1
ATOM 2780 O O . ALA B 1 161 ? 5.438 -2.885 4.512 1 93.94 161 ALA B O 1
ATOM 2781 N N . GLU B 1 162 ? 5.473 -1.929 2.529 1 92.94 162 GLU B N 1
ATOM 2782 C CA . GLU B 1 162 ? 5.781 -0.61 3.074 1 92.94 162 GLU B CA 1
ATOM 2783 C C . GLU B 1 162 ? 4.715 -0.163 4.07 1 92.94 162 GLU B C 1
ATOM 2785 O O . GLU B 1 162 ? 5.035 0.288 5.172 1 92.94 162 GLU B O 1
ATOM 2790 N N . VAL B 1 163 ? 3.523 -0.293 3.715 1 88.56 163 VAL B N 1
ATOM 2791 C CA . VAL B 1 163 ? 2.4 0.132 4.547 1 88.56 163 VAL B CA 1
ATOM 2792 C C . VAL B 1 163 ? 2.348 -0.712 5.816 1 88.56 163 VAL B C 1
ATOM 2794 O O . VAL B 1 163 ? 2.113 -0.188 6.906 1 88.56 163 VAL B O 1
ATOM 2797 N N . GLN B 1 164 ? 2.527 -1.972 5.656 1 89.94 164 GLN B N 1
ATOM 2798 C CA . GLN B 1 164 ? 2.529 -2.846 6.824 1 89.94 164 GLN B CA 1
ATOM 2799 C C . GLN B 1 164 ? 3.627 -2.451 7.809 1 89.94 164 GLN B C 1
ATOM 2801 O O . GLN B 1 164 ? 3.398 -2.402 9.016 1 89.94 164 GLN B O 1
ATOM 2806 N N . ILE B 1 165 ? 4.766 -2.188 7.289 1 91.5 165 ILE B N 1
ATOM 2807 C CA . ILE B 1 165 ? 5.895 -1.804 8.125 1 91.5 165 ILE B CA 1
ATOM 2808 C C . ILE B 1 165 ? 5.559 -0.528 8.891 1 91.5 165 ILE B C 1
ATOM 2810 O O . ILE B 1 165 ? 5.824 -0.431 10.094 1 91.5 165 ILE B O 1
ATOM 2814 N N . ARG B 1 166 ? 4.988 0.385 8.281 1 84.81 166 ARG B N 1
ATOM 2815 C CA . ARG B 1 166 ? 4.664 1.667 8.898 1 84.81 166 ARG B CA 1
ATOM 2816 C C . ARG B 1 166 ? 3.535 1.515 9.914 1 84.81 166 ARG B C 1
ATOM 2818 O O . ARG B 1 166 ? 3.496 2.229 10.922 1 84.81 166 ARG B O 1
ATOM 2825 N N . GLY B 1 167 ? 2.498 0.713 9.578 1 75.88 167 GLY B N 1
ATOM 2826 C CA . GLY B 1 167 ? 1.402 0.47 10.5 1 75.88 167 GLY B CA 1
ATOM 2827 C C . GLY B 1 167 ? 1.801 -0.391 11.688 1 75.88 167 GLY B C 1
ATOM 2828 O O . GLY B 1 167 ? 1.151 -0.355 12.734 1 75.88 167 GLY B O 1
ATOM 2829 N N . ALA B 1 168 ? 2.66 -1.497 11.398 1 56.12 168 ALA B N 1
ATOM 2830 C CA . ALA B 1 168 ? 3.145 -2.395 12.445 1 56.12 168 ALA B CA 1
ATOM 2831 C C . ALA B 1 168 ? 3.889 -1.621 13.531 1 56.12 168 ALA B C 1
ATOM 2833 O O . ALA B 1 168 ? 4.152 -2.152 14.617 1 56.12 168 ALA B O 1
ATOM 2834 N N . GLY B 1 169 ? 4.52 -0.622 13.234 1 50.16 169 GLY B N 1
ATOM 2835 C CA . GLY B 1 169 ? 5.184 0.117 14.297 1 50.16 169 GLY B CA 1
ATOM 2836 C C . GLY B 1 169 ? 4.336 0.262 15.547 1 50.16 169 GLY B C 1
ATOM 2837 O O . GLY B 1 169 ? 4.828 0.684 16.594 1 50.16 169 GLY B O 1
ATOM 2838 N N . ALA B 1 170 ? 3.041 0.167 15.43 1 44.16 170 ALA B N 1
ATOM 2839 C CA . ALA B 1 170 ? 2.375 -0.026 16.719 1 44.16 170 ALA B CA 1
ATOM 2840 C C . ALA B 1 170 ? 2.389 -1.495 17.125 1 44.16 170 ALA B C 1
ATOM 2842 O O . ALA B 1 170 ? 1.853 -2.35 16.422 1 44.16 170 ALA B O 1
ATOM 2843 N N . PRO B 1 171 ? 3.416 -1.879 17.844 1 36.97 171 PRO B N 1
ATOM 2844 C CA . PRO B 1 171 ? 3.537 -3.295 18.203 1 36.97 171 PRO B CA 1
ATOM 2845 C C . PRO B 1 171 ? 2.195 -3.936 18.547 1 36.97 171 PRO B C 1
ATOM 2847 O O . PRO B 1 171 ? 1.416 -3.371 19.312 1 36.97 171 PRO B O 1
ATOM 2850 N N . VAL B 1 172 ? 1.333 -4.281 17.672 1 37.69 172 VAL B N 1
ATOM 2851 C CA . VAL B 1 172 ? 0.28 -5.082 18.297 1 37.69 172 VAL B CA 1
ATOM 2852 C C . VAL B 1 172 ? 0.898 -6.105 19.234 1 37.69 172 VAL B C 1
ATOM 2854 O O . VAL B 1 172 ? 1.864 -6.785 18.891 1 37.69 172 VAL B O 1
ATOM 2857 N N . ALA B 1 173 ? 0.795 -5.91 20.438 1 36.91 173 ALA B N 1
ATOM 2858 C CA . ALA B 1 173 ? 1.188 -6.828 21.5 1 36.91 173 ALA B CA 1
ATOM 2859 C C . ALA B 1 173 ? 0.823 -8.266 21.156 1 36.91 173 ALA B C 1
ATOM 2861 O O . ALA B 1 173 ? -0.331 -8.562 20.828 1 36.91 173 ALA B O 1
ATOM 2862 N N . GLY B 1 174 ? 1.896 -9.078 20.656 1 42.47 174 GLY B N 1
ATOM 2863 C CA . GLY B 1 174 ? 1.812 -10.531 20.656 1 42.47 174 GLY B CA 1
ATOM 2864 C C . GLY B 1 174 ? 1.872 -11.125 19.25 1 42.47 174 GLY B C 1
ATOM 2865 O O . GLY B 1 174 ? 1.969 -12.344 19.094 1 42.47 174 GLY B O 1
ATOM 2866 N N . ALA B 1 175 ? 1.224 -10.438 18.297 1 46.5 175 ALA B N 1
ATOM 2867 C CA . ALA B 1 175 ? 1.209 -11.266 17.094 1 46.5 175 ALA B CA 1
ATOM 2868 C C . ALA B 1 175 ? 2.545 -11.188 16.359 1 46.5 175 ALA B C 1
ATOM 2870 O O . ALA B 1 175 ? 3.094 -10.094 16.172 1 46.5 175 ALA B O 1
ATOM 2871 N N . ASP B 1 176 ? 3.48 -11.992 16.547 1 49.88 176 ASP B N 1
ATOM 2872 C CA . ASP B 1 176 ? 4.691 -12.227 15.758 1 49.88 176 ASP B CA 1
ATOM 2873 C C . ASP B 1 176 ? 4.43 -12.039 14.266 1 49.88 176 ASP B C 1
ATOM 2875 O O . ASP B 1 176 ? 4.023 -12.984 13.586 1 49.88 176 ASP B O 1
ATOM 2879 N N . VAL B 1 177 ? 4.168 -10.797 14.047 1 60.88 177 VAL B N 1
ATOM 2880 C CA . VAL B 1 177 ? 4.008 -10.656 12.602 1 60.88 177 VAL B CA 1
ATOM 2881 C C . VAL B 1 177 ? 5.348 -10.883 11.906 1 60.88 177 VAL B C 1
ATOM 2883 O O . VAL B 1 177 ? 6.355 -10.273 12.273 1 60.88 177 VAL B O 1
ATOM 2886 N N . GLY B 1 178 ? 5.711 -12.062 11.438 1 77.62 178 GLY B N 1
ATOM 2887 C CA . GLY B 1 178 ? 6.93 -12.398 10.719 1 77.62 178 GLY B CA 1
ATOM 2888 C C . GLY B 1 178 ? 7.469 -11.25 9.883 1 77.62 178 GLY B C 1
ATOM 2889 O O . GLY B 1 178 ? 6.805 -10.219 9.734 1 77.62 178 GLY B O 1
ATOM 2890 N N . ARG B 1 179 ? 8.734 -11.344 9.609 1 90.44 179 ARG B N 1
ATOM 2891 C CA . ARG B 1 179 ? 9.391 -10.359 8.75 1 90.44 179 ARG B CA 1
ATOM 2892 C C . ARG B 1 179 ? 8.648 -10.219 7.422 1 90.44 179 ARG B C 1
ATOM 2894 O O . ARG B 1 179 ? 8.18 -11.203 6.855 1 90.44 179 ARG B O 1
ATOM 2901 N N . VAL B 1 180 ? 8.484 -8.953 6.945 1 94.56 180 VAL B N 1
ATOM 2902 C CA . VAL B 1 180 ? 7.789 -8.672 5.691 1 94.56 180 VAL B CA 1
ATOM 2903 C C . VAL B 1 180 ? 8.484 -9.406 4.543 1 94.56 180 VAL B C 1
ATOM 2905 O O . VAL B 1 180 ? 7.82 -9.922 3.641 1 94.56 180 VAL B O 1
ATOM 2908 N N . ALA B 1 181 ? 9.844 -9.43 4.578 1 95.56 181 ALA B N 1
ATOM 2909 C CA . ALA B 1 181 ? 10.594 -10.133 3.547 1 95.56 181 ALA B CA 1
ATOM 2910 C C . ALA B 1 181 ? 10.188 -11.602 3.473 1 95.56 181 ALA B C 1
ATOM 2912 O O . ALA B 1 181 ? 10.039 -12.156 2.383 1 95.56 181 ALA B O 1
ATOM 2913 N N . ASP B 1 182 ? 9.953 -12.227 4.625 1 95 182 ASP B N 1
ATOM 2914 C CA . ASP B 1 182 ? 9.523 -13.617 4.668 1 95 182 ASP B CA 1
ATOM 2915 C C . ASP B 1 182 ? 8.125 -13.781 4.082 1 95 182 ASP B C 1
ATOM 2917 O O . ASP B 1 182 ? 7.84 -14.773 3.402 1 95 182 ASP B O 1
ATOM 2921 N N . GLN B 1 183 ? 7.309 -12.852 4.391 1 94.81 183 GLN B N 1
ATOM 2922 C CA . GLN B 1 183 ? 5.945 -12.891 3.865 1 94.81 183 GLN B CA 1
ATOM 2923 C C . GLN B 1 183 ? 5.941 -12.75 2.346 1 94.81 183 GLN B C 1
ATOM 2925 O O . GLN B 1 183 ? 5.242 -13.492 1.651 1 94.81 183 GLN B O 1
ATOM 2930 N N . VAL B 1 184 ? 6.73 -11.82 1.813 1 97 184 VAL B N 1
ATOM 2931 C CA . VAL B 1 184 ? 6.84 -11.625 0.372 1 97 184 VAL B CA 1
ATOM 2932 C C . VAL B 1 184 ? 7.414 -12.891 -0.276 1 97 184 VAL B C 1
ATOM 2934 O O . VAL B 1 184 ? 6.953 -13.312 -1.339 1 97 184 VAL B O 1
ATOM 2937 N N . GLU B 1 185 ? 8.367 -13.461 0.377 1 95.44 185 GLU B N 1
ATOM 2938 C CA . GLU B 1 185 ? 8.938 -14.711 -0.121 1 95.44 185 GLU B CA 1
ATOM 2939 C C . GLU B 1 185 ? 7.879 -15.812 -0.172 1 95.44 185 GLU B C 1
ATOM 2941 O O . GLU B 1 185 ? 7.82 -16.578 -1.136 1 95.44 185 GLU B O 1
ATOM 2946 N N . GLY B 1 186 ? 7.102 -15.922 0.898 1 92.56 186 GLY B N 1
ATOM 2947 C CA . GLY B 1 186 ? 6.023 -16.891 0.918 1 92.56 186 GLY B CA 1
ATOM 2948 C C . GLY B 1 186 ? 5.031 -16.703 -0.215 1 92.56 186 GLY B C 1
ATOM 2949 O O . GLY B 1 186 ? 4.57 -17.688 -0.81 1 92.56 186 GLY B O 1
ATOM 2950 N N . ILE B 1 187 ? 4.727 -15.5 -0.537 1 93.88 187 ILE B N 1
ATOM 2951 C CA . ILE B 1 187 ? 3.805 -15.195 -1.625 1 93.88 187 ILE B CA 1
ATOM 2952 C C . ILE B 1 187 ? 4.422 -15.617 -2.957 1 93.88 187 ILE B C 1
ATOM 2954 O O . ILE B 1 187 ? 3.746 -16.203 -3.801 1 93.88 187 ILE B O 1
ATOM 2958 N N . TRP B 1 188 ? 5.688 -15.312 -3.129 1 92.88 188 TRP B N 1
ATOM 2959 C CA . TRP B 1 188 ? 6.336 -15.664 -4.387 1 92.88 188 TRP B CA 1
ATOM 2960 C C . TRP B 1 188 ? 6.426 -17.172 -4.547 1 92.88 188 TRP B C 1
ATOM 2962 O O . TRP B 1 188 ? 6.344 -17.703 -5.664 1 92.88 188 TRP B O 1
ATOM 2972 N N . ARG B 1 189 ? 6.629 -17.922 -3.492 1 89.31 189 ARG B N 1
ATOM 2973 C CA . ARG B 1 189 ? 6.598 -19.391 -3.58 1 89.31 189 ARG B CA 1
ATOM 2974 C C . ARG B 1 189 ? 5.246 -19.875 -4.09 1 89.31 189 ARG B C 1
ATOM 2976 O O . ARG B 1 189 ? 5.18 -20.797 -4.906 1 89.31 189 ARG B O 1
ATOM 2983 N N . LEU B 1 190 ? 4.262 -19.203 -3.615 1 85.69 190 LEU B N 1
ATOM 2984 C CA . LEU B 1 190 ? 2.912 -19.516 -4.074 1 85.69 190 LEU B CA 1
ATOM 2985 C C . LEU B 1 190 ? 2.762 -19.234 -5.562 1 85.69 190 LEU B C 1
ATOM 2987 O O . LEU B 1 190 ? 2.211 -20.047 -6.309 1 85.69 190 LEU B O 1
ATOM 2991 N N . VAL B 1 191 ? 3.227 -18.141 -6.027 1 86.88 191 VAL B N 1
ATOM 2992 C CA . VAL B 1 191 ? 3.098 -17.688 -7.41 1 86.88 191 VAL B CA 1
ATOM 2993 C C . VAL B 1 191 ? 3.912 -18.594 -8.328 1 86.88 191 VAL B C 1
ATOM 2995 O O . VAL B 1 191 ? 3.455 -18.969 -9.414 1 86.88 191 VAL B O 1
ATOM 2998 N N . LEU B 1 192 ? 5.086 -18.984 -7.918 1 83.5 192 LEU B N 1
ATOM 2999 C CA . LEU B 1 192 ? 5.988 -19.766 -8.742 1 83.5 192 LEU B CA 1
ATOM 3000 C C . LEU B 1 192 ? 5.523 -21.219 -8.812 1 83.5 192 LEU B C 1
ATOM 3002 O O . LEU B 1 192 ? 5.645 -21.875 -9.859 1 83.5 192 LEU B O 1
ATOM 3006 N N . ASP B 1 193 ? 4.996 -21.703 -7.73 1 76.5 193 ASP B N 1
ATOM 3007 C CA . ASP B 1 193 ? 4.555 -23.094 -7.676 1 76.5 193 ASP B CA 1
ATOM 3008 C C . ASP B 1 193 ? 3.154 -23.25 -8.258 1 76.5 193 ASP B C 1
ATOM 3010 O O . ASP B 1 193 ? 2.818 -24.312 -8.812 1 76.5 193 ASP B O 1
ATOM 3014 N N . GLY B 1 194 ? 2.367 -22.203 -8.43 1 70.12 194 GLY B N 1
ATOM 3015 C CA . GLY B 1 194 ? 0.979 -22.25 -8.852 1 70.12 194 GLY B CA 1
ATOM 3016 C C . GLY B 1 194 ? 0.059 -22.875 -7.824 1 70.12 194 GLY B C 1
ATOM 3017 O O . GLY B 1 194 ? 0.514 -23.609 -6.934 1 70.12 194 GLY B O 1
ATOM 3018 N N . MET B 1 195 ? -1.138 -22.438 -7.715 1 57.38 195 MET B N 1
ATOM 3019 C CA . MET B 1 195 ? -2.139 -23.031 -6.832 1 57.38 195 MET B CA 1
ATOM 3020 C C . MET B 1 195 ? -2.973 -24.078 -7.57 1 57.38 195 MET B C 1
ATOM 3022 O O . MET B 1 195 ? -3.537 -24.969 -6.949 1 57.38 195 MET B O 1
ATOM 3026 N N . ALA B 1 196 ? -3.375 -23.938 -8.953 1 52.69 196 ALA B N 1
ATOM 3027 C CA . ALA B 1 196 ? -4.227 -24.875 -9.688 1 52.69 196 ALA B CA 1
ATOM 3028 C C . ALA B 1 196 ? -3.549 -26.219 -9.844 1 52.69 196 ALA B C 1
ATOM 3030 O O . ALA B 1 196 ? -4.207 -27.219 -10.148 1 52.69 196 ALA B O 1
ATOM 3031 N N . ALA B 1 197 ? -2.268 -26.375 -10.211 1 47.44 197 ALA B N 1
ATOM 3032 C CA . ALA B 1 197 ? -1.875 -27.75 -10.5 1 47.44 197 ALA B CA 1
ATOM 3033 C C . ALA B 1 197 ? -2.561 -28.734 -9.555 1 47.44 197 ALA B C 1
ATOM 3035 O O . ALA B 1 197 ? -2.566 -29.938 -9.797 1 47.44 197 ALA B O 1
ATOM 3036 N N . GLN B 1 198 ? -3.111 -28.266 -8.5 1 40.56 198 GLN B N 1
ATOM 3037 C CA . GLN B 1 198 ? -3.449 -29.312 -7.539 1 40.56 198 GLN B CA 1
ATOM 3038 C C . GLN B 1 198 ? -4.879 -29.797 -7.742 1 40.56 198 GLN B C 1
ATOM 3040 O O . GLN B 1 198 ? -5.312 -30.75 -7.094 1 40.56 198 GLN B O 1
ATOM 3045 N N . GLY B 1 199 ? -5.797 -29.047 -8.312 1 36.41 199 GLY B N 1
ATOM 3046 C CA . GLY B 1 199 ? -7.102 -29.688 -8.391 1 36.41 199 GLY B CA 1
ATOM 3047 C C . GLY B 1 199 ? -7.184 -30.734 -9.484 1 36.41 199 GLY B C 1
ATOM 3048 O O . GLY B 1 199 ? -8.258 -31.25 -9.773 1 36.41 199 GLY B O 1
ATOM 3049 N N . GLY B 1 200 ? -6.281 -30.844 -10.469 1 31.98 200 GLY B N 1
ATOM 3050 C CA . GLY B 1 200 ? -6.551 -32.062 -11.219 1 31.98 200 GLY B CA 1
ATOM 3051 C C . GLY B 1 200 ? -6.168 -33.312 -10.469 1 31.98 200 GLY B C 1
ATOM 3052 O O . GLY B 1 200 ? -5.367 -33.281 -9.531 1 31.98 200 GLY B O 1
#

Sequence (400 aa):
MVVQERAVRTRRRLVRAAALEIDRVGYEGARLSRICASASVSMGALTFHFPSKAALADAIQEEGRVIAHTLVDRVLESREPTLRAVAELTVGLAGLLEESVVARSAARLARERPQEPDRWTQVWLPTVQDLLERAREDGRPRLAVRPEAVTTLVRYLLTGAEVQIRGAGAPVAGADVGRVADQVEGIWRLVLDGMAAQGGMVVQERAVRTRRRLVRAAALEIDRVGYEGARLSRICASASVSMGALTFHFPSKAALADAIQEEGRVIAHTLVDRVLESREPTLRAVAELTVGLAGLLEESVVARSAARLARERPQEPDRWTQVWLPTVQDLLERAREDGRPRLAVRPEAVTTLVRYLLTGAEVQIRGAGAPVAGADVGRVADQVEGIWRLVLDGMAAQGG

Radius of gyration: 23.08 Å; Cα contacts (8 Å, |Δi|>4): 487; chains: 2; bounding box: 82×60×47 Å

Foldseek 3Di:
DVVVVVLVVLLVLLLQLQLVQCLQQNLVRRDPVSSCVNSVHDPVSVCVNPVDSVRSLVVLLVVLLVVLLVLLVVLVVVPDQLLVSLLSSLLVLLVCCLPPSSNLSNQRCLVVPVVDHSSNCVNCLVVLLVSVVVCCVPDDVPPPDDSVVSSVVSVVLSVVSSVCSSVCVVPPPPDPPDRSSVVSSVVSVCVVVDDPVPPD/DVVVVVLVVLLVLLLQLQLVQCLQQNLVRRDPVSSCVNSVHDPVSVCVNPVDSVRSLVVLLVVLLVVLLVLLVVLVVVPDQLLVSLLSSLLVLLVCCLPPSSNLSNQRCLVVPVVDHSSNCVNCLVVLLVSVVVCCVPDDVPPPDDSVVSSVVSVVLSVVSSVCSSVCVVPPPPDPPDRSSVVSSVVSVCVVVDDPVPPD